Protein 9R09 (pdb70)

Organism: Vaccinia virus (strain Western Reserve) (NCBI:txid10254)

Radius of gyration: 40.04 Å; Cα contacts (8 Å, |Δi|>4): 1322; chains: 3; bounding box: 62×56×136 Å

Sequence (678 aa):
VTLNRIKIAPGIADIRDKYMELGFNYPEYNRAVKFAEESYTYYYETSPGEIKPKFCLIDGMSIDHCSSFIVPEFAKQYVLIHGEPCSSFKFRPGSLIYYQNEVTPEYIKDLKHATDYIASGQRCHFIKKDYLLGDSDSVAKCCSKTNTKHCPKIFNNNYKTEHCDDFMTGFCRNDPGNPNCLEWLRAKRKPAMSTYSDICSKHMDARYCSEFIRIIRPDYFTFGDTALYVFCNDHKGNRNCWCANYPKSNSGDKYLGPRVCWLHECTDESRDRKWLYYNQDVQRTRCKYVVELPKRDPPPGVPTDEMLLNVDKMHDVIAPAKLLEYVHIGPLAKDKEDKVKKRYPEFRLVNTGPGGLSALLRQSYAGTAPNCCRTFQRTHYWKKDGKISDKYEEGAVLESCWPDVHDTGKCDVDLFDWCQGDTFDRNICHQWIGSAFNRADRTVEGQQSLINLYNKMQTLCSKDASVPICESFLHHLRAHNTEDSKEMIDYILRQQSADFKQKYMRCSYPTRDKLEESLKYAEPRECWDPECSNANVNFLLTRNYNNLGLCNIVRGSGLGEVQLQASGGGLVQPGGSLRLSCAASGIVFSNNRMSWYRQAPGKQREVVATITSGGATDYQDSVEGRFTISRDMAKNTVYLQMNSLKPEDTAVYFCNARRDNFATAIYWGQGTQVTVSS

B-factor: mean 61.43, std 19.88, range [26.07, 141.66]

Solvent-accessible surface area: 31343 Å² total; per-residue (Å²): 66,92,5,79,119,36,122,52,21,112,24,171,85,45,149,28,24,39,56,0,57,7,0,10,88,120,103,102,90,40,58,32,1,42,0,0,13,63,1,104,78,6,150,91,64,66,36,135,25,39,0,63,0,47,1,0,10,24,109,87,40,60,27,24,39,0,1,20,5,4,42,81,98,58,2,42,43,6,5,2,48,84,17,97,120,9,7,0,2,93,32,29,30,2,1,14,2,55,97,81,128,70,1,51,93,116,20,11,142,70,14,99,169,56,33,98,39,3,7,40,10,36,40,1,27,0,48,88,83,39,43,29,14,12,55,43,89,22,8,23,82,3,1,6,67,102,71,46,149,71,12,6,122,63,5,42,25,64,8,162,40,46,6,7,3,58,58,0,13,46,55,0,101,131,62,19,41,28,101,36,0,17,56,1,0,89,39,66,47,20,15,0,0,7,0,0,4,54,8,0,13,140,86,0,90,22,213,47,0,28,44,0,8,151,10,0,42,83,57,36,26,5,1,2,12,2,1,3,79,43,4,0,68,99,72,86,76,49,136,66,0,40,9,4,15,25,40,162,38,162,81,2,28,89,17,43,7,5,0,0,6,10,41,98,60,2,13,38,158,79,124,59,44,10,25,5,33,35,12,4,21,30,22,44,90,110,15,97,82,109,113,150,50,32,168,71,123,22,36,112,24,60,55,7,42,1,14,122,17,61,6,46,96,0,42,48,11,0,7,28,5,62,67,164,44,96,16,8,2,0,55,12,54,170,122,56,38,86,74,0,99,128,10,2,80,5,9,130,32,37,86,21,1,14,53,24,0,6,0,1,20,3,82,54,27,52,25,63,37,67,29,4,0,79,37,8,36,68,47,17,0,5,76,69,119,87,152,82,52,87,162,52,107,115,49,3,42,1,16,3,9,96,64,50,18,17,38,16,22,95,1,12,108,24,0,28,91,45,0,62,62,157,71,45,54,79,48,22,0,23,4,5,1,9,10,0,26,41,10,54,34,156,80,117,125,2,100,91,30,23,69,75,4,35,78,81,1,43,86,32,0,16,162,59,0,40,53,66,4,0,50,4,0,1,44,4,2,16,15,85,62,53,137,113,4,42,122,24,1,23,114,0,0,98,100,10,68,77,118,15,52,122,136,70,0,95,0,1,28,9,81,116,121,46,3,59,68,1,3,124,92,29,81,13,5,2,12,74,1,75,54,0,34,118,7,42,16,23,3,0,1,15,39,0,15,72,7,2,25,86,20,92,6,85,183,18,60,26,103,114,156,46,104,1,97,5,57,34,27,32,131,36,125,51,56,25,63,29,118,0,32,0,62,10,55,59,14,87,0,71,54,0,7,3,1,1,1,18,79,35,122,88,111,145,118,28,8,0,0,0,6,6,24,73,28,12,26,8,12,2,60,44,0,22,47,37,4,72,5,44,53,40,90,97,138,28,12,0,31,0,47,0,59,61,2,75,73,114,1,41,2,56,0,21,1,0,0,26,85,36,144,117,88,126,11,56,73,83,15,87,35,19,92,0,41,3,61,137

InterPro domains:
  IPR004251 Pox virus entry-fusion-complex G9/A16 [PF03003] (232-357)

Foldseek 3Di:
DDWDDWDWAADDPDRQKIWIQTHDPPCLLGDTWIKGAQAAADLDAPDVQKRWGRWFQFVPDDPCVLVPRYDVVSCQQKDWDWAAKAKDFPVGHGIGTDDDDSNHPVSLVVVVVPDRTMTMGGTTMIGGGAGDDDDPVVLVCLQLVVDNDRPGCCSHVLLLDCPNLVVLLVVCLVPVPRPSLLSNVLNPDDSSLLSVLVSCLAVVVDPSVLSSCVSPPPVNQVSLLSSLVSNCVVVVVDPLLCQVAPNVDDGSPCCAALSQVVDCVSLPPPRRCSSHRDNSVVSSVVDDDD/DDDDDDDDPDDDDDPLQVFAQVVCPVPPQPDDAPDKAKRHADDPVCPVQVCQQEVQWDWAQDDPNRTITTGGNDAPDDQVRDQQDDPQFKWWADPNDIGSDDDRRTHIGGHDPCCLLALVNLVVLVVCCDDPNNDPVSLLCSLLCLLVRVPPPPRRVVSSVVSLVVLLVVLLAPCPTNSNLSNLVSLVVSPDPVSLVSLQSSLVSYDPVCCVVAVCLVVPDPVLVVVQVVDDQHSLLPPPSNVPHDLSNYRPVSNVSNVVNDADDPGRD/DPFAWAKDFADEDAQFAKTKMKTQTDPDALLFKKKWKWWAAVPGDIDTAKIAHSVGDIDGDPVCPPQKDWGADRVSSMIMIIGGRDDQVVFTWIWMKIAGPPPRVPIDTHDTDTHGYHD

Nearest PDB structures (foldseek):
  8gp6-assembly1_A  TM=9.664E-01  e=7.949E-48  Vaccinia virus WR
  7t8n-assembly1_BBB-2  TM=3.046E-01  e=6.895E+00  Escherichia coli K-12
  8gp6-assembly1_B  TM=9.724E-01  e=7.183E-44  Vaccinia virus WR
  8fni-assembly1_6  TM=2.660E-01  e=8.002E+00  Trypanosoma brucei
  7km5-assembly1_D  TM=9.633E-01  e=1.242E-16  Lama glama

Structure (mmCIF, N/CA/C/O backbone):
data_9R09
#
_entry.id   9R09
#
_cell.length_a   46.558
_cell.length_b   147.066
_cell.length_c   183.138
_cell.angle_alpha   90.000
_cell.angle_beta   90.000
_cell.angle_gamma   90.000
#
_symmetry.space_group_name_H-M   'P 21 21 21'
#
loop_
_entity.id
_entity.type
_entity.pdbx_description
1 polymer 'Virion membrane protein OPG143'
2 polymer 'Entry-fusion complex protein OPG094'
3 polymer 'VHH D07'
4 non-polymer '2-(N-MORPHOLINO)-ETHANESULFONIC ACID'
5 non-polymer GLYCEROL
6 water water
#
loop_
_atom_site.group_PDB
_atom_site.id
_atom_site.type_symbol
_atom_site.label_atom_id
_atom_site.label_alt_id
_atom_site.label_comp_id
_atom_site.label_asym_id
_atom_site.label_entity_id
_atom_site.label_seq_id
_atom_site.pdbx_PDB_ins_code
_atom_site.Cartn_x
_atom_site.Cartn_y
_atom_site.Cartn_z
_atom_site.occupancy
_atom_site.B_iso_or_equiv
_atom_site.auth_seq_id
_atom_site.auth_comp_id
_atom_site.auth_asym_id
_atom_site.auth_atom_id
_atom_site.pdbx_PDB_model_num
ATOM 1 N N . VAL A 1 24 ? -7.50154 36.52963 74.29545 1.000 103.25826 5 VAL A N 1
ATOM 2 C CA . VAL A 1 24 ? -7.31785 35.27462 75.01200 1.000 106.72740 5 VAL A CA 1
ATOM 3 C C . VAL A 1 24 ? -5.86168 35.14666 75.45475 1.000 116.70073 5 VAL A C 1
ATOM 4 O O . VAL A 1 24 ? -4.95741 35.67617 74.80682 1.000 114.27280 5 VAL A O 1
ATOM 8 N N . THR A 1 25 ? -5.63867 34.45463 76.57067 1.000 117.02403 6 THR A N 1
ATOM 9 C CA . THR A 1 25 ? -4.30537 34.26785 77.12656 1.000 114.55348 6 THR A CA 1
ATOM 10 C C . THR A 1 25 ? -4.07966 32.78954 77.40336 1.000 116.15979 6 THR A C 1
ATOM 11 O O . THR A 1 25 ? -4.95443 32.11787 77.95938 1.000 114.91342 6 THR A O 1
ATOM 15 N N . LEU A 1 26 ? -2.91175 32.28838 77.01039 1.000 119.29947 7 LEU A N 1
ATOM 16 C CA . LEU A 1 26 ? -2.54391 30.90682 77.28206 1.000 120.05790 7 LEU A CA 1
ATOM 17 C C . LEU A 1 26 ? -2.11449 30.75275 78.73519 1.000 116.45800 7 LEU A C 1
ATOM 18 O O . LEU A 1 26 ? -1.44106 31.62333 79.29316 1.000 114.24114 7 LEU A O 1
ATOM 23 N N . ASN A 1 27 ? -2.51387 29.63687 79.35012 1.000 114.88639 8 ASN A N 1
ATOM 24 C CA . ASN A 1 27 ? -2.11859 29.31915 80.71417 1.000 119.64482 8 ASN A CA 1
ATOM 25 C C . ASN A 1 27 ? -1.44758 27.96270 80.86631 1.000 121.37663 8 ASN A C 1
ATOM 26 O O . ASN A 1 27 ? -0.79110 27.73516 81.88823 1.000 115.41639 8 ASN A O 1
ATOM 31 N N . ARG A 1 28 ? -1.58637 27.06329 79.89418 1.000 118.68312 9 ARG A N 1
ATOM 32 C CA . ARG A 1 28 ? -0.99741 25.73364 79.97954 1.000 113.30864 9 ARG A CA 1
ATOM 33 C C . ARG A 1 28 ? -0.49240 25.31531 78.60843 1.000 115.08795 9 ARG A C 1
ATOM 34 O O . ARG A 1 28 ? -1.19849 25.47341 77.60903 1.000 96.88311 9 ARG A O 1
ATOM 42 N N . ILE A 1 29 ? 0.72445 24.78129 78.56678 1.000 122.66139 10 ILE A N 1
ATOM 43 C CA . ILE A 1 29 ? 1.32847 24.29076 77.33461 1.000 90.36146 10 ILE A CA 1
ATOM 44 C C . ILE A 1 29 ? 2.08300 23.00623 77.64950 1.000 101.46950 10 ILE A C 1
ATOM 45 O O . ILE A 1 29 ? 2.65449 22.85802 78.73499 1.000 118.08506 10 ILE A O 1
ATOM 50 N N . LYS A 1 30 ? 2.06528 22.06775 76.70553 1.000 96.40928 11 LYS A N 1
ATOM 51 C CA . LYS A 1 30 ? 2.74257 20.79002 76.87843 1.000 95.14031 11 LYS A CA 1
ATOM 52 C C . LYS A 1 30 ? 2.78633 20.07227 75.53812 1.000 94.93736 11 LYS A C 1
ATOM 53 O O . LYS A 1 30 ? 1.85082 20.18055 74.74029 1.000 86.84456 11 LYS A O 1
ATOM 59 N N . ILE A 1 31 ? 3.87470 19.34784 75.29784 1.000 87.66029 12 ILE A N 1
ATOM 60 C CA . ILE A 1 31 ? 4.03429 18.54342 74.09155 1.000 95.38337 12 ILE A CA 1
ATOM 61 C C . ILE A 1 31 ? 3.79750 17.08513 74.45695 1.000 82.08995 12 ILE A C 1
ATOM 62 O O . ILE A 1 31 ? 4.54478 16.50547 75.25406 1.000 77.69169 12 ILE A O 1
ATOM 67 N N . ALA A 1 32 ? 2.74950 16.49156 73.87826 1.000 77.16633 13 ALA A N 1
ATOM 68 C CA . ALA A 1 32 ? 2.42726 15.08920 74.10919 1.000 83.99873 13 ALA A CA 1
ATOM 69 C C . ALA A 1 32 ? 2.91574 14.24848 72.94251 1.000 94.33560 13 ALA A C 1
ATOM 70 O O . ALA A 1 32 ? 2.64178 14.59400 71.78395 1.000 87.09339 13 ALA A O 1
ATOM 72 N N . PRO A 1 33 ? 3.63681 13.15699 73.19512 1.000 90.61944 14 PRO A N 1
ATOM 73 C CA . PRO A 1 33 ? 4.14671 12.33681 72.09079 1.000 86.47303 14 PRO A CA 1
ATOM 74 C C . PRO A 1 33 ? 3.01953 11.72914 71.26871 1.000 91.81651 14 PRO A C 1
ATOM 75 O O . PRO A 1 33 ? 1.87567 11.61215 71.71365 1.000 90.60349 14 PRO A O 1
ATOM 79 N N . GLY A 1 34 ? 3.36280 11.34116 70.04391 1.000 95.49182 15 GLY A N 1
ATOM 80 C CA . GLY A 1 34 ? 2.41318 10.73606 69.13728 1.000 92.81596 15 GLY A CA 1
ATOM 81 C C . GLY A 1 34 ? 2.16959 9.27293 69.45444 1.000 97.20398 15 GLY A C 1
ATOM 82 O O . GLY A 1 34 ? 2.64939 8.72258 70.44677 1.000 95.98318 15 GLY A O 1
ATOM 83 N N . ILE A 1 35 ? 1.40026 8.63305 68.57562 1.000 107.70040 16 ILE A N 1
ATOM 84 C CA . ILE A 1 35 ? 1.04498 7.22820 68.74211 1.000 106.46826 16 ILE A CA 1
ATOM 85 C C . ILE A 1 35 ? 2.12902 6.34913 68.13309 1.000 107.44949 16 ILE A C 1
ATOM 86 O O . ILE A 1 35 ? 2.79592 5.58650 68.84154 1.000 101.04372 16 ILE A O 1
ATOM 91 N N . ALA A 1 36 ? 2.31396 6.44998 66.81698 1.000 98.92799 17 ALA A N 1
ATOM 92 C CA . ALA A 1 36 ? 3.27240 5.62111 66.09763 1.000 106.85290 17 ALA A CA 1
ATOM 93 C C . ALA A 1 36 ? 4.40947 6.44099 65.50244 1.000 100.60271 17 ALA A C 1
ATOM 94 O O . ALA A 1 36 ? 5.57339 6.23861 65.86037 1.000 98.79549 17 ALA A O 1
ATOM 96 N N . ASP A 1 37 ? 4.10164 7.36518 64.59637 1.000 97.44716 18 ASP A N 1
ATOM 97 C CA . ASP A 1 37 ? 5.13636 8.14695 63.93233 1.000 87.52745 18 ASP A CA 1
ATOM 98 C C . ASP A 1 37 ? 5.70524 9.18075 64.89722 1.000 81.50282 18 ASP A C 1
ATOM 99 O O . ASP A 1 37 ? 4.97668 10.05076 65.38666 1.000 73.68166 18 ASP A O 1
ATOM 104 N N . ILE A 1 38 ? 7.01021 9.08001 65.16910 1.000 88.89301 19 ILE A N 1
ATOM 105 C CA . ILE A 1 38 ? 7.67598 10.01653 66.07209 1.000 85.40332 19 ILE A CA 1
ATOM 106 C C . ILE A 1 38 ? 7.52382 11.44855 65.57745 1.000 89.51038 19 ILE A C 1
ATOM 107 O O . ILE A 1 38 ? 7.41777 12.38545 66.38018 1.000 93.83393 19 ILE A O 1
ATOM 112 N N . ARG A 1 39 ? 7.48087 11.64070 64.25656 1.000 81.18711 20 ARG A N 1
ATOM 113 C CA . ARG A 1 39 ? 7.36743 12.98460 63.70066 1.000 79.83711 20 ARG A CA 1
ATOM 114 C C . ARG A 1 39 ? 6.06334 13.65989 64.10474 1.000 73.85898 20 ARG A C 1
ATOM 115 O O . ARG A 1 39 ? 6.00557 14.89191 64.18855 1.000 83.78347 20 ARG A O 1
ATOM 123 N N . ASP A 1 40 ? 5.01308 12.88328 64.35896 1.000 84.14510 21 ASP A N 1
ATOM 124 C CA . ASP A 1 40 ? 3.73493 13.43820 64.78213 1.000 87.28373 21 ASP A CA 1
ATOM 125 C C . ASP A 1 40 ? 3.71036 13.59230 66.29734 1.000 82.35609 21 ASP A C 1
ATOM 126 O O . ASP A 1 40 ? 4.07244 12.66650 67.03033 1.000 86.68535 21 ASP A O 1
ATOM 131 N N . LYS A 1 41 ? 3.28699 14.76714 66.75764 1.000 85.87448 22 LYS A N 1
ATOM 132 C CA . LYS A 1 41 ? 3.14654 15.06048 68.17543 1.000 76.51705 22 LYS A CA 1
ATOM 133 C C . LYS A 1 41 ? 1.88848 15.89290 68.37579 1.000 86.18397 22 LYS A C 1
ATOM 134 O O . LYS A 1 41 ? 1.25601 16.34267 67.41686 1.000 89.31914 22 LYS A O 1
ATOM 140 N N . TYR A 1 42 ? 1.52358 16.09299 69.63872 1.000 93.95124 23 TYR A N 1
ATOM 141 C CA . TYR A 1 42 ? 0.34853 16.86926 70.00503 1.000 83.62155 23 TYR A CA 1
ATOM 142 C C . TYR A 1 42 ? 0.76401 18.07822 70.83019 1.000 89.06821 23 TYR A C 1
ATOM 143 O O . TYR A 1 42 ? 1.69999 18.00448 71.63325 1.000 89.77606 23 TYR A O 1
ATOM 152 N N . MET A 1 43 ? 0.06344 19.18942 70.62251 1.000 84.95274 24 MET A N 1
ATOM 153 C CA . MET A 1 43 ? 0.30846 20.44004 71.33505 1.000 93.07133 24 MET A CA 1
ATOM 154 C C . MET A 1 43 ? -0.87883 20.68504 72.25944 1.000 101.45617 24 MET A C 1
ATOM 155 O O . MET A 1 43 ? -1.93207 21.15918 71.82244 1.000 89.07333 24 MET A O 1
ATOM 160 N N . GLU A 1 44 ? -0.70389 20.35230 73.53565 1.000 101.68661 25 GLU A N 1
ATOM 161 C CA . GLU A 1 44 ? -1.75773 20.51181 74.53108 1.000 92.77687 25 GLU A CA 1
ATOM 162 C C . GLU A 1 44 ? -1.87293 21.98628 74.90068 1.000 93.52613 25 GLU A C 1
ATOM 163 O O . GLU A 1 44 ? -0.99973 22.53569 75.58022 1.000 93.65249 25 GLU A O 1
ATOM 169 N N . LEU A 1 45 ? -2.94742 22.62782 74.45106 1.000 82.03404 26 LEU A N 1
ATOM 170 C CA . LEU A 1 45 ? -3.14887 24.05930 74.62102 1.000 93.80616 26 LEU A CA 1
ATOM 171 C C . LEU A 1 45 ? -4.20358 24.32055 75.68712 1.000 111.40192 26 LEU A C 1
ATOM 172 O O . LEU A 1 45 ? -5.23008 23.63533 75.74083 1.000 108.68777 26 LEU A O 1
ATOM 177 N N . GLY A 1 46 ? -3.94532 25.31808 76.52964 1.000 116.67670 27 GLY A N 1
ATOM 178 C CA . GLY A 1 46 ? -4.87436 25.69213 77.57733 1.000 103.22500 27 GLY A CA 1
ATOM 179 C C . GLY A 1 46 ? -5.09838 27.18771 77.66063 1.000 104.98706 27 GLY A C 1
ATOM 180 O O . GLY A 1 46 ? -4.13934 27.95766 77.75679 1.000 104.40949 27 GLY A O 1
ATOM 181 N N . PHE A 1 47 ? -6.35879 27.61367 77.62774 1.000 112.20282 28 PHE A N 1
ATOM 182 C CA . PHE A 1 47 ? -6.71065 29.02567 77.65156 1.000 122.83186 28 PHE A CA 1
ATOM 183 C C . PHE A 1 47 ? -7.76939 29.27230 78.71905 1.000 122.90564 28 PHE A C 1
ATOM 184 O O . PHE A 1 47 ? -8.36401 28.33978 79.26688 1.000 113.58256 28 PHE A O 1
ATOM 192 N N . ASN A 1 48 ? -7.99596 30.55457 79.01941 1.000 125.35811 29 ASN A N 1
ATOM 193 C CA . ASN A 1 48 ? -9.01346 30.90983 80.00477 1.000 119.53219 29 ASN A CA 1
ATOM 194 C C . ASN A 1 48 ? -10.41281 30.57737 79.49999 1.000 122.19671 29 ASN A C 1
ATOM 195 O O . ASN A 1 48 ? -11.25210 30.08373 80.26273 1.000 123.60954 29 ASN A O 1
ATOM 200 N N . TYR A 1 49 ? -10.68300 30.83734 78.22434 1.000 116.47245 30 TYR A N 1
ATOM 201 C CA . TYR A 1 49 ? -11.92838 30.40374 77.60633 1.000 115.43727 30 TYR A CA 1
ATOM 202 C C . TYR A 1 49 ? -11.78124 28.93048 77.24479 1.000 123.23713 30 TYR A C 1
ATOM 203 O O . TYR A 1 49 ? -11.01746 28.59266 76.33070 1.000 123.32338 30 TYR A O 1
ATOM 212 N N . PRO A 1 50 ? -12.48308 28.02532 77.93501 1.000 127.99307 31 PRO A N 1
ATOM 213 C CA . PRO A 1 50 ? -12.26226 26.58908 77.69412 1.000 124.62002 31 PRO A CA 1
ATOM 214 C C . PRO A 1 50 ? -12.65784 26.13290 76.30114 1.000 125.76410 31 PRO A C 1
ATOM 215 O O . PRO A 1 50 ? -12.24939 25.04016 75.88723 1.000 121.89742 31 PRO A O 1
ATOM 219 N N . GLU A 1 51 ? -13.43495 26.93056 75.56565 1.000 119.57115 32 GLU A N 1
ATOM 220 C CA . GLU A 1 51 ? -13.77572 26.57024 74.19485 1.000 125.24071 32 GLU A CA 1
ATOM 221 C C . GLU A 1 51 ? -12.55477 26.61253 73.28505 1.000 129.92829 32 GLU A C 1
ATOM 222 O O . GLU A 1 51 ? -12.51739 25.91211 72.26656 1.000 124.15316 32 GLU A O 1
ATOM 228 N N . TYR A 1 52 ? -11.55067 27.41811 73.63429 1.000 126.30340 33 TYR A N 1
ATOM 229 C CA . TYR A 1 52 ? -10.32064 27.49409 72.85695 1.000 118.66471 33 TYR A CA 1
ATOM 230 C C . TYR A 1 52 ? -9.31280 26.41763 73.23524 1.000 119.23958 33 TYR A C 1
ATOM 231 O O . TYR A 1 52 ? -8.32369 26.24178 72.51766 1.000 125.83203 33 TYR A O 1
ATOM 240 N N . ASN A 1 53 ? -9.53038 25.70721 74.33888 1.000 123.19159 34 ASN A N 1
ATOM 241 C CA . ASN A 1 53 ? -8.63447 24.62608 74.72691 1.000 119.23539 34 ASN A CA 1
ATOM 242 C C . ASN A 1 53 ? -8.70498 23.49891 73.70381 1.000 113.99270 34 ASN A C 1
ATOM 243 O O . ASN A 1 53 ? -9.79023 23.00165 73.38491 1.000 109.71456 34 ASN A O 1
ATOM 248 N N . ARG A 1 54 ? -7.54631 23.09654 73.18572 1.000 114.18816 35 ARG A N 1
ATOM 249 C CA . ARG A 1 54 ? -7.50395 22.07425 72.14955 1.000 109.94490 35 ARG A CA 1
ATOM 250 C C . ARG A 1 54 ? -6.14952 21.38228 72.18346 1.000 96.39540 35 ARG A C 1
ATOM 251 O O . ARG A 1 54 ? -5.18366 21.89087 72.75848 1.000 94.88601 35 ARG A O 1
ATOM 259 N N . ALA A 1 55 ? -6.09616 20.21023 71.55564 1.000 96.06003 36 ALA A N 1
ATOM 260 C CA . ALA A 1 55 ? -4.87146 19.42561 71.40783 1.000 101.60009 36 ALA A CA 1
ATOM 261 C C . ALA A 1 55 ? -4.59440 19.29811 69.91220 1.000 96.72637 36 ALA A C 1
ATOM 262 O O . ALA A 1 55 ? -5.03923 18.34759 69.26387 1.000 89.64268 36 ALA A O 1
ATOM 264 N N . VAL A 1 56 ? -3.85579 20.26192 69.37052 1.000 97.21160 37 VAL A N 1
ATOM 265 C CA . VAL A 1 56 ? -3.60103 20.32975 67.93505 1.000 92.18669 37 VAL A CA 1
ATOM 266 C C . VAL A 1 56 ? -2.41428 19.43690 67.59643 1.000 78.54759 37 VAL A C 1
ATOM 267 O O . VAL A 1 56 ? -1.31557 19.61682 68.13254 1.000 78.37351 37 VAL A O 1
ATOM 271 N N . LYS A 1 57 ? -2.63190 18.47616 66.70073 1.000 72.10000 38 LYS A N 1
ATOM 272 C CA . LYS A 1 57 ? -1.55850 17.59538 66.26245 1.000 89.33002 38 LYS A CA 1
ATOM 273 C C . LYS A 1 57 ? -0.73150 18.28048 65.18397 1.000 86.93855 38 LYS A C 1
ATOM 274 O O . LYS A 1 57 ? -1.28090 18.88114 64.25534 1.000 73.23135 38 LYS A O 1
ATOM 280 N N . PHE A 1 58 ? 0.58969 18.18467 65.30704 1.000 79.22988 39 PHE A N 1
ATOM 281 C CA . PHE A 1 58 ? 1.51025 18.77117 64.34798 1.000 77.25970 39 PHE A CA 1
ATOM 282 C C . PHE A 1 58 ? 2.59935 17.76553 63.99974 1.000 84.86939 39 PHE A C 1
ATOM 283 O O . PHE A 1 58 ? 2.89283 16.84142 64.76283 1.000 78.70769 39 PHE A O 1
ATOM 291 N N . ALA A 1 59 ? 3.19296 17.95580 62.82492 1.000 81.92558 40 ALA A N 1
ATOM 292 C CA . ALA A 1 59 ? 4.30350 17.14190 62.35849 1.000 67.18377 40 ALA A CA 1
ATOM 293 C C . ALA A 1 59 ? 5.55148 18.00528 62.24718 1.000 62.78607 40 ALA A C 1
ATOM 294 O O . ALA A 1 59 ? 5.47538 19.19674 61.93418 1.000 78.73794 40 ALA A O 1
ATOM 296 N N . GLU A 1 60 ? 6.70451 17.39689 62.51159 1.000 64.97348 41 GLU A N 1
ATOM 297 C CA . GLU A 1 60 ? 7.97126 18.11042 62.47759 1.000 67.86799 41 GLU A CA 1
ATOM 298 C C . GLU A 1 60 ? 9.01388 17.27546 61.75298 1.000 66.15004 41 GLU A C 1
ATOM 299 O O . GLU A 1 60 ? 8.98412 16.04197 61.79424 1.000 82.47872 41 GLU A O 1
ATOM 305 N N . GLU A 1 61 ? 9.93610 17.96829 61.09474 1.000 90.99624 42 GLU A N 1
ATOM 306 C CA . GLU A 1 61 ? 11.04564 17.34868 60.35656 1.000 65.53577 42 GLU A CA 1
ATOM 307 C C . GLU A 1 61 ? 10.42914 16.41129 59.31310 1.000 76.09628 42 GLU A C 1
ATOM 308 O O . GLU A 1 61 ? 9.38419 16.74049 58.73112 1.000 82.69985 42 GLU A O 1
ATOM 314 N N . SER A 1 62 ? 11.03931 15.25425 59.08168 1.000 88.54605 43 SER A N 1
ATOM 315 C CA . SER A 1 62 ? 10.64201 14.23804 58.12035 1.000 86.79537 43 SER A CA 1
ATOM 316 C C . SER A 1 62 ? 11.72114 13.17028 58.16959 1.000 89.20330 43 SER A C 1
ATOM 317 O O . SER A 1 62 ? 11.86538 12.47234 59.17738 1.000 104.04245 43 SER A O 1
ATOM 320 N N . TYR A 1 63 ? 12.50450 13.06427 57.10103 1.000 85.18652 44 TYR A N 1
ATOM 321 C CA . TYR A 1 63 ? 13.72846 12.27702 57.12027 1.000 79.89270 44 TYR A CA 1
ATOM 322 C C . TYR A 1 63 ? 14.78002 13.00492 56.29654 1.000 59.19191 44 TYR A C 1
ATOM 323 O O . TYR A 1 63 ? 14.75403 14.23599 56.19924 1.000 53.72536 44 TYR A O 1
ATOM 332 N N . THR A 1 64 ? 15.70888 12.26213 55.70659 1.000 61.88741 45 THR A N 1
ATOM 333 C CA . THR A 1 64 ? 16.61366 12.79131 54.69074 1.000 66.46299 45 THR A CA 1
ATOM 334 C C . THR A 1 64 ? 16.28292 12.01250 53.42182 1.000 59.61230 45 THR A C 1
ATOM 335 O O . THR A 1 64 ? 16.86563 10.95893 53.15472 1.000 60.62840 45 THR A O 1
ATOM 339 N N . TYR A 1 65 ? 15.33009 12.53444 52.65162 1.000 57.86436 46 TYR A N 1
ATOM 340 C CA . TYR A 1 65 ? 14.75362 11.79408 51.53614 1.000 48.02246 46 TYR A CA 1
ATOM 341 C C . TYR A 1 65 ? 15.77652 11.59208 50.42511 1.000 58.44944 46 TYR A C 1
ATOM 342 O O . TYR A 1 65 ? 16.34954 12.55782 49.91020 1.000 55.44371 46 TYR A O 1
ATOM 351 N N . TYR A 1 66 ? 16.00705 10.33111 50.06541 1.000 51.85638 47 TYR A N 1
ATOM 352 C CA . TYR A 1 66 ? 16.62835 9.95972 48.80095 1.000 49.28917 47 TYR A CA 1
ATOM 353 C C . TYR A 1 66 ? 15.65630 9.12594 47.97363 1.000 54.16810 47 TYR A C 1
ATOM 354 O O . TYR A 1 66 ? 16.05961 8.29420 47.15762 1.000 52.48740 47 TYR A O 1
ATOM 363 N N . TYR A 1 67 ? 14.36411 9.35296 48.19648 1.000 47.85436 48 TYR A N 1
ATOM 364 C CA . TYR A 1 67 ? 13.28885 8.64071 47.52663 1.000 39.76545 48 TYR A CA 1
ATOM 365 C C . TYR A 1 67 ? 12.09728 9.58163 47.44098 1.000 45.71040 48 TYR A C 1
ATOM 366 O O . TYR A 1 67 ? 12.08090 10.65077 48.05623 1.000 41.15834 48 TYR A O 1
ATOM 375 N N . GLU A 1 68 ? 11.08691 9.16773 46.68560 1.000 50.90658 49 GLU A N 1
ATOM 376 C CA . GLU A 1 68 ? 9.90015 9.98191 46.46855 1.000 52.73866 49 GLU A CA 1
ATOM 377 C C . GLU A 1 68 ? 8.76438 9.52642 47.37707 1.000 65.34195 49 GLU A C 1
ATOM 378 O O . GLU A 1 68 ? 8.56860 8.32738 47.59211 1.000 51.02714 49 GLU A O 1
ATOM 384 N N . THR A 1 69 ? 8.02545 10.49641 47.92201 1.000 58.78027 50 THR A N 1
ATOM 385 C CA . THR A 1 69 ? 6.86719 10.18092 48.75131 1.000 51.87392 50 THR A CA 1
ATOM 386 C C . THR A 1 69 ? 5.62587 9.91314 47.91155 1.000 55.14609 50 THR A C 1
ATOM 387 O O . THR A 1 69 ? 4.72858 9.18513 48.34976 1.000 72.24311 50 THR A O 1
ATOM 391 N N . SER A 1 70 ? 5.55902 10.49346 46.72413 1.000 71.68051 51 SER A N 1
ATOM 392 C CA . SER A 1 70 ? 4.52283 10.25964 45.73248 1.000 62.04797 51 SER A CA 1
ATOM 393 C C . SER A 1 70 ? 5.20331 10.03675 44.39508 1.000 52.68122 51 SER A C 1
ATOM 394 O O . SER A 1 70 ? 6.39693 10.32642 44.24414 1.000 64.72239 51 SER A O 1
ATOM 397 N N . PRO A 1 71 ? 4.48735 9.49674 43.39996 1.000 53.64833 52 PRO A N 1
ATOM 398 C CA . PRO A 1 71 ? 5.07415 9.40233 42.05628 1.000 65.29224 52 PRO A CA 1
ATOM 399 C C . PRO A 1 71 ? 5.54989 10.75628 41.54751 1.000 60.08722 52 PRO A C 1
ATOM 400 O O . PRO A 1 71 ? 4.74556 11.66053 41.30128 1.000 52.95664 52 PRO A O 1
ATOM 404 N N . GLY A 1 72 ? 6.86661 10.90835 41.42057 1.000 45.53519 53 GLY A N 1
ATOM 405 C CA . GLY A 1 72 ? 7.45113 12.15287 40.96345 1.000 57.07063 53 GLY A CA 1
ATOM 406 C C . GLY A 1 72 ? 7.32352 13.31701 41.91972 1.000 58.88106 53 GLY A C 1
ATOM 407 O O . GLY A 1 72 ? 7.37944 14.46988 41.48186 1.000 64.10828 53 GLY A O 1
ATOM 408 N N . GLU A 1 73 ? 7.16158 13.05692 43.21823 1.000 67.78310 54 GLU A N 1
ATOM 409 C CA . GLU A 1 73 ? 6.97089 14.12149 44.19402 1.000 56.92540 54 GLU A CA 1
ATOM 410 C C . GLU A 1 73 ? 7.72284 13.81020 45.47915 1.000 60.62281 54 GLU A C 1
ATOM 411 O O . GLU A 1 73 ? 7.90912 12.64765 45.84412 1.000 64.44594 54 GLU A O 1
ATOM 417 N N . ILE A 1 74 ? 8.15314 14.87136 46.16064 1.000 51.36470 55 ILE A N 1
ATOM 418 C CA . ILE A 1 74 ? 8.71191 14.79173 47.50644 1.000 58.60745 55 ILE A CA 1
ATOM 419 C C . ILE A 1 74 ? 8.07439 15.91787 48.30997 1.000 60.36150 55 ILE A C 1
ATOM 420 O O . ILE A 1 74 ? 8.38201 17.09429 48.08426 1.000 62.87295 55 ILE A O 1
ATOM 425 N N . LYS A 1 75 ? 7.18789 15.56785 49.24185 1.000 61.41544 56 LYS A N 1
ATOM 426 C CA . LYS A 1 75 ? 6.50495 16.54442 50.09011 1.000 61.03845 56 LYS A CA 1
ATOM 427 C C . LYS A 1 75 ? 6.90289 16.30796 51.54034 1.000 59.23669 56 LYS A C 1
ATOM 428 O O . LYS A 1 75 ? 6.21902 15.57119 52.26813 1.000 68.83820 56 LYS A O 1
ATOM 434 N N . PRO A 1 76 ? 8.00195 16.90321 52.00224 1.000 71.96230 57 PRO A N 1
ATOM 435 C CA . PRO A 1 76 ? 8.35861 16.78186 53.41953 1.000 67.71969 57 PRO A CA 1
ATOM 436 C C . PRO A 1 76 ? 7.29773 17.41627 54.30574 1.000 72.79965 57 PRO A C 1
ATOM 437 O O . PRO A 1 76 ? 6.57279 18.32462 53.89408 1.000 69.30355 57 PRO A O 1
ATOM 441 N N . LYS A 1 77 ? 7.20685 16.91511 55.53803 1.000 81.07960 58 LYS A N 1
ATOM 442 C CA . LYS A 1 77 ? 6.26227 17.43491 56.52657 1.000 76.74299 58 LYS A CA 1
ATOM 443 C C . LYS A 1 77 ? 6.84593 18.71438 57.11925 1.000 73.99241 58 LYS A C 1
ATOM 444 O O . LYS A 1 77 ? 7.45580 18.72943 58.19168 1.000 79.03596 58 LYS A O 1
ATOM 450 N N . PHE A 1 78 ? 6.64441 19.81389 56.39524 1.000 65.93807 59 PHE A N 1
ATOM 451 C CA . PHE A 1 78 ? 7.23351 21.09470 56.76210 1.000 69.67429 59 PHE A CA 1
ATOM 452 C C . PHE A 1 78 ? 6.40202 22.20132 56.13467 1.000 64.34148 59 PHE A C 1
ATOM 453 O O . PHE A 1 78 ? 6.13289 22.16469 54.93071 1.000 75.85595 59 PHE A O 1
ATOM 461 N N . CYS A 1 79 ? 5.99314 23.17326 56.94550 1.000 70.74920 60 CYS A N 1
ATOM 462 C CA . CYS A 1 79 ? 5.16455 24.28430 56.48196 1.000 73.40338 60 CYS A CA 1
ATOM 463 C C . CYS A 1 79 ? 6.06494 25.50020 56.29313 1.000 73.64532 60 CYS A C 1
ATOM 464 O O . CYS A 1 79 ? 6.48419 26.13456 57.26453 1.000 69.88739 60 CYS A O 1
ATOM 467 N N . LEU A 1 80 ? 6.36458 25.81838 55.03611 1.000 77.75908 61 LEU A N 1
ATOM 468 C CA . LEU A 1 80 ? 7.18668 26.97825 54.69815 1.000 83.43675 61 LEU A CA 1
ATOM 469 C C . LEU A 1 80 ? 6.40129 28.24637 55.00586 1.000 69.25079 61 LEU A C 1
ATOM 470 O O . LEU A 1 80 ? 5.51831 28.64796 54.24632 1.000 79.50071 61 LEU A O 1
ATOM 475 N N . ILE A 1 81 ? 6.72593 28.88281 56.13073 1.000 71.46529 62 ILE A N 1
ATOM 476 C CA . ILE A 1 81 ? 6.03872 30.09857 56.54369 1.000 78.74992 62 ILE A CA 1
ATOM 477 C C . ILE A 1 81 ? 6.45300 31.25265 55.64189 1.000 74.14451 62 ILE A C 1
ATOM 478 O O . ILE A 1 81 ? 7.61692 31.35655 55.23088 1.000 74.05376 62 ILE A O 1
ATOM 483 N N . ASP A 1 82 ? 5.49308 32.11888 55.31617 1.000 73.40795 63 ASP A N 1
ATOM 484 C CA . ASP A 1 82 ? 5.77511 33.29340 54.50027 1.000 63.07490 63 ASP A CA 1
ATOM 485 C C . ASP A 1 82 ? 6.85786 34.14029 55.15560 1.000 73.72080 63 ASP A C 1
ATOM 486 O O . ASP A 1 82 ? 6.70226 34.59055 56.29500 1.000 75.95217 63 ASP A O 1
ATOM 491 N N . GLY A 1 83 ? 7.95833 34.35122 54.43553 1.000 65.18164 64 GLY A N 1
ATOM 492 C CA . GLY A 1 83 ? 9.09399 35.08587 54.93959 1.000 62.95275 64 GLY A CA 1
ATOM 493 C C . GLY A 1 83 ? 10.27564 34.22390 55.33177 1.000 63.49004 64 GLY A C 1
ATOM 494 O O . GLY A 1 83 ? 11.39407 34.74108 55.43880 1.000 61.06211 64 GLY A O 1
ATOM 495 N N . MET A 1 84 ? 10.05877 32.92992 55.54916 1.000 69.51115 65 MET A N 1
ATOM 496 C CA . MET A 1 84 ? 11.15391 32.03720 55.89403 1.000 70.53176 65 MET A CA 1
ATOM 497 C C . MET A 1 84 ? 12.01298 31.75536 54.66772 1.000 73.38033 65 MET A C 1
ATOM 498 O O . MET A 1 84 ? 11.52681 31.72707 53.53309 1.000 57.19126 65 MET A O 1
ATOM 503 N N . SER A 1 85 ? 13.31029 31.56465 54.91099 1.000 74.60221 66 SER A N 1
ATOM 504 C CA . SER A 1 85 ? 14.24630 31.23485 53.84584 1.000 48.25190 66 SER A CA 1
ATOM 505 C C . SER A 1 85 ? 13.76427 30.01623 53.07010 1.000 70.51861 66 SER A C 1
ATOM 506 O O . SER A 1 85 ? 13.14059 29.10509 53.62166 1.000 78.80964 66 SER A O 1
ATOM 509 N N . ILE A 1 86 ? 14.06579 30.00472 51.77290 1.000 75.03258 67 ILE A N 1
ATOM 510 C CA . ILE A 1 86 ? 13.49411 28.99371 50.89203 1.000 63.62979 67 ILE A CA 1
ATOM 511 C C . ILE A 1 86 ? 14.20117 27.65000 51.04162 1.000 62.11071 67 ILE A C 1
ATOM 512 O O . ILE A 1 86 ? 13.57693 26.59637 50.86752 1.000 55.94489 67 ILE A O 1
ATOM 517 N N . ASP A 1 87 ? 15.49452 27.65241 51.36885 1.000 57.46065 68 ASP A N 1
ATOM 518 C CA . ASP A 1 87 ? 16.25098 26.41087 51.46890 1.000 52.74948 68 ASP A CA 1
ATOM 519 C C . ASP A 1 87 ? 15.97162 25.64751 52.75854 1.000 70.01169 68 ASP A C 1
ATOM 520 O O . ASP A 1 87 ? 16.45424 24.51700 52.90421 1.000 55.97876 68 ASP A O 1
ATOM 525 N N . HIS A 1 88 ? 15.20935 26.23193 53.69039 1.000 70.36711 69 HIS A N 1
ATOM 526 C CA . HIS A 1 88 ? 14.75757 25.47106 54.85079 1.000 73.44860 69 HIS A CA 1
ATOM 527 C C . HIS A 1 88 ? 13.85563 24.31859 54.43717 1.000 70.34613 69 HIS A C 1
ATOM 528 O O . HIS A 1 88 ? 13.87985 23.25227 55.06248 1.000 69.41907 69 HIS A O 1
ATOM 535 N N . CYS A 1 89 ? 13.05047 24.51554 53.39362 1.000 63.66280 70 CYS A N 1
ATOM 536 C CA . CYS A 1 89 ? 12.17024 23.44920 52.93456 1.000 59.03035 70 CYS A CA 1
ATOM 537 C C . CYS A 1 89 ? 12.95751 22.27360 52.36341 1.000 67.01238 70 CYS A C 1
ATOM 538 O O . CYS A 1 89 ? 12.52015 21.12137 52.47551 1.000 65.46881 70 CYS A O 1
ATOM 541 N N . SER A 1 90 ? 14.11949 22.53478 51.76961 1.000 60.82239 71 SER A N 1
ATOM 542 C CA . SER A 1 90 ? 14.94957 21.48902 51.18739 1.000 63.24200 71 SER A CA 1
ATOM 543 C C . SER A 1 90 ? 15.96713 20.92154 52.17056 1.000 63.08817 71 SER A C 1
ATOM 544 O O . SER A 1 90 ? 16.88599 20.20975 51.75125 1.000 56.18508 71 SER A O 1
ATOM 547 N N . SER A 1 91 ? 15.82616 21.21631 53.46479 1.000 79.18577 72 SER A N 1
ATOM 548 C CA . SER A 1 91 ? 16.73957 20.66075 54.45717 1.000 70.89867 72 SER A CA 1
ATOM 549 C C . SER A 1 91 ? 16.62298 19.14718 54.56688 1.000 53.72542 72 SER A C 1
ATOM 550 O O . SER A 1 91 ? 17.54547 18.50050 55.07404 1.000 54.89304 72 SER A O 1
ATOM 553 N N . PHE A 1 92 ? 15.52197 18.56802 54.09037 1.000 49.94053 73 PHE A N 1
ATOM 554 C CA . PHE A 1 92 ? 15.19107 17.17165 54.33976 1.000 50.32001 73 PHE A CA 1
ATOM 555 C C . PHE A 1 92 ? 15.35597 16.29938 53.09915 1.000 63.60691 73 PHE A C 1
ATOM 556 O O . PHE A 1 92 ? 14.67096 15.28503 52.95518 1.000 67.44749 73 PHE A O 1
ATOM 564 N N . ILE A 1 93 ? 16.25398 16.67892 52.19358 1.000 61.92063 74 ILE A N 1
ATOM 565 C CA . ILE A 1 93 ? 16.53846 15.89626 50.99780 1.000 45.77219 74 ILE A CA 1
ATOM 566 C C . ILE A 1 93 ? 18.04502 15.72333 50.87842 1.000 46.01299 74 ILE A C 1
ATOM 567 O O . ILE A 1 93 ? 18.80681 16.66844 51.11132 1.000 53.18436 74 ILE A O 1
ATOM 572 N N . VAL A 1 94 ? 18.47202 14.51192 50.53268 1.000 55.89959 75 VAL A N 1
ATOM 573 C CA . VAL A 1 94 ? 19.89338 14.27704 50.25567 1.000 59.66428 75 VAL A CA 1
ATOM 574 C C . VAL A 1 94 ? 20.33222 15.19381 49.12124 1.000 66.42092 75 VAL A C 1
ATOM 575 O O . VAL A 1 94 ? 19.66838 15.23009 48.06707 1.000 56.80597 75 VAL A O 1
ATOM 579 N N . PRO A 1 95 ? 21.41524 15.96203 49.28135 1.000 68.86559 76 PRO A N 1
ATOM 580 C CA . PRO A 1 95 ? 21.79234 16.92396 48.22899 1.000 62.13746 76 PRO A CA 1
ATOM 581 C C . PRO A 1 95 ? 22.02274 16.28783 46.86855 1.000 64.42398 76 PRO A C 1
ATOM 582 O O . PRO A 1 95 ? 21.63094 16.86647 45.84735 1.000 59.95452 76 PRO A O 1
ATOM 586 N N . GLU A 1 96 ? 22.64720 15.10893 46.82333 1.000 61.82027 77 GLU A N 1
ATOM 587 C CA . GLU A 1 96 ? 22.84897 14.43192 45.54606 1.000 62.41019 77 GLU A CA 1
ATOM 588 C C . GLU A 1 96 ? 21.51754 14.05793 44.90601 1.000 63.52620 77 GLU A C 1
ATOM 589 O O . GLU A 1 96 ? 21.37235 14.10478 43.67863 1.000 63.23907 77 GLU A O 1
ATOM 595 N N . PHE A 1 97 ? 20.53051 13.69306 45.72506 1.000 60.66548 78 PHE A N 1
ATOM 596 C CA . PHE A 1 97 ? 19.21729 13.32186 45.21275 1.000 53.17496 78 PHE A CA 1
ATOM 597 C C . PHE A 1 97 ? 18.39339 14.54061 44.81496 1.000 56.40996 78 PHE A C 1
ATOM 598 O O . PHE A 1 97 ? 17.55897 14.45068 43.90732 1.000 51.50588 78 PHE A O 1
ATOM 606 N N . ALA A 1 98 ? 18.61959 15.67992 45.46624 1.000 51.27636 79 ALA A N 1
ATOM 607 C CA . ALA A 1 98 ? 17.83362 16.88547 45.23916 1.000 53.27077 79 ALA A CA 1
ATOM 608 C C . ALA A 1 98 ? 18.23108 17.63824 43.97717 1.000 53.39619 79 ALA A C 1
ATOM 609 O O . ALA A 1 98 ? 17.58733 18.64065 43.65027 1.000 58.69033 79 ALA A O 1
ATOM 611 N N . LYS A 1 99 ? 19.26698 17.19055 43.26487 1.000 44.57549 80 LYS A N 1
ATOM 612 C CA . LYS A 1 99 ? 19.73197 17.93457 42.09930 1.000 54.97011 80 LYS A CA 1
ATOM 613 C C . LYS A 1 99 ? 18.69147 17.96048 40.98757 1.000 46.85724 80 LYS A C 1
ATOM 614 O O . LYS A 1 99 ? 18.66008 18.90807 40.19489 1.000 62.72934 80 LYS A O 1
ATOM 620 N N . GLN A 1 100 ? 17.82948 16.94499 40.91425 1.000 50.58519 81 GLN A N 1
ATOM 621 C CA . GLN A 1 100 ? 16.86266 16.82159 39.83151 1.000 48.74866 81 GLN A CA 1
ATOM 622 C C . GLN A 1 100 ? 15.45150 17.22548 40.24266 1.000 47.79344 81 GLN A C 1
ATOM 623 O O . GLN A 1 100 ? 14.49314 16.88137 39.54423 1.000 55.78389 81 GLN A O 1
ATOM 629 N N . TYR A 1 101 ? 15.29740 17.94417 41.35071 1.000 48.64477 82 TYR A N 1
ATOM 630 C CA . TYR A 1 101 ? 13.98231 18.31252 41.85504 1.000 42.25352 82 TYR A CA 1
ATOM 631 C C . TYR A 1 101 ? 13.85825 19.82546 41.95824 1.000 46.18920 82 TYR A C 1
ATOM 632 O O . TYR A 1 101 ? 14.80348 20.51259 42.35821 1.000 47.81484 82 TYR A O 1
ATOM 641 N N . VAL A 1 102 ? 12.68544 20.33569 41.59063 1.000 47.67287 83 VAL A N 1
ATOM 642 C CA . VAL A 1 102 ? 12.38368 21.75894 41.66446 1.000 52.85037 83 VAL A CA 1
ATOM 643 C C . VAL A 1 102 ? 11.28686 21.97186 42.69906 1.000 62.98194 83 VAL A C 1
ATOM 644 O O . VAL A 1 102 ? 10.38936 21.13840 42.86752 1.000 58.05989 83 VAL A O 1
ATOM 648 N N . LEU A 1 103 ? 11.36885 23.09980 43.40171 1.000 65.34763 84 LEU A N 1
ATOM 649 C CA . LEU A 1 103 ? 10.42820 23.43177 44.46743 1.000 49.86005 84 LEU A CA 1
ATOM 650 C C . LEU A 1 103 ? 9.31573 24.30210 43.89376 1.000 49.48761 84 LEU A C 1
ATOM 651 O O . LEU A 1 103 ? 9.55398 25.45091 43.50883 1.000 53.02537 84 LEU A O 1
ATOM 656 N N . ILE A 1 104 ? 8.10010 23.75871 43.84225 1.000 55.34206 85 ILE A N 1
ATOM 657 C CA . ILE A 1 104 ? 6.95039 24.49668 43.33068 1.000 59.49853 85 ILE A CA 1
ATOM 658 C C . ILE A 1 104 ? 6.11983 25.01400 44.49758 1.000 53.10745 85 ILE A C 1
ATOM 659 O O . ILE A 1 104 ? 6.46617 24.80056 45.66503 1.000 77.57294 85 ILE A O 1
ATOM 664 N N . HIS A 1 105 ? 5.01816 25.69429 44.19038 1.000 59.70898 86 HIS A N 1
ATOM 665 C CA . HIS A 1 105 ? 4.12730 26.18375 45.23227 1.000 63.29669 86 HIS A CA 1
ATOM 666 C C . HIS A 1 105 ? 3.36596 25.02778 45.86647 1.000 67.13048 86 HIS A C 1
ATOM 667 O O . HIS A 1 105 ? 2.99793 24.06099 45.19301 1.000 69.11427 86 HIS A O 1
ATOM 674 N N . GLY A 1 106 ? 3.12649 25.13407 47.17396 1.000 80.96004 87 GLY A N 1
ATOM 675 C CA . GLY A 1 106 ? 2.42311 24.11791 47.92025 1.000 71.47225 87 GLY A CA 1
ATOM 676 C C . GLY A 1 106 ? 1.07793 24.60525 48.43684 1.000 58.60008 87 GLY A C 1
ATOM 677 O O . GLY A 1 106 ? 0.74432 25.78747 48.38468 1.000 70.24238 87 GLY A O 1
ATOM 678 N N . GLU A 1 107 ? 0.29984 23.64934 48.93793 1.000 81.42300 88 GLU A N 1
ATOM 679 C CA . GLU A 1 107 ? -0.98939 23.96389 49.52829 1.000 79.10119 88 GLU A CA 1
ATOM 680 C C . GLU A 1 107 ? -0.79710 24.79386 50.79865 1.000 64.04610 88 GLU A C 1
ATOM 681 O O . GLU A 1 107 ? 0.22346 24.67295 51.48019 1.000 64.24075 88 GLU A O 1
ATOM 687 N N . PRO A 1 108 ? -1.75851 25.65200 51.13535 1.000 62.16717 89 PRO A N 1
ATOM 688 C CA . PRO A 1 108 ? -1.62542 26.45220 52.35932 1.000 70.58935 89 PRO A CA 1
ATOM 689 C C . PRO A 1 108 ? -1.64968 25.57618 53.60288 1.000 70.63715 89 PRO A C 1
ATOM 690 O O . PRO A 1 108 ? -2.35889 24.56900 53.66498 1.000 70.78289 89 PRO A O 1
ATOM 694 N N . CYS A 1 109 ? -0.85415 25.96949 54.59636 1.000 75.49749 90 CYS A N 1
ATOM 695 C CA . CYS A 1 109 ? -0.73821 25.23783 55.84930 1.000 86.60564 90 CYS A CA 1
ATOM 696 C C . CYS A 1 109 ? -0.58937 26.23359 56.99136 1.000 89.31789 90 CYS A C 1
ATOM 697 O O . CYS A 1 109 ? -0.52155 27.44935 56.78205 1.000 77.14858 90 CYS A O 1
ATOM 700 N N . SER A 1 110 ? -0.53667 25.70548 58.21198 1.000 82.28413 91 SER A N 1
ATOM 701 C CA . SER A 1 110 ? -0.36453 26.51111 59.40966 1.000 77.01863 91 SER A CA 1
ATOM 702 C C . SER A 1 110 ? 0.81085 25.97735 60.21597 1.000 71.41221 91 SER A C 1
ATOM 703 O O . SER A 1 110 ? 1.18593 24.80709 60.11102 1.000 82.52315 91 SER A O 1
ATOM 706 N N . SER A 1 111 ? 1.38905 26.85780 61.02813 1.000 74.15173 92 SER A N 1
ATOM 707 C CA . SER A 1 111 ? 2.56552 26.52770 61.81692 1.000 77.98772 92 SER A CA 1
ATOM 708 C C . SER A 1 111 ? 2.53536 27.34984 63.09748 1.000 85.91963 92 SER A C 1
ATOM 709 O O . SER A 1 111 ? 1.68660 28.22593 63.27692 1.000 83.28300 92 SER A O 1
ATOM 712 N N . PHE A 1 112 ? 3.47089 27.05320 63.99556 1.000 70.86976 93 PHE A N 1
ATOM 713 C CA . PHE A 1 112 ? 3.64429 27.83231 65.21384 1.000 85.39776 93 PHE A CA 1
ATOM 714 C C . PHE A 1 112 ? 4.70090 28.90424 64.98270 1.000 84.31301 93 PHE A C 1
ATOM 715 O O . PHE A 1 112 ? 5.76391 28.62177 64.42182 1.000 104.60268 93 PHE A O 1
ATOM 723 N N . LYS A 1 113 ? 4.40554 30.13464 65.41036 1.000 81.45115 94 LYS A N 1
ATOM 724 C CA . LYS A 1 113 ? 5.38244 31.20948 65.26561 1.000 78.71586 94 LYS A CA 1
ATOM 725 C C . LYS A 1 113 ? 6.61542 30.94830 66.12010 1.000 96.47540 94 LYS A C 1
ATOM 726 O O . LYS A 1 113 ? 7.74790 31.16904 65.67443 1.000 97.37648 94 LYS A O 1
ATOM 732 N N . PHE A 1 114 ? 6.41533 30.47406 67.35121 1.000 96.46112 95 PHE A N 1
ATOM 733 C CA . PHE A 1 114 ? 7.53040 30.14151 68.22880 1.000 102.28826 95 PHE A CA 1
ATOM 734 C C . PHE A 1 114 ? 8.22069 28.84395 67.82932 1.000 95.27880 95 PHE A C 1
ATOM 735 O O . PHE A 1 114 ? 9.36294 28.61270 68.24066 1.000 85.32388 95 PHE A O 1
ATOM 743 N N . ARG A 1 115 ? 7.55598 27.99829 67.04426 1.000 86.68279 96 ARG A N 1
ATOM 744 C CA . ARG A 1 115 ? 8.10588 26.72229 66.58909 1.000 90.74714 96 ARG A CA 1
ATOM 745 C C . ARG A 1 115 ? 7.94907 26.64634 65.07604 1.000 92.55948 96 ARG A C 1
ATOM 746 O O . ARG A 1 115 ? 7.08382 25.92820 64.56216 1.000 82.04593 96 ARG A O 1
ATOM 754 N N . PRO A 1 116 ? 8.77053 27.38487 64.33074 1.000 96.93287 97 PRO A N 1
ATOM 755 C CA . PRO A 1 116 ? 8.57046 27.47528 62.88005 1.000 94.69202 97 PRO A CA 1
ATOM 756 C C . PRO A 1 116 ? 8.81689 26.14734 62.18204 1.000 87.73492 97 PRO A C 1
ATOM 757 O O . PRO A 1 116 ? 9.63009 25.32698 62.61514 1.000 105.22339 97 PRO A O 1
ATOM 761 N N . GLY A 1 117 ? 8.09505 25.94625 61.08055 1.000 68.43793 98 GLY A N 1
ATOM 762 C CA . GLY A 1 117 ? 8.22192 24.74856 60.28209 1.000 77.78730 98 GLY A CA 1
ATOM 763 C C . GLY A 1 117 ? 7.27163 23.62787 60.64136 1.000 82.61460 98 GLY A C 1
ATOM 764 O O . GLY A 1 117 ? 7.17591 22.65356 59.88323 1.000 84.83128 98 GLY A O 1
ATOM 765 N N . SER A 1 118 ? 6.57017 23.72868 61.76670 1.000 83.42133 99 SER A N 1
ATOM 766 C CA . SER A 1 118 ? 5.63627 22.68488 62.16338 1.000 73.71289 99 SER A CA 1
ATOM 767 C C . SER A 1 118 ? 4.44032 22.64684 61.21872 1.000 65.61317 99 SER A C 1
ATOM 768 O O . SER A 1 118 ? 3.96622 23.68305 60.74730 1.000 74.21351 99 SER A O 1
ATOM 771 N N . LEU A 1 119 ? 3.95390 21.43978 60.94082 1.000 68.57493 100 LEU A N 1
ATOM 772 C CA . LEU A 1 119 ? 2.83158 21.22725 60.02860 1.000 81.75164 100 LEU A CA 1
ATOM 773 C C . LEU A 1 119 ? 1.58268 20.97548 60.86739 1.000 84.77673 100 LEU A C 1
ATOM 774 O O . LEU A 1 119 ? 1.38082 19.87417 61.38437 1.000 79.67061 100 LEU A O 1
ATOM 779 N N . ILE A 1 120 ? 0.73646 21.99776 60.99047 1.000 81.19761 101 ILE A N 1
ATOM 780 C CA . ILE A 1 120 ? -0.50793 21.85476 61.73675 1.000 83.33035 101 ILE A CA 1
ATOM 781 C C . ILE A 1 120 ? -1.47355 20.97492 60.95435 1.000 87.77326 101 ILE A C 1
ATOM 782 O O . ILE A 1 120 ? -1.75669 21.23051 59.77670 1.000 84.10442 101 ILE A O 1
ATOM 787 N N . TYR A 1 121 ? -1.98416 19.93248 61.60753 1.000 83.83161 102 TYR A N 1
ATOM 788 C CA . TYR A 1 121 ? -2.96108 19.03915 61.00172 1.000 84.06380 102 TYR A CA 1
ATOM 789 C C . TYR A 1 121 ? -4.37405 19.56360 61.22525 1.000 89.56620 102 TYR A C 1
ATOM 790 O O . TYR A 1 121 ? -4.67968 20.14758 62.26971 1.000 97.03224 102 TYR A O 1
ATOM 799 N N . TYR A 1 122 ? -5.23464 19.34785 60.23324 1.000 96.34294 103 TYR A N 1
ATOM 800 C CA . TYR A 1 122 ? -6.63886 19.75331 60.29196 1.000 96.06493 103 TYR A CA 1
ATOM 801 C C . TYR A 1 122 ? -7.44398 18.47537 60.49020 1.000 99.09481 103 TYR A C 1
ATOM 802 O O . TYR A 1 122 ? -7.80559 17.79115 59.52635 1.000 87.18336 103 TYR A O 1
ATOM 811 N N . GLN A 1 123 ? -7.71926 18.15278 61.75382 1.000 103.83793 104 GLN A N 1
ATOM 812 C CA . GLN A 1 123 ? -8.28461 16.87824 62.13825 1.000 109.13442 104 GLN A CA 1
ATOM 813 C C . GLN A 1 123 ? -9.72733 17.08453 62.60759 1.000 119.26390 104 GLN A C 1
ATOM 814 O O . GLN A 1 123 ? -10.41204 18.00726 62.12678 1.000 115.86679 104 GLN A O 1
ATOM 820 N N . ASN A 1 124 ? -10.18316 16.24566 63.53938 1.000 123.65227 105 ASN A N 1
ATOM 821 C CA . ASN A 1 124 ? -11.59032 16.26108 63.92521 1.000 117.89878 105 ASN A CA 1
ATOM 822 C C . ASN A 1 124 ? -11.95583 17.55706 64.64008 1.000 123.34141 105 ASN A C 1
ATOM 823 O O . ASN A 1 124 ? -12.86431 18.28128 64.21252 1.000 118.99554 105 ASN A O 1
ATOM 828 N N . GLU A 1 125 ? -11.24945 17.86975 65.73112 1.000 115.17671 106 GLU A N 1
ATOM 829 C CA . GLU A 1 125 ? -11.50743 19.08191 66.49821 1.000 110.66235 106 GLU A CA 1
ATOM 830 C C . GLU A 1 125 ? -10.80574 20.30156 65.91646 1.000 117.45005 106 GLU A C 1
ATOM 831 O O . GLU A 1 125 ? -11.34075 21.41265 65.99410 1.000 111.74561 106 GLU A O 1
ATOM 837 N N . VAL A 1 126 ? -9.62774 20.12213 65.32219 1.000 120.16631 107 VAL A N 1
ATOM 838 C CA . VAL A 1 126 ? -8.87908 21.23264 64.73640 1.000 111.92082 107 VAL A CA 1
ATOM 839 C C . VAL A 1 126 ? -9.47976 21.50696 63.36039 1.000 105.45173 107 VAL A C 1
ATOM 840 O O . VAL A 1 126 ? -9.15525 20.83264 62.38210 1.000 108.79439 107 VAL A O 1
ATOM 844 N N . THR A 1 127 ? -10.35724 22.50281 63.28176 1.000 106.79015 108 THR A N 1
ATOM 845 C CA . THR A 1 127 ? -11.02284 22.86156 62.03970 1.000 104.52478 108 THR A CA 1
ATOM 846 C C . THR A 1 127 ? -10.25962 23.96763 61.32539 1.000 98.08717 108 THR A C 1
ATOM 847 O O . THR A 1 127 ? -9.43071 24.65579 61.92964 1.000 101.42909 108 THR A O 1
ATOM 851 N N . PRO A 1 128 ? -10.50583 24.15810 60.02509 1.000 106.08972 109 PRO A N 1
ATOM 852 C CA . PRO A 1 128 ? -9.91519 25.32035 59.34169 1.000 103.61772 109 PRO A CA 1
ATOM 853 C C . PRO A 1 128 ? -10.31919 26.64984 59.95205 1.000 99.05738 109 PRO A C 1
ATOM 854 O O . PRO A 1 128 ? -9.55162 27.61692 59.86982 1.000 109.24187 109 PRO A O 1
ATOM 858 N N . GLU A 1 129 ? -11.49981 26.72997 60.56848 1.000 105.02319 110 GLU A N 1
ATOM 859 C CA . GLU A 1 129 ? -11.92496 27.98308 61.18265 1.000 110.76063 110 GLU A CA 1
ATOM 860 C C . GLU A 1 129 ? -11.17613 28.23251 62.48804 1.000 104.81912 110 GLU A C 1
ATOM 861 O O . GLU A 1 129 ? -10.70206 29.34563 62.73843 1.000 103.87542 110 GLU A O 1
ATOM 867 N N . TYR A 1 130 ? -11.05645 27.20139 63.33085 1.000 100.33948 111 TYR A N 1
ATOM 868 C CA . TYR A 1 130 ? -10.35864 27.33582 64.61057 1.000 94.89063 111 TYR A CA 1
ATOM 869 C C . TYR A 1 130 ? -8.97288 27.94083 64.43276 1.000 105.89386 111 TYR A C 1
ATOM 870 O O . TYR A 1 130 ? -8.60339 28.89635 65.12508 1.000 107.15265 111 TYR A O 1
ATOM 879 N N . ILE A 1 131 ? -8.19090 27.39096 63.50108 1.000 110.88324 112 ILE A N 1
ATOM 880 C CA . ILE A 1 131 ? -6.81264 27.83601 63.32240 1.000 107.70123 112 ILE A CA 1
ATOM 881 C C . ILE A 1 131 ? -6.76709 29.28922 62.86702 1.000 106.05887 112 ILE A C 1
ATOM 882 O O . ILE A 1 131 ? -5.77726 29.99387 63.10313 1.000 105.92473 112 ILE A O 1
ATOM 887 N N . LYS A 1 132 ? -7.83682 29.76612 62.22690 1.000 96.57059 113 LYS A N 1
ATOM 888 C CA . LYS A 1 132 ? -7.92494 31.16833 61.83626 1.000 92.29092 113 LYS A CA 1
ATOM 889 C C . LYS A 1 132 ? -8.28297 32.05315 63.02435 1.000 99.99405 113 LYS A C 1
ATOM 890 O O . LYS A 1 132 ? -7.74954 33.16013 63.16308 1.000 96.00901 113 LYS A O 1
ATOM 896 N N . ASP A 1 133 ? -9.18113 31.57575 63.88971 1.000 100.21497 114 ASP A N 1
ATOM 897 C CA . ASP A 1 133 ? -9.56677 32.34301 65.06981 1.000 98.40851 114 ASP A CA 1
ATOM 898 C C . ASP A 1 133 ? -8.38359 32.54914 66.00818 1.000 95.87189 114 ASP A C 1
ATOM 899 O O . ASP A 1 133 ? -8.23921 33.61972 66.61085 1.000 99.58845 114 ASP A O 1
ATOM 904 N N . LEU A 1 134 ? -7.52661 31.53278 66.14644 1.000 88.37873 115 LEU A N 1
ATOM 905 C CA . LEU A 1 134 ? -6.35692 31.65820 67.01184 1.000 91.46713 115 LEU A CA 1
ATOM 906 C C . LEU A 1 134 ? -5.37481 32.68282 66.45998 1.000 102.11735 115 LEU A C 1
ATOM 907 O O . LEU A 1 134 ? -4.78721 33.46146 67.22066 1.000 102.68498 115 LEU A O 1
ATOM 912 N N . LYS A 1 135 ? -5.18651 32.69712 65.13801 1.000 108.42376 116 LYS A N 1
ATOM 913 C CA . LYS A 1 135 ? -4.23164 33.62069 64.53469 1.000 98.75748 116 LYS A CA 1
ATOM 914 C C . LYS A 1 135 ? -4.66646 35.06826 64.72983 1.000 104.93365 116 LYS A C 1
ATOM 915 O O . LYS A 1 135 ? -3.83386 35.94424 64.99283 1.000 103.08547 116 LYS A O 1
ATOM 921 N N . HIS A 1 136 ? -5.96915 35.33893 64.60970 1.000 107.72859 117 HIS A N 1
ATOM 922 C CA . HIS A 1 136 ? -6.48388 36.67304 64.89570 1.000 112.89388 117 HIS A CA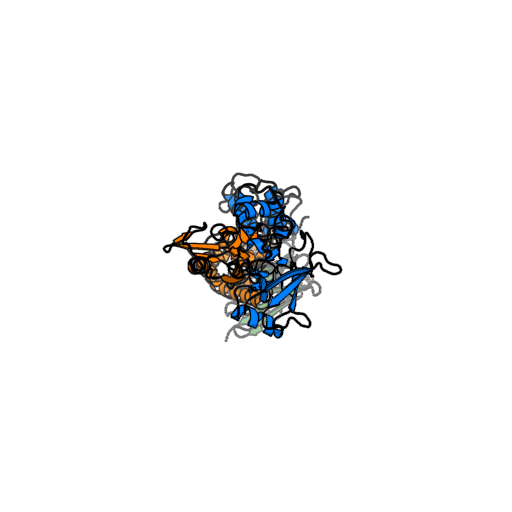 1
ATOM 923 C C . HIS A 1 136 ? -6.45012 36.99049 66.38468 1.000 113.72553 117 HIS A C 1
ATOM 924 O O . HIS A 1 136 ? -6.47248 38.16830 66.75817 1.000 108.91147 117 HIS A O 1
ATOM 931 N N . ALA A 1 137 ? -6.38854 35.96874 67.23866 1.000 104.68153 118 ALA A N 1
ATOM 932 C CA . ALA A 1 137 ? -6.37935 36.19052 68.68403 1.000 96.98477 118 ALA A CA 1
ATOM 933 C C . ALA A 1 137 ? -4.98767 36.57959 69.17653 1.000 111.55358 118 ALA A C 1
ATOM 934 O O . ALA A 1 137 ? -4.75969 37.71843 69.59601 1.000 104.95257 118 ALA A O 1
ATOM 936 N N . THR A 1 138 ? -4.04464 35.64113 69.13206 1.000 113.63230 119 THR A N 1
ATOM 937 C CA . THR A 1 138 ? -2.70535 35.85217 69.66059 1.000 114.58971 119 THR A CA 1
ATOM 938 C C . THR A 1 138 ? -1.67038 35.47977 68.60605 1.000 104.46286 119 THR A C 1
ATOM 939 O O . THR A 1 138 ? -1.97810 34.85287 67.58834 1.000 103.04423 119 THR A O 1
ATOM 943 N N . ASP A 1 139 ? -0.42767 35.87443 68.86918 1.000 95.17753 120 ASP A N 1
ATOM 944 C CA . ASP A 1 139 ? 0.69046 35.67499 67.94740 1.000 97.47486 120 ASP A CA 1
ATOM 945 C C . ASP A 1 139 ? 1.34309 34.30800 68.14074 1.000 101.55086 120 ASP A C 1
ATOM 946 O O . ASP A 1 139 ? 2.55838 34.19044 68.29355 1.000 93.77634 120 ASP A O 1
ATOM 951 N N . TYR A 1 140 ? 0.52703 33.25302 68.13193 1.000 96.44335 121 TYR A N 1
ATOM 952 C CA . TYR A 1 140 ? 1.02481 31.89818 68.32770 1.000 97.21845 121 TYR A CA 1
ATOM 953 C C . TYR A 1 140 ? 1.09824 31.08428 67.04436 1.000 101.02976 121 TYR A C 1
ATOM 954 O O . TYR A 1 140 ? 1.77819 30.05214 67.02547 1.000 99.35191 121 TYR A O 1
ATOM 963 N N . ILE A 1 141 ? 0.42574 31.51233 65.97908 1.000 97.81520 122 ILE A N 1
ATOM 964 C CA . ILE A 1 141 ? 0.29861 30.71276 64.76789 1.000 92.74786 122 ILE A CA 1
ATOM 965 C C . ILE A 1 141 ? 0.62755 31.57221 63.55658 1.000 92.68922 122 ILE A C 1
ATOM 966 O O . ILE A 1 141 ? 0.06148 32.65749 63.38344 1.000 91.75690 122 ILE A O 1
ATOM 971 N N . ALA A 1 142 ? 1.54516 31.08622 62.72795 1.000 94.02116 123 ALA A N 1
ATOM 972 C CA . ALA A 1 142 ? 1.86115 31.67271 61.43603 1.000 98.11422 123 ALA A CA 1
ATOM 973 C C . ALA A 1 142 ? 1.26149 30.82208 60.32274 1.000 83.69579 123 ALA A C 1
ATOM 974 O O . ALA A 1 142 ? 0.83295 29.68586 60.53450 1.000 89.86088 123 ALA A O 1
ATOM 976 N N . SER A 1 143 ? 1.23952 31.38657 59.11989 1.000 76.52078 124 SER A N 1
ATOM 977 C CA . SER A 1 143 ? 0.68633 30.71416 57.95512 1.000 89.00020 124 SER A CA 1
ATOM 978 C C . SER A 1 143 ? 1.72331 30.67411 56.84136 1.000 78.80429 124 SER A C 1
ATOM 979 O O . SER A 1 143 ? 2.60596 31.53238 56.76170 1.000 77.84145 124 SER A O 1
ATOM 982 N N . GLY A 1 144 ? 1.61173 29.65990 55.98490 1.000 82.07492 125 GLY A N 1
ATOM 983 C CA . GLY A 1 144 ? 2.52607 29.49527 54.86954 1.000 72.18022 125 GLY A CA 1
ATOM 984 C C . GLY A 1 144 ? 2.04873 28.48078 53.84813 1.000 64.97005 125 GLY A C 1
ATOM 985 O O . GLY A 1 144 ? 0.84290 28.24383 53.71887 1.000 61.25084 125 GLY A O 1
ATOM 986 N N . GLN A 1 145 ? 2.98197 27.87251 53.11505 1.000 73.23498 126 GLN A N 1
ATOM 987 C CA . GLN A 1 145 ? 2.65243 26.88065 52.10229 1.000 72.85889 126 GLN A CA 1
ATOM 988 C C . GLN A 1 145 ? 3.45189 25.60887 52.34472 1.000 63.61005 126 GLN A C 1
ATOM 989 O O . GLN A 1 145 ? 4.52828 25.63170 52.94481 1.000 66.29077 126 GLN A O 1
ATOM 995 N N . ARG A 1 146 ? 2.91241 24.49784 51.85998 1.000 60.46991 127 ARG A N 1
ATOM 996 C CA . ARG A 1 146 ? 3.49670 23.18822 52.10257 1.000 72.53825 127 ARG A CA 1
ATOM 997 C C . ARG A 1 146 ? 4.70195 22.95885 51.19918 1.000 74.70059 127 ARG A C 1
ATOM 998 O O . ARG A 1 146 ? 4.72454 23.39510 50.04425 1.000 80.85731 127 ARG A O 1
ATOM 1006 N N . CYS A 1 147 ? 5.71564 22.28804 51.74355 1.000 65.42287 128 CYS A N 1
ATOM 1007 C CA . CYS A 1 147 ? 6.82788 21.81483 50.93126 1.000 67.60691 128 CYS A CA 1
ATOM 1008 C C . CYS A 1 147 ? 6.31545 20.92930 49.80246 1.000 76.25221 128 CYS A C 1
ATOM 1009 O O . CYS A 1 147 ? 5.50928 20.02252 50.02885 1.000 77.48512 128 CYS A O 1
ATOM 1012 N N . HIS A 1 148 ? 6.79150 21.18101 48.58450 1.000 49.71860 129 HIS A N 1
ATOM 1013 C CA . HIS A 1 148 ? 6.34161 20.40407 47.43132 1.000 55.76310 129 HIS A CA 1
ATOM 1014 C C . HIS A 1 148 ? 7.43573 20.42194 46.37306 1.000 64.43925 129 HIS A C 1
ATOM 1015 O O . HIS A 1 148 ? 7.65678 21.44942 45.72489 1.000 60.16193 129 HIS A O 1
ATOM 1022 N N . PHE A 1 149 ? 8.11022 19.28855 46.19841 1.000 58.44163 130 PHE A N 1
ATOM 1023 C CA . PHE A 1 149 ? 9.15179 19.12732 45.19471 1.000 46.65318 130 PHE A CA 1
ATOM 1024 C C . PHE A 1 149 ? 8.64697 18.24737 44.05987 1.000 62.84417 130 PHE A C 1
ATOM 1025 O O . PHE A 1 149 ? 7.92216 17.27486 44.29146 1.000 47.71090 130 PHE A O 1
ATOM 1033 N N . ILE A 1 150 ? 9.03642 18.59302 42.83470 1.000 65.12213 131 ILE A N 1
ATOM 1034 C CA . ILE A 1 150 ? 8.62467 17.87830 41.63342 1.000 52.19573 131 ILE A CA 1
ATOM 1035 C C . ILE A 1 150 ? 9.86922 17.36405 40.92549 1.000 51.36279 131 ILE A C 1
ATOM 1036 O O . ILE A 1 150 ? 10.87982 18.06952 40.83667 1.000 55.50984 131 ILE A O 1
ATOM 1041 N N . LYS A 1 151 ? 9.79521 16.13331 40.42649 1.000 59.11818 132 LYS A N 1
ATOM 1042 C CA . LYS A 1 151 ? 10.90907 15.55617 39.68733 1.000 61.43781 132 LYS A CA 1
ATOM 1043 C C . LYS A 1 151 ? 10.98428 16.16222 38.29084 1.000 54.96470 132 LYS A C 1
ATOM 1044 O O . LYS A 1 151 ? 9.98494 16.20620 37.56556 1.000 53.14224 132 LYS A O 1
ATOM 1050 N N . LYS A 1 152 ? 12.17177 16.63862 37.91762 1.000 47.35294 133 LYS A N 1
ATOM 1051 C CA . LYS A 1 1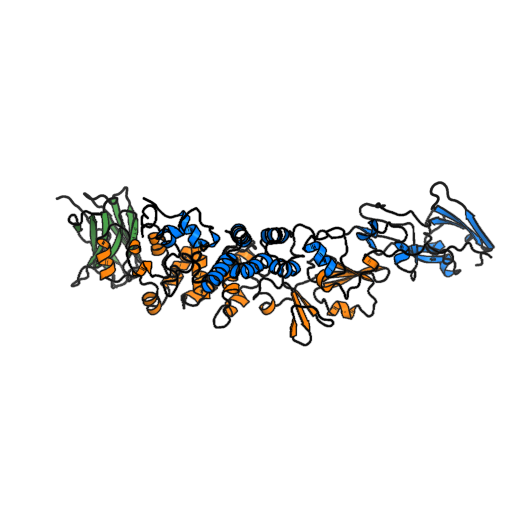52 ? 12.39815 17.13897 36.56773 1.000 52.88395 133 LYS A CA 1
ATOM 1052 C C . LYS A 1 152 ? 13.65716 16.51029 35.98398 1.000 44.24355 133 LYS A C 1
ATOM 1053 O O . LYS A 1 152 ? 13.63316 15.35650 35.54197 1.000 49.41948 133 LYS A O 1
ATOM 1059 N N . ASP A 1 153 ? 14.75852 17.25586 35.98566 1.000 36.87540 134 ASP A N 1
ATOM 1060 C CA . ASP A 1 153 ? 16.03947 16.76126 35.49545 1.000 46.63473 134 ASP A CA 1
ATOM 1061 C C . ASP A 1 153 ? 17.12995 17.66924 36.05158 1.000 44.37344 134 ASP A C 1
ATOM 1062 O O . ASP A 1 153 ? 16.85234 18.62954 36.77490 1.000 41.02803 134 ASP A O 1
ATOM 1067 N N . TYR A 1 154 ? 18.37888 17.35445 35.71491 1.000 46.33271 135 TYR A N 1
ATOM 1068 C CA . TYR A 1 154 ? 19.49561 18.17711 36.15751 1.000 49.03071 135 TYR A CA 1
ATOM 1069 C C . TYR A 1 154 ? 19.39473 19.57589 35.55912 1.000 44.66588 135 TYR A C 1
ATOM 1070 O O . TYR A 1 154 ? 18.94171 19.76312 34.42721 1.000 56.66426 135 TYR A O 1
ATOM 1079 N N . LEU A 1 155 ? 19.81912 20.56663 36.33761 1.000 47.76315 136 LEU A N 1
ATOM 1080 C CA . LEU A 1 155 ? 19.66609 21.97690 35.98628 1.000 54.09833 136 LEU A CA 1
ATOM 1081 C C . LEU A 1 155 ? 21.05297 22.58621 35.80594 1.000 54.62439 136 LEU A C 1
ATOM 1082 O O . LEU A 1 155 ? 21.75045 22.85878 36.78773 1.000 55.76046 136 LEU A O 1
ATOM 1087 N N . LEU A 1 156 ? 21.44885 22.80296 34.55442 1.000 40.87982 137 LEU A N 1
ATOM 1088 C CA . LEU A 1 156 ? 22.73163 23.42456 34.26369 1.000 50.22671 137 LEU A CA 1
ATOM 1089 C C . LEU A 1 156 ? 22.64893 24.93274 34.46498 1.000 44.78320 137 LEU A C 1
ATOM 1090 O O . LEU A 1 156 ? 21.61390 25.55842 34.21774 1.000 40.59496 137 LEU A O 1
ATOM 1095 N N . GLY A 1 157 ? 23.75812 25.51620 34.91448 1.000 45.93263 138 GLY A N 1
ATOM 1096 C CA . GLY A 1 157 ? 23.79392 26.93854 35.19277 1.000 47.28677 138 GLY A CA 1
ATOM 1097 C C . GLY A 1 157 ? 25.00882 27.66187 34.64674 1.000 59.65601 138 GLY A C 1
ATOM 1098 O O . GLY A 1 157 ? 25.06022 28.89473 34.67513 1.000 61.82439 138 GLY A O 1
ATOM 1099 N N . ASP A 1 158 ? 25.99393 26.91740 34.15012 1.000 60.27593 139 ASP A N 1
ATOM 1100 C CA . ASP A 1 158 ? 27.21964 27.49812 33.62434 1.000 60.28184 139 ASP A CA 1
ATOM 1101 C C . ASP A 1 158 ? 27.34874 27.20773 32.13496 1.000 60.39533 139 ASP A C 1
ATOM 1102 O O . ASP A 1 158 ? 26.71264 26.29715 31.59719 1.000 57.19052 139 ASP A O 1
ATOM 1107 N N . SER A 1 159 ? 28.19208 28.00121 31.46947 1.000 48.04683 140 SER A N 1
ATOM 1108 C CA . SER A 1 159 ? 28.60017 27.66003 30.11133 1.000 45.42340 140 SER A CA 1
ATOM 1109 C C . SER A 1 159 ? 29.53553 26.46022 30.10700 1.000 45.90788 140 SER A C 1
ATOM 1110 O O . SER A 1 159 ? 29.56510 25.69884 29.13336 1.000 42.48415 140 SER A O 1
ATOM 1113 N N . ASP A 1 160 ? 30.30444 26.27825 31.18314 1.000 48.61778 141 ASP A N 1
ATOM 1114 C CA . ASP A 1 160 ? 31.20337 25.13432 31.26777 1.000 45.60347 141 ASP A CA 1
ATOM 1115 C C . ASP A 1 160 ? 30.43943 23.84257 31.52513 1.000 52.67900 141 ASP A C 1
ATOM 1116 O O . ASP A 1 160 ? 30.87659 22.77055 31.09220 1.000 50.90265 141 ASP A O 1
ATOM 1121 N N . SER A 1 161 ? 29.30151 23.92158 32.22001 1.000 50.30622 142 SER A N 1
ATOM 1122 C CA . SER A 1 161 ? 28.47053 22.73676 32.40629 1.000 47.08372 142 SER A CA 1
ATOM 1123 C C . SER A 1 161 ? 27.89930 22.25685 31.07879 1.000 48.33952 142 SER A C 1
ATOM 1124 O O . SER A 1 161 ? 27.81756 21.04850 30.82978 1.000 38.54736 142 SER A O 1
ATOM 1127 N N . VAL A 1 162 ? 27.49623 23.19062 30.21402 1.000 50.02199 143 VAL A N 1
ATOM 1128 C CA . VAL A 1 162 ? 27.05857 22.81993 28.87180 1.000 43.37724 143 VAL A CA 1
ATOM 1129 C C . VAL A 1 162 ? 28.20456 22.17499 28.10517 1.000 35.86544 143 VAL A C 1
ATOM 1130 O O . VAL A 1 162 ? 28.01569 21.18058 27.39406 1.000 47.32221 143 VAL A O 1
ATOM 1134 N N . ALA A 1 163 ? 29.41326 22.72294 28.25025 1.000 40.47380 144 ALA A N 1
ATOM 1135 C CA . ALA A 1 163 ? 30.57144 22.18538 27.54374 1.000 45.57253 144 ALA A CA 1
ATOM 1136 C C . ALA A 1 163 ? 30.86678 20.75432 27.97495 1.000 48.30242 144 ALA A C 1
ATOM 1137 O O . ALA A 1 163 ? 31.08734 19.87476 27.13512 1.000 51.32705 144 ALA A O 1
ATOM 1139 N N . LYS A 1 164 ? 30.87259 20.50190 29.28685 1.000 48.04268 145 LYS A N 1
ATOM 1140 C CA . LYS A 1 164 ? 31.19340 19.16621 29.78143 1.000 52.56669 145 LYS A CA 1
ATOM 1141 C C . LYS A 1 164 ? 30.15402 18.14507 29.33706 1.000 50.79577 145 LYS A C 1
ATOM 1142 O O . LYS A 1 164 ? 30.49550 17.00162 29.01364 1.000 46.42519 145 LYS A O 1
ATOM 1148 N N . CYS A 1 165 ? 28.88057 18.53980 29.30666 1.000 49.31135 146 CYS A N 1
ATOM 1149 C CA . CYS A 1 165 ? 27.83132 17.61576 28.88913 1.000 43.51908 146 CYS A CA 1
ATOM 1150 C C . CYS A 1 165 ? 27.89385 17.34538 27.39148 1.000 53.61451 146 CYS A C 1
ATOM 1151 O O . CYS A 1 165 ? 27.80622 16.19138 26.95499 1.000 53.70384 146 CYS A O 1
ATOM 1154 N N . CYS A 1 166 ? 28.05073 18.39865 26.58800 1.000 46.36112 147 CYS A N 1
ATOM 1155 C CA . CYS A 1 166 ? 27.97242 18.24061 25.13970 1.000 52.05092 147 CYS A CA 1
ATOM 1156 C C . CYS A 1 166 ? 29.21038 17.54568 24.58808 1.000 45.05654 147 CYS A C 1
ATOM 1157 O O . CYS A 1 166 ? 29.10240 16.63762 23.75641 1.000 45.94816 147 CYS A O 1
ATOM 1160 N N . SER A 1 167 ? 30.39884 17.95941 25.03388 1.000 42.32676 148 SER A N 1
ATOM 1161 C CA . SER A 1 167 ? 31.61671 17.27465 24.61994 1.000 47.64690 148 SER A CA 1
ATOM 1162 C C . SER A 1 167 ? 31.72122 15.87526 25.20732 1.000 61.35018 148 SER A C 1
ATOM 1163 O O . SER A 1 167 ? 32.57212 15.09835 24.76082 1.000 66.76864 148 SER A O 1
ATOM 1166 N N . LYS A 1 168 ? 30.88124 15.54630 26.19171 1.000 55.77468 149 LYS A N 1
ATOM 1167 C CA . LYS A 1 168 ? 30.85799 14.23191 26.83365 1.000 65.02425 149 LYS A CA 1
ATOM 1168 C C . LYS A 1 168 ? 32.18639 13.90159 27.50884 1.000 57.84156 149 LYS A C 1
ATOM 1169 O O . LYS A 1 168 ? 32.56238 12.73334 27.62675 1.000 68.53432 149 LYS A O 1
ATOM 1175 N N . THR A 1 169 ? 32.90777 14.93026 27.95953 1.000 55.57689 150 THR A N 1
ATOM 1176 C CA . THR A 1 169 ? 34.06084 14.70959 28.82169 1.000 66.94086 150 THR A CA 1
ATOM 1177 C C . THR A 1 169 ? 33.65322 14.47190 30.26847 1.000 66.28675 150 THR A C 1
ATOM 1178 O O . THR A 1 169 ? 34.44342 13.91630 31.03889 1.000 60.33828 150 THR A O 1
ATOM 1182 N N . ASN A 1 170 ? 32.44132 14.87667 30.64712 1.000 56.53787 151 ASN A N 1
ATOM 1183 C CA . ASN A 1 170 ? 31.93584 14.64958 31.99858 1.000 61.66926 151 ASN A CA 1
ATOM 1184 C C . ASN A 1 170 ? 30.41690 14.73608 31.93104 1.000 59.05331 151 ASN A C 1
ATOM 1185 O O . ASN A 1 170 ? 29.86809 15.83211 31.78286 1.000 58.05585 151 ASN A O 1
ATOM 1190 N N . THR A 1 171 ? 29.74702 13.59185 32.04286 1.000 65.40765 152 THR A N 1
ATOM 1191 C CA . THR A 1 171 ? 28.30256 13.48938 31.87447 1.000 56.47105 152 THR A CA 1
ATOM 1192 C C . THR A 1 171 ? 27.62465 13.05331 33.16680 1.000 62.22271 152 THR A C 1
ATOM 1193 O O . THR A 1 171 ? 26.70995 12.22975 33.16195 1.000 79.91452 152 THR A O 1
ATOM 1197 N N . LYS A 1 172 ? 28.06040 13.60526 34.29674 1.000 61.56740 153 LYS A N 1
ATOM 1198 C CA . LYS A 1 172 ? 27.57484 13.11321 35.58162 1.000 77.70107 153 LYS A CA 1
ATOM 1199 C C . LYS A 1 172 ? 26.25879 13.77278 35.98043 1.000 74.12210 153 LYS A C 1
ATOM 1200 O O . LYS A 1 172 ? 25.28956 13.08394 36.31854 1.000 85.24227 153 LYS A O 1
ATOM 1206 N N . HIS A 1 173 ? 26.20056 15.10156 35.94570 1.000 55.28258 154 HIS A N 1
ATOM 1207 C CA . HIS A 1 173 ? 24.97566 15.79882 36.31288 1.000 62.68397 154 HIS A CA 1
ATOM 1208 C C . HIS A 1 173 ? 24.39874 16.51456 35.09965 1.000 65.22005 154 HIS A C 1
ATOM 1209 O O . HIS A 1 173 ? 24.18024 17.73061 35.12965 1.000 50.91678 154 HIS A O 1
ATOM 1216 N N . CYS A 1 174 ? 24.15047 15.76351 34.02828 1.000 51.11342 155 CYS A N 1
ATOM 1217 C CA . CYS A 1 174 ? 23.67778 16.32618 32.77733 1.000 53.26076 155 CYS A CA 1
ATOM 1218 C C . CYS A 1 174 ? 22.23427 15.92963 32.52875 1.000 47.62795 155 CYS A C 1
ATOM 1219 O O . CYS A 1 174 ? 21.90457 14.73822 32.60318 1.000 45.15011 155 CYS A O 1
ATOM 1222 N N . PRO A 1 175 ? 21.35198 16.88199 32.23223 1.000 45.11191 156 PRO A N 1
ATOM 1223 C CA . PRO A 1 175 ? 20.01374 16.51890 31.76144 1.000 49.03385 156 PRO A CA 1
ATOM 1224 C C . PRO A 1 175 ? 20.09912 15.81569 30.41654 1.000 53.08076 156 PRO A C 1
ATOM 1225 O O . PRO A 1 175 ? 21.11229 15.87478 29.71609 1.000 50.06276 156 PRO A O 1
ATOM 1229 N N . LYS A 1 176 ? 19.00958 15.13885 30.05334 1.000 45.32144 157 LYS A N 1
ATOM 1230 C CA . LYS A 1 176 ? 19.04467 14.33321 28.83879 1.000 56.22177 157 LYS A CA 1
ATOM 1231 C C . LYS A 1 176 ? 19.09400 15.19079 27.58071 1.000 52.14143 157 LYS A C 1
ATOM 1232 O O . LYS A 1 176 ? 19.64145 14.75515 26.56225 1.000 51.79346 157 LYS A O 1
ATOM 1238 N N . ILE A 1 177 ? 18.54666 16.40743 27.62642 1.000 43.07431 158 ILE A N 1
ATOM 1239 C CA . ILE A 1 177 ? 18.58299 17.27286 26.45336 1.000 51.10408 158 ILE A CA 1
ATOM 1240 C C . ILE A 1 177 ? 20.00976 17.63140 26.05983 1.000 51.30489 158 ILE A C 1
ATOM 1241 O O . ILE A 1 177 ? 20.26598 17.94744 24.89323 1.000 42.86215 158 ILE A O 1
ATOM 1246 N N . PHE A 1 178 ? 20.95357 17.58300 27.00277 1.000 46.93573 159 PHE A N 1
ATOM 1247 C CA . PHE A 1 178 ? 22.36063 17.83573 26.71551 1.000 42.25737 159 PHE A CA 1
ATOM 1248 C C . PHE A 1 178 ? 23.21049 16.57137 26.80253 1.000 49.63692 159 PHE A C 1
ATOM 1249 O O . PHE A 1 178 ? 24.43268 16.66311 26.95431 1.000 50.67242 159 PHE A O 1
ATOM 1257 N N . ASN A 1 179 ? 22.59208 15.39317 26.70322 1.000 53.90080 160 ASN A N 1
ATOM 1258 C CA . ASN A 1 179 ? 23.32318 14.13547 26.82315 1.000 47.21403 160 ASN A CA 1
ATOM 1259 C C . ASN A 1 179 ? 22.54220 12.98465 26.19273 1.000 47.43947 160 ASN A C 1
ATOM 1260 O O . ASN A 1 179 ? 22.46687 11.88937 26.75835 1.000 62.07343 160 ASN A O 1
ATOM 1265 N N . ASN A 1 180 ? 21.96409 13.21688 25.01470 1.000 45.93526 161 ASN A N 1
ATOM 1266 C CA . ASN A 1 180 ? 21.13769 12.22419 24.33713 1.000 36.83527 161 ASN A CA 1
ATOM 1267 C C . ASN A 1 180 ? 21.77805 11.74221 23.04014 1.000 36.84911 161 ASN A C 1
ATOM 1268 O O . ASN A 1 180 ? 21.07671 11.42192 22.07855 1.000 51.26691 161 ASN A O 1
ATOM 1273 N N . ASN A 1 181 ? 23.10985 11.68641 23.00707 1.000 37.56745 162 ASN A N 1
ATOM 1274 C CA . ASN A 1 181 ? 23.86001 11.30564 21.80924 1.000 47.32159 162 ASN A CA 1
ATOM 1275 C C . ASN A 1 181 ? 23.48956 12.19404 20.62232 1.000 55.21541 162 ASN A C 1
ATOM 1276 O O . ASN A 1 181 ? 23.37106 11.72964 19.48547 1.000 48.65735 162 ASN A O 1
ATOM 1281 N N . TYR A 1 182 ? 23.29447 13.48551 20.89973 1.000 49.67466 163 TYR A N 1
ATOM 1282 C CA . TYR A 1 182 ? 23.02151 14.49834 19.87891 1.000 48.02738 163 TYR A CA 1
ATOM 1283 C C . TYR A 1 182 ? 21.73719 14.20433 19.11018 1.000 45.24051 163 TYR A C 1
ATOM 1284 O O . TYR A 1 182 ? 21.59409 14.59160 17.94871 1.000 44.84958 163 TYR A O 1
ATOM 1293 N N . LYS A 1 183 ? 20.78646 13.52530 19.75735 1.000 53.47038 164 LYS A N 1
ATOM 1294 C CA . LYS A 1 183 ? 19.51162 13.24466 19.10589 1.000 55.13861 164 LYS A CA 1
ATOM 1295 C C . LYS A 1 183 ? 18.65212 14.49952 19.00184 1.000 48.10652 164 LYS A C 1
ATOM 1296 O O . LYS A 1 183 ? 17.86115 14.63169 18.06091 1.000 50.94499 164 LYS A O 1
ATOM 1302 N N . THR A 1 184 ? 18.78889 15.42289 19.95033 1.000 42.73863 165 THR A N 1
ATOM 1303 C CA . THR A 1 184 ? 18.20362 16.74883 19.84678 1.000 38.72438 165 THR A CA 1
ATOM 1304 C C . THR A 1 184 ? 19.28436 17.73817 19.41765 1.000 48.00680 165 THR A C 1
ATOM 1305 O O . THR A 1 184 ? 20.46102 17.39469 19.28799 1.000 46.11107 165 THR A O 1
ATOM 1309 N N . GLU A 1 185 ? 18.87865 18.98913 19.20357 1.000 46.31548 166 GLU A N 1
ATOM 1310 C CA . GLU A 1 185 ? 19.76071 20.01567 18.66506 1.000 58.43704 166 GLU A CA 1
ATOM 1311 C C . GLU A 1 185 ? 20.30405 20.95085 19.73996 1.000 48.55140 166 GLU A C 1
ATOM 1312 O O . GLU A 1 185 ? 20.82439 22.02278 19.41219 1.000 57.77781 166 GLU A O 1
ATOM 1318 N N . HIS A 1 186 ? 20.20862 20.56140 21.01376 1.000 45.71824 167 HIS A N 1
ATOM 1319 C CA . HIS A 1 186 ? 20.61697 21.45381 22.09403 1.000 37.52921 167 HIS A CA 1
ATOM 1320 C C . HIS A 1 186 ? 22.11991 21.70435 22.09787 1.000 45.81922 167 HIS A C 1
ATOM 1321 O O . HIS A 1 186 ? 22.55936 22.80060 22.46331 1.000 43.95849 167 HIS A O 1
ATOM 1328 N N . CYS A 1 187 ? 22.91918 20.71655 21.70259 1.000 49.69900 168 CYS A N 1
ATOM 1329 C CA . CYS A 1 187 ? 24.37058 20.84584 21.71852 1.000 41.52246 168 CYS A CA 1
ATOM 1330 C C . CYS A 1 187 ? 24.94601 21.37747 20.41176 1.000 50.02313 168 CYS A C 1
ATOM 1331 O O . CYS A 1 187 ? 26.16924 21.52195 20.31076 1.000 46.55232 168 CYS A O 1
ATOM 1334 N N . ASP A 1 188 ? 24.10278 21.68349 19.42070 1.000 41.94311 169 ASP A N 1
ATOM 1335 C CA . ASP A 1 188 ? 24.61082 22.03244 18.09591 1.000 39.97572 169 ASP A CA 1
ATOM 1336 C C . ASP A 1 188 ? 25.50952 23.26295 18.13727 1.000 47.51236 169 ASP A C 1
ATOM 1337 O O . ASP A 1 188 ? 26.57521 23.28086 17.51007 1.000 45.45396 169 ASP A O 1
ATOM 1342 N N . ASP A 1 189 ? 25.10325 24.29988 18.87223 1.000 36.21359 170 ASP A N 1
ATOM 1343 C CA . ASP A 1 189 ? 25.87245 25.54000 18.87074 1.000 39.84604 170 ASP A CA 1
ATOM 1344 C C . ASP A 1 189 ? 27.25172 25.34160 19.48907 1.000 50.37014 170 ASP A C 1
ATOM 1345 O O . ASP A 1 189 ? 28.24073 25.90968 19.01105 1.000 49.15885 170 ASP A O 1
ATOM 1350 N N . PHE A 1 190 ? 27.34251 24.53440 20.54805 1.000 45.74603 171 PHE A N 1
ATOM 1351 C CA . PHE A 1 190 ? 28.64462 24.27112 21.15293 1.000 40.08407 171 PHE A CA 1
ATOM 1352 C C . PHE A 1 190 ? 29.50998 23.39441 20.25647 1.000 39.60715 171 PHE A C 1
ATOM 1353 O O . PHE A 1 190 ? 30.72468 23.60379 20.16145 1.000 51.84568 171 PHE A O 1
ATOM 1361 N N . MET A 1 191 ? 28.90893 22.39946 19.60118 1.000 47.18373 172 MET A N 1
ATOM 1362 C CA . MET A 1 191 ? 29.69932 21.41995 18.86445 1.000 52.60563 172 MET A CA 1
ATOM 1363 C C . MET A 1 191 ? 30.29662 21.98311 17.58150 1.000 46.53211 172 MET A C 1
ATOM 1364 O O . MET A 1 191 ? 31.25830 21.40717 17.06461 1.000 43.60291 172 MET A O 1
ATOM 1369 N N . THR A 1 192 ? 29.75830 23.08401 17.05171 1.000 35.85893 173 THR A N 1
ATOM 1370 C CA . THR A 1 192 ? 30.32560 23.65858 15.83360 1.000 46.32463 173 THR A CA 1
ATOM 1371 C C . THR A 1 192 ? 31.74344 24.16038 16.07605 1.000 48.10610 173 THR A C 1
ATOM 1372 O O . THR A 1 192 ? 32.65267 23.89822 15.27816 1.000 44.28968 173 THR A O 1
ATOM 1376 N N . GLY A 1 193 ? 31.95285 24.88180 17.18238 1.000 48.63989 174 GLY A N 1
ATOM 1377 C CA . GLY A 1 193 ? 33.29361 25.32070 17.52648 1.000 39.98380 174 GLY A CA 1
ATOM 1378 C C . GLY A 1 193 ? 34.15171 24.22039 18.10903 1.000 41.55913 174 GLY A C 1
ATOM 1379 O O . GLY A 1 193 ? 35.36348 24.18705 17.87403 1.000 53.89167 174 GLY A O 1
ATOM 1380 N N . PHE A 1 194 ? 33.54267 23.29894 18.85710 1.000 50.57767 175 PHE A N 1
ATOM 1381 C CA . PHE A 1 194 ? 34.30729 22.22850 19.48833 1.000 48.45207 175 PHE A CA 1
ATOM 1382 C C . PHE A 1 194 ? 34.86903 21.26190 18.45221 1.000 47.30233 175 PHE A C 1
ATOM 1383 O O . PHE A 1 194 ? 36.03199 20.85252 18.54211 1.000 53.20777 175 PHE A O 1
ATOM 1391 N N . CYS A 1 195 ? 34.06367 20.89169 17.45714 1.000 41.01875 176 CYS A N 1
ATOM 1392 C CA . CYS A 1 195 ? 34.50819 19.91656 16.46880 1.000 44.08053 176 CYS A CA 1
ATOM 1393 C C . CYS A 1 195 ? 35.42207 20.53155 15.41831 1.000 49.29917 176 CYS A C 1
ATOM 1394 O O . CYS A 1 195 ? 36.24638 19.82220 14.83102 1.000 42.75201 176 CYS A O 1
ATOM 1397 N N . ARG A 1 196 ? 35.29268 21.83469 15.16419 1.000 47.03257 177 ARG A N 1
ATOM 1398 C CA . ARG A 1 196 ? 36.23635 22.50594 14.27779 1.000 49.31933 177 ARG A CA 1
ATOM 1399 C C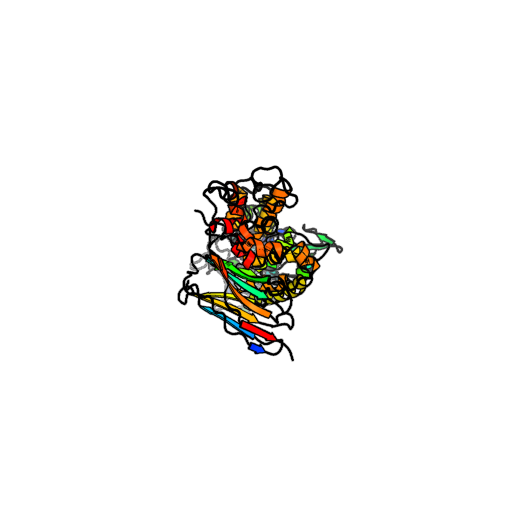 . ARG A 1 196 ? 37.65979 22.40241 14.80817 1.000 50.41755 177 ARG A C 1
ATOM 1400 O O . ARG A 1 196 ? 38.60973 22.29142 14.02493 1.000 55.37350 177 ARG A O 1
ATOM 1408 N N . ASN A 1 197 ? 37.82321 22.41808 16.13278 1.000 55.89724 178 ASN A N 1
ATOM 1409 C CA . ASN A 1 197 ? 39.14787 22.34129 16.73625 1.000 53.90335 178 ASN A CA 1
ATOM 1410 C C . ASN A 1 197 ? 39.67397 20.91127 16.80023 1.000 54.65699 178 ASN A C 1
ATOM 1411 O O . ASN A 1 197 ? 40.89302 20.70574 16.81051 1.000 56.96158 178 ASN A O 1
ATOM 1416 N N . ASP A 1 198 ? 38.78846 19.91750 16.83300 1.000 47.74265 179 ASP A N 1
ATOM 1417 C CA . ASP A 1 198 ? 39.18467 18.51054 16.92128 1.000 44.31421 179 ASP A CA 1
ATOM 1418 C C . ASP A 1 198 ? 38.22004 17.67646 16.09182 1.000 44.94579 179 ASP A C 1
ATOM 1419 O O . ASP A 1 198 ? 37.31264 17.02501 16.62424 1.000 51.46128 179 ASP A O 1
ATOM 1424 N N . PRO A 1 199 ? 38.39336 17.66670 14.76624 1.000 55.03196 180 PRO A N 1
ATOM 1425 C CA . PRO A 1 199 ? 37.42092 16.97538 13.90446 1.000 53.87230 180 PRO A CA 1
ATOM 1426 C C . PRO A 1 199 ? 37.45434 15.46333 14.02979 1.000 54.99414 180 PRO A C 1
ATOM 1427 O O . PRO A 1 199 ? 36.47783 14.80916 13.64375 1.000 48.11902 180 PRO A O 1
ATOM 1431 N N . GLY A 1 200 ? 38.53763 14.88585 14.54084 1.000 50.42290 181 GLY A N 1
ATOM 1432 C CA . GLY A 1 200 ? 38.60804 13.45068 14.70621 1.000 53.32310 181 GLY A CA 1
ATOM 1433 C C . GLY A 1 200 ? 37.99273 12.91571 15.97629 1.000 54.16312 181 GLY A C 1
ATOM 1434 O O . GLY A 1 200 ? 38.05450 11.70755 16.22021 1.000 58.12469 181 GLY A O 1
ATOM 1435 N N . ASN A 1 201 ? 37.40290 13.78208 16.79402 1.000 57.47817 182 ASN A N 1
ATOM 1436 C CA . ASN A 1 201 ? 36.80088 13.34717 18.04566 1.000 47.04703 182 ASN A CA 1
ATOM 1437 C C . ASN A 1 201 ? 35.66744 12.36459 17.76279 1.000 57.84131 182 ASN A C 1
ATOM 1438 O O . ASN A 1 201 ? 34.79799 12.65410 16.92920 1.000 51.00360 182 ASN A O 1
ATOM 1443 N N . PRO A 1 202 ? 35.64339 11.20039 18.41810 1.000 51.41534 183 PRO A N 1
ATOM 1444 C CA . PRO A 1 202 ? 34.57277 10.22781 18.13848 1.000 51.30598 183 PRO A CA 1
ATOM 1445 C C . PRO A 1 202 ? 33.18330 10.75874 18.43633 1.000 36.27628 183 PRO A C 1
ATOM 1446 O O . PRO A 1 202 ? 32.22899 10.40341 17.73297 1.000 50.55209 183 PRO A O 1
ATOM 1450 N N . ASN A 1 203 ? 33.03828 11.59736 19.46392 1.000 45.30473 184 ASN A N 1
ATOM 1451 C CA . ASN A 1 203 ? 31.74260 12.20372 19.74509 1.000 46.94245 184 ASN A CA 1
ATOM 1452 C C . ASN A 1 203 ? 31.36108 13.22076 18.67928 1.000 51.99595 184 ASN A C 1
ATOM 1453 O O . ASN A 1 203 ? 30.17044 13.46721 18.45553 1.000 47.32613 184 ASN A O 1
ATOM 1458 N N . CYS A 1 204 ? 32.35219 13.82042 18.01763 1.000 52.26588 185 CYS A N 1
ATOM 1459 C CA . CYS A 1 204 ? 32.05913 14.74532 16.92964 1.000 46.03798 185 CYS A CA 1
ATOM 1460 C C . CYS A 1 204 ? 31.52361 14.01067 15.70874 1.000 52.22272 185 CYS A C 1
ATOM 1461 O O . CYS A 1 204 ? 30.61168 14.50296 15.03366 1.000 46.48671 185 CYS A O 1
ATOM 1464 N N . LEU A 1 205 ? 32.07638 12.83270 15.40679 1.000 45.81199 186 LEU A N 1
ATOM 1465 C CA . LEU A 1 205 ? 31.53716 12.03610 14.31015 1.000 49.99522 186 LEU A CA 1
ATOM 1466 C C . LEU A 1 205 ? 30.13419 11.53615 14.62441 1.000 58.78675 186 LEU A C 1
ATOM 1467 O O . LEU A 1 205 ? 29.30119 11.42027 13.71756 1.000 51.43500 186 LEU A O 1
ATOM 1472 N N . GLU A 1 206 ? 29.85520 11.23751 15.89582 1.000 41.73457 187 GLU A N 1
ATOM 1473 C CA . GLU A 1 206 ? 28.50026 10.86366 16.28569 1.000 49.42993 187 GLU A CA 1
ATOM 1474 C C . GLU A 1 206 ? 27.54602 12.04021 16.12462 1.000 47.01011 187 GLU A C 1
ATOM 1475 O O . GLU A 1 206 ? 26.41874 11.87449 15.64332 1.000 46.99091 187 GLU A O 1
ATOM 1481 N N . TRP A 1 207 ? 27.98639 13.23680 16.52192 1.000 43.27282 188 TRP A N 1
ATOM 1482 C CA . TRP A 1 207 ? 27.20092 14.44493 16.28951 1.000 41.75171 188 TRP A CA 1
ATOM 1483 C C . TRP A 1 207 ? 26.95138 14.65929 14.80196 1.000 41.44488 188 TRP A C 1
ATOM 1484 O O . TRP A 1 207 ? 25.86180 15.08593 14.40100 1.000 43.61146 188 TRP A O 1
ATOM 1495 N N . LEU A 1 208 ? 27.94648 14.35079 13.96648 1.000 36.50477 189 LEU A N 1
ATOM 1496 C CA . LEU A 1 208 ? 27.78285 14.49613 12.52388 1.000 37.15401 189 LEU A CA 1
ATOM 1497 C C . LEU A 1 208 ? 26.81358 13.46541 11.95947 1.000 45.66722 189 LEU A C 1
ATOM 1498 O O . LEU A 1 208 ? 26.10476 13.75147 10.98678 1.000 45.14632 189 LEU A O 1
ATOM 1503 N N . ARG A 1 209 ? 26.76199 12.26969 12.55339 1.000 41.73689 190 ARG A N 1
ATOM 1504 C CA . ARG A 1 209 ? 25.85066 11.23797 12.07128 1.000 39.35777 190 ARG A CA 1
ATOM 1505 C C . ARG A 1 209 ? 24.38829 11.60053 12.29620 1.000 45.31951 190 ARG A C 1
ATOM 1506 O O . ARG A 1 209 ? 23.51536 11.02644 11.63646 1.000 46.84752 190 ARG A O 1
ATOM 1514 N N . ALA A 1 210 ? 24.09961 12.53730 13.20505 1.000 44.19191 191 ALA A N 1
ATOM 1515 C CA . ALA A 1 210 ? 22.72936 13.00733 13.37448 1.000 35.90693 191 ALA A CA 1
ATOM 1516 C C . ALA A 1 210 ? 22.22866 13.76537 12.15081 1.000 44.91966 191 ALA A C 1
ATOM 1517 O O . ALA A 1 210 ? 21.01336 13.92845 11.99327 1.000 42.51807 191 ALA A O 1
ATOM 1519 N N . LYS A 1 211 ? 23.13941 14.24371 11.29897 1.000 46.07919 192 LYS A N 1
ATOM 1520 C CA . LYS A 1 211 ? 22.80751 14.76084 9.96877 1.000 45.80116 192 LYS A CA 1
ATOM 1521 C C . LYS A 1 211 ? 21.88751 15.98105 10.03387 1.000 40.49243 192 LYS A C 1
ATOM 1522 O O . LYS A 1 211 ? 20.90547 16.08717 9.29696 1.000 53.40621 192 LYS A O 1
ATOM 1528 N N . ARG A 1 212 ? 22.21557 16.91306 10.92061 1.000 46.44373 193 ARG A N 1
ATOM 1529 C CA . ARG A 1 212 ? 21.57350 18.21837 10.93526 1.000 51.74403 193 ARG A CA 1
ATOM 1530 C C . ARG A 1 212 ? 22.47194 19.24513 10.25519 1.000 42.20508 193 ARG A C 1
ATOM 1531 O O . ARG A 1 212 ? 23.68245 19.05087 10.11468 1.000 38.67079 193 ARG A O 1
ATOM 1539 N N . LYS A 1 213 ? 21.85405 20.34577 9.82656 1.000 39.19009 194 LYS A N 1
ATOM 1540 C CA . LYS A 1 213 ? 22.57221 21.34746 9.03938 1.000 38.34236 194 LYS A CA 1
ATOM 1541 C C . LYS A 1 213 ? 23.81467 21.89415 9.73395 1.000 39.41944 194 LYS A C 1
ATOM 1542 O O . LYS A 1 213 ? 24.86834 21.97062 9.07891 1.000 39.89166 194 LYS A O 1
ATOM 1548 N N . PRO A 1 214 ? 23.78372 22.29289 11.01533 1.000 37.33324 195 PRO A N 1
ATOM 1549 C CA . PRO A 1 214 ? 25.01894 22.82560 11.62175 1.000 37.88743 195 PRO A CA 1
ATOM 1550 C C . PRO A 1 214 ? 26.19230 21.86416 11.56156 1.000 42.41865 195 PRO A C 1
ATOM 1551 O O . PRO A 1 214 ? 27.32222 22.29203 11.29741 1.000 45.77148 195 PRO A O 1
ATOM 1555 N N . ALA A 1 215 ? 25.95543 20.57086 11.78943 1.000 41.59814 196 ALA A N 1
ATOM 1556 C CA . ALA A 1 215 ? 27.04794 19.60439 11.75247 1.000 32.79015 196 ALA A CA 1
ATOM 1557 C C . ALA A 1 215 ? 27.56818 19.40621 10.33438 1.000 37.75879 196 ALA A C 1
ATOM 1558 O O . ALA A 1 215 ? 28.78471 19.38074 10.11117 1.000 37.92034 196 ALA A O 1
ATOM 1560 N N . MET A 1 216 ? 26.66325 19.26421 9.36311 1.000 35.94418 197 MET A N 1
ATOM 1561 C CA . MET A 1 216 ? 27.08521 19.03213 7.98567 1.000 42.28207 197 MET A CA 1
ATOM 1562 C C . MET A 1 216 ? 27.77148 20.25674 7.39381 1.000 41.00581 197 MET A C 1
ATOM 1563 O O . MET A 1 216 ? 28.71068 20.11836 6.60188 1.000 42.78326 197 MET A O 1
ATOM 1568 N N . SER A 1 217 ? 27.32636 21.45613 7.77080 1.000 32.81631 198 SER A N 1
ATOM 1569 C CA . SER A 1 217 ? 27.99951 22.67215 7.32927 1.000 39.99362 198 SER A CA 1
ATOM 1570 C C . SER A 1 217 ? 29.37111 22.81246 7.97799 1.000 42.21333 198 SER A C 1
ATOM 1571 O O . SER A 1 217 ? 30.33320 23.23026 7.32274 1.000 39.69090 198 SER A O 1
ATOM 1574 N N . THR A 1 218 ? 29.47843 22.46917 9.26452 1.000 40.89984 199 THR A N 1
ATOM 1575 C CA . THR A 1 218 ? 30.75473 22.58184 9.96462 1.000 33.72358 199 THR A CA 1
ATOM 1576 C C . THR A 1 218 ? 31.81495 21.69742 9.32084 1.000 40.43058 199 THR A C 1
ATOM 1577 O O . THR A 1 218 ? 32.92848 22.15182 9.03424 1.000 50.47083 199 THR A O 1
ATOM 1581 N N . TYR A 1 219 ? 31.48413 20.42723 9.07756 1.000 37.75756 200 TYR A N 1
ATOM 1582 C CA . TYR A 1 219 ? 32.43852 19.52796 8.44041 1.000 41.50149 200 TYR A CA 1
ATOM 1583 C C . TYR A 1 219 ? 32.64117 19.84339 6.96532 1.000 46.15881 200 TYR A C 1
ATOM 1584 O O . TYR A 1 219 ? 33.66238 19.44356 6.39690 1.000 37.19478 200 TYR A O 1
ATOM 1593 N N . SER A 1 220 ? 31.69715 20.54333 6.33174 1.000 39.36799 201 SER A N 1
ATOM 1594 C CA . SER A 1 220 ? 31.93508 21.02321 4.97468 1.000 38.56702 201 SER A CA 1
ATOM 1595 C C . SER A 1 220 ? 33.05470 22.05762 4.95396 1.000 40.72186 201 SER A C 1
ATOM 1596 O O . SER A 1 220 ? 33.91859 22.03208 4.06902 1.000 41.06327 201 SER A O 1
ATOM 1599 N N . ASP A 1 221 ? 33.05941 22.97343 5.92786 1.000 36.55364 202 ASP A N 1
ATOM 1600 C CA . ASP A 1 221 ? 34.16408 23.92079 6.05146 1.000 51.43594 202 ASP A CA 1
ATOM 1601 C C . ASP A 1 221 ? 35.46020 23.21277 6.42331 1.000 40.31170 202 ASP A C 1
ATOM 1602 O O . ASP A 1 221 ? 36.52905 23.54576 5.89890 1.000 38.37962 202 ASP A O 1
ATOM 1607 N N . ILE A 1 222 ? 35.38533 22.23879 7.33208 1.000 38.31424 203 ILE A N 1
ATOM 1608 C CA . ILE A 1 222 ? 36.58332 21.52342 7.76519 1.000 44.50998 203 ILE A CA 1
ATOM 1609 C C . ILE A 1 222 ? 37.21181 20.78162 6.59386 1.000 42.21369 203 ILE A C 1
ATOM 1610 O O . ILE A 1 222 ? 38.40832 20.92209 6.31305 1.000 38.78874 203 ILE A O 1
ATOM 1615 N N . CYS A 1 223 ? 36.40997 19.98475 5.88935 1.000 41.39377 204 CYS A N 1
ATOM 1616 C CA . CYS A 1 223 ? 36.91698 19.13800 4.81963 1.000 37.53393 204 CYS A CA 1
ATOM 1617 C C . CYS A 1 223 ? 37.22859 19.90488 3.54315 1.000 46.51279 204 CYS A C 1
ATOM 1618 O O . CYS A 1 223 ? 37.86290 19.34196 2.64571 1.000 43.16462 204 CYS A O 1
ATOM 1621 N N . SER A 1 224 ? 36.80774 21.16644 3.43305 1.000 35.48559 205 SER A N 1
ATOM 1622 C CA . SER A 1 224 ? 37.30139 21.98827 2.33722 1.000 45.58566 205 SER A CA 1
ATOM 1623 C C . SER A 1 224 ? 38.77373 22.33042 2.52039 1.000 46.33232 205 SER A C 1
ATOM 1624 O O . SER A 1 224 ? 39.42133 22.76689 1.56205 1.000 44.25010 205 SER A O 1
ATOM 1627 N N . LYS A 1 225 ? 39.31029 22.13626 3.72760 1.000 37.00348 206 LYS A N 1
ATOM 1628 C CA . LYS A 1 225 ? 40.72487 22.32567 4.01417 1.000 38.14288 206 LYS A CA 1
ATOM 1629 C C . LYS A 1 225 ? 41.46450 21.03329 4.32151 1.000 44.82589 206 LYS A C 1
ATOM 1630 O O . LYS A 1 225 ? 42.67141 20.95969 4.08157 1.000 47.36232 206 LYS A O 1
ATOM 1636 N N . HIS A 1 226 ? 40.77675 20.01555 4.83756 1.000 42.24217 207 HIS A N 1
ATOM 1637 C CA . HIS A 1 226 ? 41.41217 18.78207 5.28724 1.000 42.91743 207 HIS A CA 1
ATOM 1638 C C . HIS A 1 226 ? 40.74326 17.56034 4.67267 1.000 44.39257 207 HIS A C 1
ATOM 1639 O O . HIS A 1 226 ? 40.56437 16.53409 5.33566 1.000 44.48559 207 HIS A O 1
ATOM 1646 N N . MET A 1 227 ? 40.37440 17.64303 3.38928 1.000 42.90075 208 MET A N 1
ATOM 1647 C CA . MET A 1 227 ? 39.70800 16.51747 2.73465 1.000 33.00837 208 MET A CA 1
ATOM 1648 C C . MET A 1 227 ? 40.57671 15.26390 2.73998 1.000 43.43717 208 MET A C 1
ATOM 1649 O O . MET A 1 227 ? 40.05352 14.14528 2.68309 1.000 40.23536 208 MET A O 1
ATOM 1654 N N . ASP A 1 228 ? 41.89901 15.42642 2.81739 1.000 41.01376 209 ASP A N 1
ATOM 1655 C CA . ASP A 1 228 ? 42.79706 14.27842 2.85910 1.000 44.76540 209 ASP A CA 1
ATOM 1656 C C . ASP A 1 228 ? 42.68928 13.49917 4.16265 1.000 55.45275 209 ASP A C 1
ATOM 1657 O O . ASP A 1 228 ? 43.03183 12.31257 4.18813 1.000 49.11859 209 ASP A O 1
ATOM 1662 N N . ALA A 1 229 ? 42.23274 14.13561 5.23887 1.000 57.54900 210 ALA A N 1
ATOM 1663 C CA . ALA A 1 229 ? 42.17085 13.47672 6.53393 1.000 42.69536 210 ALA A CA 1
ATOM 1664 C C . ALA A 1 229 ? 41.18846 12.30934 6.50282 1.000 51.03113 210 ALA A C 1
ATOM 1665 O O . ALA A 1 229 ? 40.29420 12.22975 5.65641 1.000 64.12272 210 ALA A O 1
ATOM 1667 N N . ARG A 1 230 ? 41.36618 11.39229 7.45477 1.000 53.15150 211 ARG A N 1
ATOM 1668 C CA . ARG A 1 230 ? 40.54263 10.19015 7.48178 1.000 54.23950 211 ARG A CA 1
ATOM 1669 C C . ARG A 1 230 ? 39.12199 10.48819 7.94601 1.000 47.79150 211 ARG A C 1
ATOM 1670 O O . ARG A 1 230 ? 38.18078 9.80587 7.52491 1.000 46.65070 211 ARG A O 1
ATOM 1678 N N . TYR A 1 231 ? 38.94004 11.49950 8.80058 1.000 41.47296 212 TYR A N 1
ATOM 1679 C CA . TYR A 1 231 ? 37.59735 11.82885 9.26625 1.000 40.89773 212 TYR A CA 1
ATOM 1680 C C . TYR A 1 231 ? 36.74433 12.46586 8.17722 1.000 52.06548 212 TYR A C 1
ATOM 1681 O O . TYR A 1 231 ? 35.51582 12.48996 8.30609 1.000 46.40609 212 TYR A O 1
ATOM 1690 N N . CYS A 1 232 ? 37.36036 12.98313 7.11363 1.000 41.55902 213 CYS A N 1
ATOM 1691 C CA . CYS A 1 232 ? 36.58898 13.47628 5.98103 1.000 49.29392 213 CYS A CA 1
ATOM 1692 C C . CYS A 1 232 ? 36.10969 12.35226 5.07474 1.000 43.56076 213 CYS A C 1
ATOM 1693 O O . CYS A 1 232 ? 35.10619 12.52533 4.37392 1.000 43.56983 213 CYS A O 1
ATOM 1696 N N . SER A 1 233 ? 36.79935 11.20887 5.07259 1.000 48.31019 214 SER A N 1
ATOM 1697 C CA . SER A 1 233 ? 36.25246 10.02648 4.41611 1.000 53.86007 214 SER A CA 1
ATOM 1698 C C . SER A 1 233 ? 34.96419 9.58297 5.09442 1.000 48.26854 214 SER A C 1
ATOM 1699 O O . SER A 1 233 ? 34.00552 9.18036 4.42542 1.000 51.18016 214 SER A O 1
ATOM 1702 N N . GLU A 1 234 ? 34.92471 9.65349 6.42702 1.000 45.98309 215 GLU A N 1
ATOM 1703 C CA . GLU A 1 234 ? 33.69679 9.34686 7.15104 1.000 48.75213 215 GLU A CA 1
ATOM 1704 C C . GLU A 1 234 ? 32.62619 10.39395 6.87785 1.000 48.78707 215 GLU A C 1
ATOM 1705 O O . GLU A 1 234 ? 31.44367 10.06094 6.74760 1.000 45.32849 215 GLU A O 1
ATOM 1711 N N . PHE A 1 235 ? 33.02693 11.66338 6.78394 1.000 43.78376 216 PHE A N 1
ATOM 1712 C CA . PHE A 1 235 ? 32.08400 12.73597 6.48333 1.000 41.52951 216 PHE A CA 1
ATOM 1713 C C . PHE A 1 235 ? 31.36340 12.48341 5.16533 1.000 46.72660 216 PHE A C 1
ATOM 1714 O O . PHE A 1 235 ? 30.13860 12.62744 5.07743 1.000 41.58127 216 PHE A O 1
ATOM 1722 N N . ILE A 1 236 ? 32.10919 12.08824 4.13203 1.000 42.23706 217 ILE A N 1
ATOM 1723 C CA . ILE A 1 236 ? 31.50457 11.83411 2.82957 1.000 44.38129 217 ILE A CA 1
ATOM 1724 C C . ILE A 1 236 ? 30.56053 10.63986 2.89944 1.000 41.41367 217 ILE A C 1
ATOM 1725 O O . ILE A 1 236 ? 29.47711 10.65283 2.30175 1.000 49.87150 217 ILE A O 1
ATOM 1730 N N . ARG A 1 237 ? 30.94728 9.59411 3.63589 1.000 44.28561 218 ARG A N 1
ATOM 1731 C CA . ARG A 1 237 ? 30.09803 8.41080 3.73778 1.000 63.79862 218 ARG A CA 1
ATOM 1732 C C . ARG A 1 237 ? 28.80318 8.71971 4.47821 1.000 52.20954 218 ARG A C 1
ATOM 1733 O O . ARG A 1 237 ? 27.74187 8.18965 4.12990 1.000 58.19314 218 ARG A O 1
ATOM 1741 N N . ILE A 1 238 ? 28.87021 9.57492 5.49986 1.000 44.32587 219 ILE A N 1
ATOM 1742 C CA . ILE A 1 238 ? 27.67873 9.90829 6.27530 1.000 37.87675 219 ILE A CA 1
ATOM 1743 C C . ILE A 1 238 ? 26.68980 10.69868 5.42614 1.000 46.24602 219 ILE A C 1
ATOM 1744 O O . ILE A 1 238 ? 25.49906 10.37230 5.36416 1.000 41.49976 219 ILE A O 1
ATOM 1749 N N . ILE A 1 239 ? 27.16758 11.74833 4.75234 1.000 43.15576 220 ILE A N 1
ATOM 1750 C CA . ILE A 1 239 ? 26.26732 12.63736 4.01928 1.000 40.37282 220 ILE A CA 1
ATOM 1751 C C . ILE A 1 239 ? 25.83241 12.08117 2.67433 1.000 39.50412 220 ILE A C 1
ATOM 1752 O O . ILE A 1 239 ? 24.93938 12.65725 2.03995 1.000 41.60511 220 ILE A O 1
ATOM 1757 N N . ARG A 1 240 ? 26.43828 10.99184 2.21108 1.000 42.58565 221 ARG A N 1
ATOM 1758 C CA . ARG A 1 240 ? 25.86110 10.51893 0.95940 1.000 51.97468 221 ARG A CA 1
ATOM 1759 C C . ARG A 1 240 ? 24.83096 9.42775 1.22429 1.000 47.72919 221 ARG A C 1
ATOM 1760 O O . ARG A 1 240 ? 25.03201 8.58505 2.10663 1.000 53.77309 221 ARG A O 1
ATOM 1768 N N . PRO A 1 241 ? 23.72359 9.40915 0.47294 1.000 46.01378 222 PRO A N 1
ATOM 1769 C CA . PRO A 1 241 ? 23.35800 10.32370 -0.61378 1.000 51.11652 222 PRO A CA 1
ATOM 1770 C C . PRO A 1 241 ? 22.36037 11.40240 -0.19884 1.000 48.86126 222 PRO A C 1
ATOM 1771 O O . PRO A 1 241 ? 21.87767 12.15599 -1.04110 1.000 57.64918 222 PRO A O 1
ATOM 1775 N N . ASP A 1 242 ? 22.03734 11.50526 1.09241 1.000 50.87137 223 ASP A N 1
ATOM 1776 C CA . ASP A 1 242 ? 20.93526 12.36666 1.51270 1.000 61.43300 223 ASP A CA 1
ATOM 1777 C C . ASP A 1 242 ? 21.28862 13.84573 1.39055 1.000 59.39771 223 ASP A C 1
ATOM 1778 O O . ASP A 1 242 ? 20.43730 14.65993 1.01607 1.000 56.54280 223 ASP A O 1
ATOM 1783 N N . TYR A 1 243 ? 22.53005 14.21833 1.70499 1.000 49.12522 224 TYR A N 1
ATOM 1784 C CA . TYR A 1 243 ? 22.95081 15.61704 1.68802 1.000 56.70351 224 TYR A CA 1
ATOM 1785 C C . TYR A 1 243 ? 24.32684 15.73303 1.02708 1.000 45.91702 224 TYR A C 1
ATOM 1786 O O . TYR A 1 243 ? 25.28810 16.23609 1.60100 1.000 44.02619 224 TYR A O 1
ATOM 1795 N N . PHE A 1 244 ? 24.42228 15.27099 -0.22145 1.000 43.53565 225 PHE A N 1
ATOM 1796 C CA . PHE A 1 244 ? 25.72225 15.16150 -0.87366 1.000 37.46375 225 PHE A CA 1
ATOM 1797 C C . PHE A 1 244 ? 26.33695 16.51469 -1.21523 1.000 42.50230 225 PHE A C 1
ATOM 1798 O O . PHE A 1 244 ? 27.55677 16.59309 -1.39869 1.000 45.79577 225 PHE A O 1
ATOM 1806 N N . THR A 1 245 ? 25.52991 17.57556 -1.30588 1.000 38.89630 226 THR A N 1
ATOM 1807 C CA . THR A 1 245 ? 26.06091 18.87609 -1.70633 1.000 48.43091 226 THR A CA 1
ATOM 1808 C C . THR A 1 245 ? 27.08757 19.40174 -0.70949 1.000 42.44753 226 THR A C 1
ATOM 1809 O O . THR A 1 245 ? 28.04610 20.07663 -1.10436 1.000 38.75625 226 THR A O 1
ATOM 1813 N N . PHE A 1 246 ? 26.91884 19.09351 0.57883 1.000 36.85146 227 PHE A N 1
ATOM 1814 C CA . PHE A 1 246 ? 27.88320 19.54209 1.57705 1.000 41.51669 227 PHE A CA 1
ATOM 1815 C C . PHE A 1 246 ? 29.26678 18.94916 1.34970 1.000 43.47557 227 PHE A C 1
ATOM 1816 O O . PHE A 1 246 ? 30.25969 19.53191 1.79812 1.000 47.72080 227 PHE A O 1
ATOM 1824 N N . GLY A 1 247 ? 29.35705 17.81369 0.66348 1.000 35.15807 228 GLY A N 1
ATOM 1825 C CA . GLY A 1 247 ? 30.64442 17.24315 0.32511 1.000 45.46054 228 GLY A CA 1
ATOM 1826 C C . GLY A 1 247 ? 31.17483 17.76465 -0.99300 1.000 40.31833 228 GLY A C 1
ATOM 1827 O O . GLY A 1 247 ? 32.38654 17.93224 -1.15839 1.000 40.98336 228 GLY A O 1
ATOM 1828 N N . ASP A 1 248 ? 30.26957 18.02921 -1.93964 1.000 39.69703 229 ASP A N 1
ATOM 1829 C CA . ASP A 1 248 ? 30.68643 18.53324 -3.24475 1.000 39.63241 229 ASP A CA 1
ATOM 1830 C C . ASP A 1 248 ? 31.30103 19.92268 -3.13517 1.000 38.92621 229 ASP A C 1
ATOM 1831 O O . ASP A 1 248 ? 32.31903 20.20706 -3.77658 1.000 44.83886 229 ASP A O 1
ATOM 1836 N N . THR A 1 249 ? 30.69704 20.80334 -2.33285 1.000 39.63760 230 THR A N 1
ATOM 1837 C CA . THR A 1 249 ? 31.25739 22.13969 -2.15818 1.000 45.71085 230 THR A CA 1
ATOM 1838 C C . THR A 1 249 ? 32.62060 22.07740 -1.48235 1.000 40.48206 230 THR A C 1
ATOM 1839 O O . THR A 1 249 ? 33.53298 22.83355 -1.83616 1.000 42.91088 230 THR A O 1
ATOM 1843 N N . ALA A 1 250 ? 32.78176 21.17343 -0.51310 1.000 35.77879 231 ALA A N 1
ATOM 1844 C CA . ALA A 1 250 ? 34.06721 21.04170 0.16418 1.000 41.93620 231 ALA A CA 1
ATOM 1845 C C . ALA A 1 250 ? 35.13668 20.50735 -0.77972 1.000 42.04613 231 ALA A C 1
ATOM 1846 O O . ALA A 1 250 ? 36.28164 20.97301 -0.75387 1.000 41.81416 231 ALA A O 1
ATOM 1848 N N . LEU A 1 251 ? 34.78426 19.53093 -1.62105 1.000 37.86596 232 LEU A N 1
ATOM 1849 C CA . LEU A 1 251 ? 35.74764 19.00557 -2.58255 1.000 46.33286 232 LEU A CA 1
ATOM 1850 C C . LEU A 1 251 ? 36.11205 20.04567 -3.63232 1.000 42.11206 232 LEU A C 1
ATOM 1851 O O . LEU A 1 251 ? 37.25665 20.08058 -4.09861 1.000 46.40078 232 LEU A O 1
ATOM 1856 N N . TYR A 1 252 ? 35.15750 20.89524 -4.01426 1.000 31.91741 233 TYR A N 1
ATOM 1857 C CA . TYR A 1 252 ? 35.44301 21.95234 -4.97824 1.000 40.70488 233 TYR A CA 1
ATOM 1858 C C . TYR A 1 252 ? 36.44748 22.94880 -4.41352 1.000 45.90716 233 TYR A C 1
ATOM 1859 O O . TYR A 1 252 ? 37.42528 23.30815 -5.07963 1.000 38.81222 233 TYR A O 1
ATOM 1868 N N . VAL A 1 253 ? 36.22418 23.40000 -3.17696 1.000 38.42175 234 VAL A N 1
ATOM 1869 C CA . VAL A 1 253 ? 37.13991 24.34843 -2.55193 1.000 37.07128 234 VAL A CA 1
ATOM 1870 C C . VAL A 1 253 ? 38.50456 23.70817 -2.32661 1.000 44.26916 234 VAL A C 1
ATOM 1871 O O . VAL A 1 253 ? 39.54464 24.33280 -2.56566 1.000 45.18064 234 VAL A O 1
ATOM 1875 N N . PHE A 1 254 ? 38.52590 22.45162 -1.87647 1.000 31.51922 235 PHE A N 1
ATOM 1876 C CA . PHE A 1 254 ? 39.79382 21.79861 -1.56479 1.000 37.12314 235 PHE A CA 1
ATOM 1877 C C . PHE A 1 254 ? 40.63945 21.60888 -2.81628 1.000 42.15508 235 PHE A C 1
ATOM 1878 O O . PHE A 1 254 ? 41.84399 21.88363 -2.81101 1.000 42.32562 235 PHE A O 1
ATOM 1886 N N . CYS A 1 255 ? 40.02838 21.12784 -3.89876 1.000 38.82380 236 CYS A N 1
ATOM 1887 C CA . CYS A 1 255 ? 40.77823 20.86386 -5.11831 1.000 45.28044 236 CYS A CA 1
ATOM 1888 C C . CYS A 1 255 ? 41.07687 22.12262 -5.92038 1.000 43.41299 236 CYS A C 1
ATOM 1889 O O . CYS A 1 255 ? 41.87876 22.06010 -6.85792 1.000 52.49474 236 CYS A O 1
ATOM 1892 N N . ASN A 1 256 ? 40.45715 23.25531 -5.58532 1.000 41.50501 237 ASN A N 1
ATOM 1893 C CA . ASN A 1 256 ? 40.90879 24.52292 -6.14694 1.000 43.43947 237 ASN A CA 1
ATOM 1894 C C . ASN A 1 256 ? 42.13490 25.04087 -5.40953 1.000 49.20571 237 ASN A C 1
ATOM 1895 O O . ASN A 1 256 ? 43.07224 25.54574 -6.03643 1.000 49.22593 237 ASN A O 1
ATOM 1900 N N . ASP A 1 257 ? 42.14756 24.91638 -4.08022 1.000 41.62955 238 ASP A N 1
ATOM 1901 C CA . ASP A 1 257 ? 43.29912 25.34948 -3.29652 1.000 49.90985 238 ASP A CA 1
ATOM 1902 C C . ASP A 1 257 ? 44.46918 24.37755 -3.40112 1.000 56.78045 238 ASP A C 1
ATOM 1903 O O . ASP A 1 257 ? 45.60402 24.75473 -3.07783 1.000 64.66757 238 ASP A O 1
ATOM 1908 N N . HIS A 1 258 ? 44.21850 23.13992 -3.83950 1.000 46.80459 239 HIS A N 1
ATOM 1909 C CA . HIS A 1 258 ? 45.25271 22.11504 -3.96570 1.000 53.19729 239 HIS A CA 1
ATOM 1910 C C . HIS A 1 258 ? 45.22077 21.53418 -5.37978 1.000 48.46716 239 HIS A C 1
ATOM 1911 O O . HIS A 1 258 ? 45.11041 20.32351 -5.57347 1.000 56.44552 239 HIS A O 1
ATOM 1918 N N . LYS A 1 259 ? 45.31605 22.42058 -6.37971 1.000 51.82406 240 LYS A N 1
ATOM 1919 C CA . LYS A 1 259 ? 45.17893 22.00172 -7.77179 1.000 43.82071 240 LYS A CA 1
ATOM 1920 C C . LYS A 1 259 ? 46.29739 21.06444 -8.21554 1.000 58.38542 240 LYS A C 1
ATOM 1921 O O . LYS A 1 259 ? 46.11546 20.30561 -9.17313 1.000 63.68692 240 LYS A O 1
ATOM 1927 N N . GLY A 1 260 ? 47.44774 21.08809 -7.54262 1.000 67.00981 241 GLY A N 1
ATOM 1928 C CA . GLY A 1 260 ? 48.52397 20.18549 -7.90947 1.000 63.97106 241 GLY A CA 1
ATOM 1929 C C . GLY A 1 260 ? 48.42660 18.80106 -7.31098 1.000 52.38188 241 GLY A C 1
ATOM 1930 O O . GLY A 1 260 ? 49.11798 17.89139 -7.77988 1.000 56.35492 241 GLY A O 1
ATOM 1931 N N . ASN A 1 261 ? 47.58936 18.62652 -6.28993 1.000 53.45140 242 ASN A N 1
ATOM 1932 C CA . ASN A 1 261 ? 47.46943 17.34656 -5.60570 1.000 46.75499 242 ASN A CA 1
ATOM 1933 C C . ASN A 1 261 ? 46.93889 16.28246 -6.55907 1.000 51.31086 242 ASN A C 1
ATOM 1934 O O . ASN A 1 261 ? 45.91209 16.47726 -7.21488 1.000 43.55264 242 ASN A O 1
ATOM 1939 N N . ARG A 1 262 ? 47.64559 15.14953 -6.62956 1.000 45.80858 243 ARG A N 1
ATOM 1940 C CA . ARG A 1 262 ? 47.26009 14.08760 -7.55449 1.000 46.65434 243 ARG A CA 1
ATOM 1941 C C . ARG A 1 262 ? 45.89082 13.51230 -7.21625 1.000 49.02511 243 ARG A C 1
ATOM 1942 O O . ARG A 1 262 ? 45.18803 13.02037 -8.10704 1.000 49.73873 243 ARG A O 1
ATOM 1950 N N . ASN A 1 263 ? 45.49443 13.56260 -5.94152 1.000 42.72399 244 ASN A N 1
ATOM 1951 C CA . ASN A 1 263 ? 44.16558 13.10434 -5.55162 1.000 48.13435 244 ASN A CA 1
ATOM 1952 C C . ASN A 1 263 ? 43.05737 13.92328 -6.20250 1.000 52.33792 244 ASN A C 1
ATOM 1953 O O . ASN A 1 263 ? 41.91193 13.46361 -6.25663 1.000 53.62403 244 ASN A O 1
ATOM 1958 N N . CYS A 1 264 ? 43.36954 15.12178 -6.69192 1.000 42.68458 245 CYS A N 1
ATOM 1959 C CA . CYS A 1 264 ? 42.39750 16.00415 -7.32208 1.000 45.72576 245 CYS A CA 1
ATOM 1960 C C . CYS A 1 264 ? 42.38266 15.88061 -8.84086 1.000 45.32771 245 CYS A C 1
ATOM 1961 O O . CYS A 1 264 ? 41.79437 16.73304 -9.51488 1.000 48.89091 245 CYS A O 1
ATOM 1964 N N . TRP A 1 265 ? 43.00578 14.83559 -9.39167 1.000 42.83083 246 TRP A N 1
ATOM 1965 C CA . TRP A 1 265 ? 43.16068 14.73769 -10.84066 1.000 50.02984 246 TRP A CA 1
ATOM 1966 C C . TRP A 1 265 ? 41.81269 14.62534 -11.54479 1.000 51.59632 246 TRP A C 1
ATOM 1967 O O . TRP A 1 265 ? 41.59981 15.24098 -12.59645 1.000 37.48366 246 TRP A O 1
ATOM 1978 N N . CYS A 1 266 ? 40.88784 13.85126 -10.97919 1.000 43.79108 247 CYS A N 1
ATOM 1979 C CA . CYS A 1 266 ? 39.59670 13.62334 -11.61637 1.000 40.14871 247 CYS A CA 1
ATOM 1980 C C . CYS A 1 266 ? 38.55072 14.66515 -11.24198 1.000 49.30450 247 CYS A C 1
ATOM 1981 O O . CYS A 1 266 ? 37.62846 14.91453 -12.02954 1.000 48.01203 247 CYS A O 1
ATOM 1984 N N . ALA A 1 267 ? 38.66953 15.28143 -10.06437 1.000 36.82814 248 ALA A N 1
ATOM 1985 C CA . ALA A 1 267 ? 37.69598 16.28617 -9.65259 1.000 41.45071 248 ALA A CA 1
ATOM 1986 C C . ALA A 1 267 ? 37.97724 17.64583 -10.27953 1.000 45.63711 248 ALA A C 1
ATOM 1987 O O . ALA A 1 267 ? 37.04023 18.38809 -10.59274 1.000 48.73703 248 ALA A O 1
ATOM 1989 N N . ASN A 1 268 ? 39.25662 17.98856 -10.47716 1.000 45.57009 249 ASN A N 1
ATOM 1990 C CA . ASN A 1 268 ? 39.65528 19.27526 -11.04746 1.000 41.74744 249 ASN A CA 1
ATOM 1991 C C . ASN A 1 268 ? 40.90119 19.02356 -11.89827 1.000 47.75884 249 ASN A C 1
ATOM 1992 O O . ASN A 1 268 ? 42.03256 19.21676 -11.44519 1.000 48.54245 249 ASN A O 1
ATOM 1997 N N . TYR A 1 269 ? 40.68087 18.58765 -13.13731 1.000 40.75950 250 TYR A N 1
ATOM 1998 C CA . TYR A 1 269 ? 41.75931 18.25216 -14.05580 1.000 44.80847 250 TYR A CA 1
ATOM 1999 C C . TYR A 1 269 ? 42.72991 19.42752 -14.18359 1.000 39.40780 2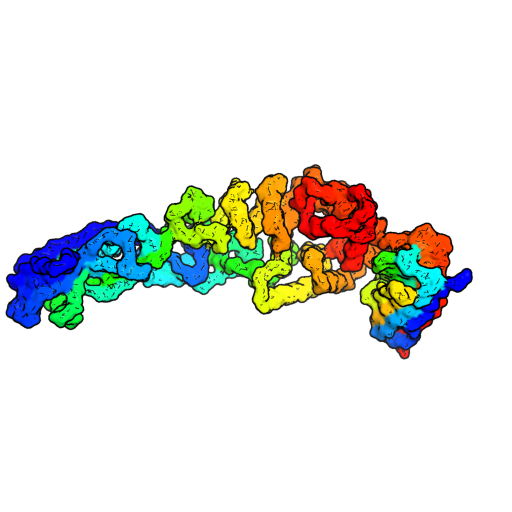50 TYR A C 1
ATOM 2000 O O . TYR A 1 269 ? 42.31049 20.52874 -14.56435 1.000 44.55296 250 TYR A O 1
ATOM 2009 N N . PRO A 1 270 ? 44.01851 19.23790 -13.87928 1.000 45.80097 251 PRO A N 1
ATOM 2010 C CA . PRO A 1 270 ? 44.92037 20.39328 -13.75087 1.000 48.47527 251 PRO A CA 1
ATOM 2011 C C . PRO A 1 270 ? 45.43530 20.94702 -15.06711 1.000 50.23733 251 PRO A C 1
ATOM 2012 O O . PRO A 1 270 ? 45.93899 22.07807 -15.07629 1.000 49.63396 251 PRO A O 1
ATOM 2016 N N . LYS A 1 271 ? 45.33574 20.20465 -16.16870 1.000 48.82627 252 LYS A N 1
ATOM 2017 C CA . LYS A 1 271 ? 45.89221 20.63725 -17.44324 1.000 50.98945 252 LYS A CA 1
ATOM 2018 C C . LYS A 1 271 ? 44.85579 21.27769 -18.35963 1.000 52.65114 252 LYS A C 1
ATOM 2019 O O . LYS A 1 271 ? 45.12258 21.44995 -19.55328 1.000 47.28395 252 LYS A O 1
ATOM 2025 N N . SER A 1 272 ? 43.68569 21.63391 -17.83429 1.000 42.92754 253 SER A N 1
ATOM 2026 C CA . SER A 1 272 ? 42.68692 22.37827 -18.58651 1.000 52.58257 253 SER A CA 1
ATOM 2027 C C . SER A 1 272 ? 42.23159 23.57264 -17.76032 1.000 45.14484 253 SER A C 1
ATOM 2028 O O . SER A 1 272 ? 42.40477 23.61069 -16.53947 1.000 52.65641 253 SER A O 1
ATOM 2031 N N . ASN A 1 273 ? 41.63560 24.55138 -18.44562 1.000 42.91124 254 ASN A N 1
ATOM 2032 C CA . ASN A 1 273 ? 41.25344 25.79356 -17.78049 1.000 40.90597 254 ASN A CA 1
ATOM 2033 C C . ASN A 1 273 ? 40.16439 25.56454 -16.73746 1.000 39.97519 254 ASN A C 1
ATOM 2034 O O . ASN A 1 273 ? 40.22748 26.12320 -15.63635 1.000 43.67138 254 ASN A O 1
ATOM 2039 N N . SER A 1 274 ? 39.15999 24.74889 -17.05874 1.000 37.08542 255 SER A N 1
ATOM 2040 C CA . SER A 1 274 ? 38.03501 24.53737 -16.15598 1.000 47.58920 255 SER A CA 1
ATOM 2041 C C . SER A 1 274 ? 38.18249 23.30630 -15.27256 1.000 48.24825 255 SER A C 1
ATOM 2042 O O . SER A 1 274 ? 37.53746 23.24105 -14.21956 1.000 48.80908 255 SER A O 1
ATOM 2045 N N . GLY A 1 275 ? 39.00107 22.33577 -15.67229 1.000 46.04135 256 GLY A N 1
ATOM 2046 C CA . GLY A 1 275 ? 39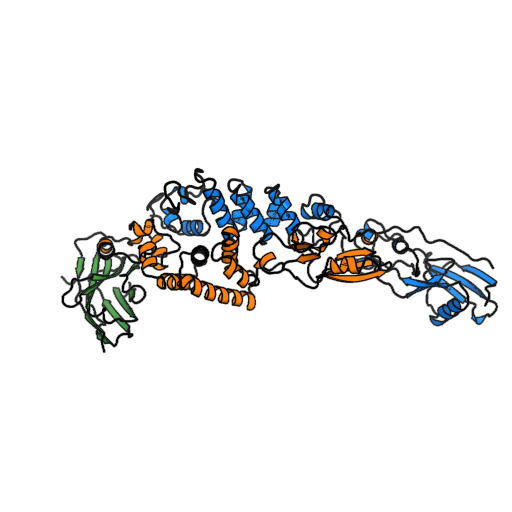.16530 21.12606 -14.89242 1.000 37.13152 256 GLY A CA 1
ATOM 2047 C C . GLY A 1 275 ? 37.99975 20.16580 -14.94300 1.000 37.04941 256 GLY A C 1
ATOM 2048 O O . GLY A 1 275 ? 37.87950 19.31212 -14.06017 1.000 43.10608 256 GLY A O 1
ATOM 2049 N N . ASP A 1 276 ? 37.13748 20.26849 -15.95558 1.000 33.25012 257 ASP A N 1
ATOM 2050 C CA . ASP A 1 276 ? 35.92977 19.45842 -16.04681 1.000 40.92424 257 ASP A CA 1
ATOM 2051 C C . ASP A 1 276 ? 36.08530 18.27404 -16.99456 1.000 43.61684 257 ASP A C 1
ATOM 2052 O O . ASP A 1 276 ? 35.08003 17.74701 -17.48279 1.000 50.89323 257 ASP A O 1
ATOM 2057 N N . LYS A 1 277 ? 37.32142 17.83889 -17.25393 1.000 44.82801 258 LYS A N 1
ATOM 2058 C CA . LYS A 1 277 ? 37.55185 16.83765 -18.29139 1.000 40.28392 258 LYS A CA 1
ATOM 2059 C C . LYS A 1 277 ? 36.82751 15.53085 -17.98854 1.000 47.98646 258 LYS A C 1
ATOM 2060 O O . LYS A 1 277 ? 36.29177 14.88669 -18.89807 1.000 50.35454 258 LYS A O 1
ATOM 2066 N N . TYR A 1 278 ? 36.78564 15.12732 -16.71796 1.000 42.64053 259 TYR A N 1
ATOM 2067 C CA . TYR A 1 278 ? 36.21686 13.83795 -16.34243 1.000 50.98033 259 TYR A CA 1
ATOM 2068 C C . TYR A 1 278 ? 34.96883 13.97451 -15.47707 1.000 43.16174 259 TYR A C 1
ATOM 2069 O O . TYR A 1 278 ? 34.62979 13.04471 -14.73867 1.000 46.59759 259 TYR A O 1
ATOM 2078 N N . LEU A 1 279 ? 34.27241 15.10392 -15.55324 1.000 41.73788 260 LEU A N 1
ATOM 2079 C CA . LEU A 1 279 ? 33.03928 15.24966 -14.79735 1.000 47.74017 260 LEU A CA 1
ATOM 2080 C C . LEU A 1 279 ? 31.89587 14.51082 -15.48809 1.000 51.99857 260 LEU A C 1
ATOM 2081 O O . LEU A 1 279 ? 31.93298 14.23391 -16.69023 1.000 46.20924 260 LEU A O 1
ATOM 2086 N N . GLY A 1 280 ? 30.86963 14.18988 -14.70323 1.000 44.98891 261 GLY A N 1
ATOM 2087 C CA . GLY A 1 280 ? 29.68998 13.53354 -15.21415 1.000 47.18058 261 GLY A CA 1
ATOM 2088 C C . GLY A 1 280 ? 29.97738 12.15549 -15.77480 1.000 48.46056 261 GLY A C 1
ATOM 2089 O O . GLY A 1 280 ? 30.73239 11.36711 -15.19713 1.000 42.53962 261 GLY A O 1
ATOM 2090 N N . PRO A 1 281 ? 29.37139 11.83764 -16.92250 1.000 50.32666 262 PRO A N 1
ATOM 2091 C CA . PRO A 1 281 ? 29.59800 10.51627 -17.52854 1.000 42.70730 262 PRO A CA 1
ATOM 2092 C C . PRO A 1 281 ? 31.02062 10.30651 -18.01323 1.000 57.68343 262 PRO A C 1
ATOM 2093 O O . PRO A 1 281 ? 31.43683 9.15164 -18.17213 1.000 50.73072 262 PRO A O 1
ATOM 2097 N N . ARG A 1 282 ? 31.78142 11.37735 -18.24803 1.000 49.67590 263 ARG A N 1
ATOM 2098 C CA . ARG A 1 282 ? 33.16695 11.27074 -18.70143 1.000 41.00746 263 ARG A CA 1
ATOM 2099 C C . ARG A 1 282 ? 34.10583 10.73459 -17.62755 1.000 46.00058 263 ARG A C 1
ATOM 2100 O O . ARG A 1 282 ? 35.32295 10.71586 -17.85398 1.000 50.65549 263 ARG A O 1
ATOM 2108 N N . VAL A 1 283 ? 33.57549 10.29565 -16.48333 1.000 44.87424 264 VAL A N 1
ATOM 2109 C CA . VAL A 1 283 ? 34.42520 9.82467 -15.39564 1.000 48.51957 264 VAL A CA 1
ATOM 2110 C C . VAL A 1 283 ? 35.11719 8.51487 -15.76376 1.000 52.48323 264 VAL A C 1
ATOM 2111 O O . VAL A 1 283 ? 36.25902 8.27382 -15.34774 1.000 55.24175 264 VAL A O 1
ATOM 2115 N N . CYS A 1 284 ? 34.46307 7.65744 -16.55234 1.000 51.11293 265 CYS A N 1
ATOM 2116 C CA . CYS A 1 284 ? 35.04564 6.37829 -16.94129 1.000 62.53710 265 CYS A CA 1
ATOM 2117 C C . CYS A 1 284 ? 35.98988 6.48133 -18.12928 1.000 58.56698 265 CYS A C 1
ATOM 2118 O O . CYS A 1 284 ? 36.51391 5.45505 -18.57270 1.000 64.58566 265 CYS A O 1
ATOM 2121 N N . TRP A 1 285 ? 36.21789 7.67708 -18.66261 1.000 45.57373 266 TRP A N 1
ATOM 2122 C CA . TRP A 1 285 ? 37.16293 7.79433 -19.76530 1.000 52.12849 266 TRP A CA 1
ATOM 2123 C C . TRP A 1 285 ? 38.60835 7.68881 -19.30424 1.000 56.92096 266 TRP A C 1
ATOM 2124 O O . TRP A 1 285 ? 39.51241 7.69330 -20.14636 1.000 69.98511 266 TRP A O 1
ATOM 2135 N N . LEU A 1 286 ? 38.84324 7.58324 -17.99771 1.000 54.23328 267 LEU A N 1
ATOM 2136 C CA . LEU A 1 286 ? 40.17730 7.41078 -17.44227 1.000 57.26832 267 LEU A CA 1
ATOM 2137 C C . LEU A 1 286 ? 40.11166 6.36495 -16.34057 1.000 63.58279 267 LEU A C 1
ATOM 2138 O O . LEU A 1 286 ? 39.20578 6.39847 -15.50236 1.000 56.19612 267 LEU A O 1
ATOM 2143 N N . HIS A 1 287 ? 41.07097 5.43650 -16.34749 1.000 67.40885 268 HIS A N 1
ATOM 2144 C CA . HIS A 1 287 ? 41.05264 4.34494 -15.37866 1.000 53.19162 268 HIS A CA 1
ATOM 2145 C C . HIS A 1 287 ? 41.30668 4.83614 -13.96079 1.000 62.73928 268 HIS A C 1
ATOM 2146 O O . HIS A 1 287 ? 40.78733 4.25042 -13.00320 1.000 55.91092 268 HIS A O 1
ATOM 2153 N N . GLU A 1 288 ? 42.10073 5.89860 -13.80567 1.000 62.46480 269 GLU A N 1
ATOM 2154 C CA . GLU A 1 288 ? 42.41115 6.40313 -12.47255 1.000 62.57059 269 GLU A CA 1
ATOM 2155 C C . GLU A 1 288 ? 41.16138 6.88805 -11.74899 1.000 66.37127 269 GLU A C 1
ATOM 2156 O O . GLU A 1 288 ? 41.08785 6.81108 -10.51683 1.000 62.79880 269 GLU A O 1
ATOM 2162 N N . CYS A 1 289 ? 40.16872 7.38106 -12.49212 1.000 47.37329 270 CYS A N 1
ATOM 2163 C CA . CYS A 1 289 ? 38.95211 7.88614 -11.86772 1.000 57.61151 270 CYS A CA 1
ATOM 2164 C C . CYS A 1 289 ? 38.01807 6.76433 -11.43038 1.000 59.30917 270 CYS A C 1
ATOM 2165 O O . CYS A 1 289 ? 37.23018 6.95217 -10.49654 1.000 63.83380 270 CYS A O 1
ATOM 2168 N N . THR A 1 290 ? 38.08840 5.60304 -12.07922 1.000 57.13960 271 THR A N 1
ATOM 2169 C CA . THR A 1 290 ? 37.22961 4.47150 -11.75457 1.000 60.63080 271 THR A CA 1
ATOM 2170 C C . THR A 1 290 ? 37.93062 3.40578 -10.92258 1.000 46.18023 271 THR A C 1
ATOM 2171 O O . THR A 1 290 ? 37.30964 2.38829 -10.60047 1.000 62.64222 271 THR A O 1
ATOM 2175 N N . ASP A 1 291 ? 39.19977 3.61221 -10.57353 1.000 61.45754 272 ASP A N 1
ATOM 2176 C CA . ASP A 1 291 ? 39.94861 2.64382 -9.77972 1.000 60.22197 272 ASP A CA 1
ATOM 2177 C C . ASP A 1 291 ? 39.22684 2.35788 -8.46763 1.000 71.00259 272 ASP A C 1
ATOM 2178 O O . ASP A 1 291 ? 38.96286 3.27178 -7.68046 1.000 73.09332 272 ASP A O 1
ATOM 2183 N N . GLU A 1 292 ? 38.91080 1.08108 -8.23411 1.000 76.74662 273 GLU A N 1
ATOM 2184 C CA . GLU A 1 292 ? 38.12202 0.70433 -7.06599 1.000 77.63371 273 GLU A CA 1
ATOM 2185 C C . GLU A 1 292 ? 38.87092 0.89954 -5.75502 1.000 74.39920 273 GLU A C 1
ATOM 2186 O O . GLU A 1 292 ? 38.23609 0.92320 -4.69531 1.000 76.05603 273 GLU A O 1
ATOM 2192 N N . SER A 1 293 ? 40.19401 1.03651 -5.79404 1.000 68.18594 274 SER A N 1
ATOM 2193 C CA . SER A 1 293 ? 40.96395 1.22096 -4.57094 1.000 74.78444 274 SER A CA 1
ATOM 2194 C C . SER A 1 293 ? 41.02602 2.67402 -4.11727 1.000 68.22409 274 SER A C 1
ATOM 2195 O O . SER A 1 293 ? 41.59347 2.94680 -3.05411 1.000 65.69314 274 SER A O 1
ATOM 2198 N N . ARG A 1 294 ? 40.46413 3.60568 -4.88359 1.000 70.90811 275 ARG A N 1
ATOM 2199 C CA . ARG A 1 294 ? 40.49468 5.01668 -4.52652 1.000 68.38567 275 ARG A CA 1
ATOM 2200 C C . ARG A 1 294 ? 39.31987 5.36848 -3.62591 1.000 59.77289 275 ARG A C 1
ATOM 2201 O O . ARG A 1 294 ? 38.20296 4.87979 -3.81835 1.000 60.54135 275 ARG A O 1
ATOM 2209 N N . ASP A 1 295 ? 39.58401 6.22016 -2.63864 1.000 55.40071 276 ASP A N 1
ATOM 2210 C CA . ASP A 1 295 ? 38.51712 6.75167 -1.80420 1.000 53.15308 276 ASP A CA 1
ATOM 2211 C C . ASP A 1 295 ? 37.56833 7.57846 -2.66092 1.000 51.87628 276 ASP A C 1
ATOM 2212 O O . ASP A 1 295 ? 38.00154 8.40211 -3.47117 1.000 53.98841 276 ASP A O 1
ATOM 2217 N N . ARG A 1 296 ? 36.26852 7.35503 -2.48651 1.000 50.31454 277 ARG A N 1
ATOM 2218 C CA . ARG A 1 296 ? 35.28509 8.03854 -3.31451 1.000 48.62617 277 ARG A CA 1
ATOM 2219 C C . ARG A 1 296 ? 35.08012 9.49561 -2.92530 1.000 54.89824 277 ARG A C 1
ATOM 2220 O O . ARG A 1 296 ? 34.32539 10.19700 -3.60736 1.000 49.73204 277 ARG A O 1
ATOM 2228 N N . LYS A 1 297 ? 35.73238 9.96895 -1.86027 1.000 43.86095 278 LYS A N 1
ATOM 2229 C CA . LYS A 1 297 ? 35.67557 11.38618 -1.52667 1.000 45.04887 278 LYS A CA 1
ATOM 2230 C C . LYS A 1 297 ? 36.38026 12.24876 -2.56512 1.000 48.08445 278 LYS A C 1
ATOM 2231 O O . LYS A 1 297 ? 36.16012 13.46421 -2.59499 1.000 46.15266 278 LYS A O 1
ATOM 2237 N N . TRP A 1 298 ? 37.21689 11.65177 -3.41257 1.000 44.43599 279 TRP A N 1
ATOM 2238 C CA . TRP A 1 298 ? 37.94458 12.38146 -4.44190 1.000 45.80597 279 TRP A CA 1
ATOM 2239 C C . TRP A 1 298 ? 37.15200 12.53637 -5.73171 1.000 46.60515 279 TRP A C 1
ATOM 2240 O O . TRP A 1 298 ? 37.64680 13.15787 -6.67708 1.000 56.34749 279 TRP A O 1
ATOM 2251 N N . LEU A 1 299 ? 35.94731 11.98391 -5.79617 1.000 44.34736 280 LEU A N 1
ATOM 2252 C CA . LEU A 1 299 ? 35.01417 12.24501 -6.87828 1.000 47.53746 280 LEU A CA 1
ATOM 2253 C C . LEU A 1 299 ? 33.81673 13.00263 -6.32371 1.000 51.64001 280 LEU A C 1
ATOM 2254 O O . LEU A 1 299 ? 33.50737 12.91406 -5.13255 1.000 40.73731 280 LEU A O 1
ATOM 2259 N N . TYR A 1 300 ? 33.15236 13.76220 -7.18941 1.000 40.84165 281 TYR A N 1
ATOM 2260 C CA . TYR A 1 300 ? 31.89621 14.37412 -6.79258 1.000 45.07750 281 TYR A CA 1
ATOM 2261 C C . TYR A 1 300 ? 30.82003 13.29745 -6.66096 1.000 40.10777 281 TYR A C 1
ATOM 2262 O O . TYR A 1 300 ? 30.99829 12.15152 -7.08129 1.000 47.46688 281 TYR A O 1
ATOM 2271 N N . TYR A 1 301 ? 29.69157 13.66908 -6.05291 1.000 41.84184 282 TYR A N 1
ATOM 2272 C CA . TYR A 1 301 ? 28.64344 12.68593 -5.79295 1.000 44.64936 282 TYR A CA 1
ATOM 2273 C C . TYR A 1 301 ? 28.10838 12.09189 -7.09015 1.000 54.86280 282 TYR A C 1
ATOM 2274 O O . TYR A 1 301 ? 28.16842 10.87601 -7.30400 1.000 45.61646 282 TYR A O 1
ATOM 2283 N N . ASN A 1 302 ? 27.56745 12.94004 -7.96760 1.000 43.61912 283 ASN A N 1
ATOM 2284 C CA . ASN A 1 302 ? 26.99640 12.43950 -9.21245 1.000 45.86541 283 ASN A CA 1
ATOM 2285 C C . ASN A 1 302 ? 28.07132 11.87609 -10.13138 1.000 49.16704 283 ASN A C 1
ATOM 2286 O O . ASN A 1 302 ? 27.80650 10.93615 -10.88881 1.000 49.69449 283 ASN A O 1
ATOM 2291 N N . GLN A 1 303 ? 29.28206 12.43542 -10.07856 1.000 50.34392 284 GLN A N 1
ATOM 2292 C CA . GLN A 1 303 ? 30.40721 11.84848 -10.79809 1.000 45.77167 284 GLN A CA 1
ATOM 2293 C C . GLN A 1 303 ? 30.66175 10.42011 -10.33408 1.000 46.99495 284 GLN A C 1
ATOM 2294 O O . GLN A 1 303 ? 30.93497 9.52976 -11.14809 1.000 52.56876 284 GLN A O 1
ATOM 2300 N N . ASP A 1 304 ? 30.56526 10.18385 -9.02450 1.000 44.91762 285 ASP A N 1
ATOM 2301 C CA . ASP A 1 304 ? 30.72156 8.83830 -8.48654 1.000 38.70572 285 ASP A CA 1
ATOM 2302 C C . ASP A 1 304 ? 29.55346 7.94072 -8.87478 1.000 57.11385 285 ASP A C 1
ATOM 2303 O O . ASP A 1 304 ? 29.73977 6.73431 -9.07186 1.000 48.99838 285 ASP A O 1
ATOM 2308 N N . VAL A 1 305 ? 28.34953 8.50657 -8.99082 1.000 45.65334 286 VAL A N 1
ATOM 2309 C CA . VAL A 1 305 ? 27.19484 7.72050 -9.41397 1.000 46.41695 286 VAL A CA 1
ATOM 2310 C C . VAL A 1 305 ? 27.36623 7.25191 -10.85312 1.000 50.38738 286 VAL A C 1
ATOM 2311 O O . VAL A 1 305 ? 27.08008 6.09414 -11.18157 1.000 56.87072 286 VAL A O 1
ATOM 2315 N N . GLN A 1 306 ? 27.83957 8.13809 -11.73360 1.000 50.80629 287 GLN A N 1
ATOM 2316 C CA . GLN A 1 306 ? 28.04891 7.75266 -13.12486 1.000 54.74102 287 GLN A CA 1
ATOM 2317 C C . GLN A 1 306 ? 29.13483 6.69359 -13.25577 1.000 52.76032 287 GLN A C 1
ATOM 2318 O O . GLN A 1 306 ? 29.12008 5.91034 -14.21174 1.000 50.81885 287 GLN A O 1
ATOM 2324 N N . ARG A 1 307 ? 30.07573 6.65200 -12.30849 1.000 49.63025 288 ARG A N 1
ATOM 2325 C CA . ARG A 1 307 ? 31.11662 5.62958 -12.33682 1.000 52.04827 288 ARG A CA 1
ATOM 2326 C C . ARG A 1 307 ? 30.51934 4.22936 -12.24492 1.000 62.55843 288 ARG A C 1
ATOM 2327 O O . ARG A 1 307 ? 30.99693 3.29693 -12.90127 1.000 62.11176 288 ARG A O 1
ATOM 2335 N N . THR A 1 308 ? 29.46860 4.06127 -11.44027 1.000 54.38969 289 THR A N 1
ATOM 2336 C CA . THR A 1 308 ? 28.83526 2.75590 -11.30481 1.000 57.04804 289 THR A CA 1
ATOM 2337 C C . THR A 1 308 ? 27.96250 2.39289 -12.49916 1.000 52.95487 289 THR A C 1
ATOM 2338 O O . THR A 1 308 ? 27.44121 1.27554 -12.54122 1.000 67.16307 289 THR A O 1
ATOM 2342 N N . ARG A 1 309 ? 27.78969 3.29720 -13.46246 1.000 59.75511 290 ARG A N 1
ATOM 2343 C CA . ARG A 1 309 ? 26.97919 3.05055 -14.65015 1.000 42.91971 290 ARG A CA 1
ATOM 2344 C C . ARG A 1 309 ? 27.82778 3.08088 -15.91824 1.000 65.55408 290 ARG A C 1
ATOM 2345 O O . ARG A 1 309 ? 27.35691 3.47815 -16.98434 1.000 76.31121 290 ARG A O 1
ATOM 2353 N N . CYS A 1 310 ? 29.08608 2.67415 -15.81498 1.000 54.57382 291 CYS A N 1
ATOM 2354 C CA . CYS A 1 310 ? 29.99941 2.67646 -16.95118 1.000 65.27602 291 CYS A CA 1
ATOM 2355 C C . CYS A 1 310 ? 29.98785 1.30506 -17.61296 1.000 77.61183 291 CYS A C 1
ATOM 2356 O O . CYS A 1 310 ? 30.01189 0.27725 -16.93266 1.000 76.09330 291 CYS A O 1
ATOM 2359 N N . LYS A 1 311 ? 29.94537 1.28864 -18.94118 1.000 69.97211 292 LYS A N 1
ATOM 2360 C CA . LYS A 1 311 ? 29.72396 0.05692 -19.69317 1.000 86.16897 292 LYS A CA 1
ATOM 2361 C C . LYS A 1 311 ? 31.05991 -0.43694 -20.24217 1.000 90.98125 292 LYS A C 1
ATOM 2362 O O . LYS A 1 311 ? 31.59950 0.13816 -21.19055 1.000 95.08979 292 LYS A O 1
ATOM 2368 N N . TYR A 1 312 ? 31.58158 -1.50889 -19.65019 1.000 88.86978 293 TYR A N 1
ATOM 2369 C CA . TYR A 1 312 ? 32.87766 -2.05437 -20.02491 1.000 85.91090 293 TYR A CA 1
ATOM 2370 C C . TYR A 1 312 ? 32.72554 -3.16857 -21.05520 1.000 93.06079 293 TYR A C 1
ATOM 2371 O O . TYR A 1 312 ? 31.69508 -3.84280 -21.12658 1.000 94.01966 293 TYR A O 1
ATOM 2380 N N . VAL A 1 313 ? 33.76626 -3.34802 -21.86247 1.000 91.59814 294 VAL A N 1
ATOM 2381 C CA . VAL A 1 313 ? 33.77452 -4.37730 -22.89157 1.000 85.72574 294 VAL A CA 1
ATOM 2382 C C . VAL A 1 313 ? 35.01083 -5.24863 -22.72551 1.000 87.93339 294 VAL A C 1
ATOM 2383 O O . VAL A 1 313 ? 35.85533 -4.97555 -21.87228 1.000 100.57519 294 VAL A O 1
ATOM 2387 N N . VAL B 2 24 ? 3.28885 32.92780 80.28251 1.000 92.21651 7 VAL B N 1
ATOM 2388 C CA . VAL B 2 24 ? 3.40349 31.47442 80.27237 1.000 109.77025 7 VAL B CA 1
ATOM 2389 C C . VAL B 2 24 ? 4.44522 31.03834 79.24662 1.000 112.24062 7 VAL B C 1
ATOM 2390 O O . VAL B 2 24 ? 4.46787 31.53600 78.12043 1.000 119.27515 7 VAL B O 1
ATOM 2394 N N . GLU B 2 25 ? 5.30803 30.10883 79.65193 1.000 112.28004 8 GLU B N 1
ATOM 2395 C CA . GLU B 2 25 ? 6.40754 29.66291 78.81111 1.000 106.81930 8 GLU B CA 1
ATOM 2396 C C . GLU B 2 25 ? 5.88700 28.95998 77.55929 1.000 114.26253 8 GLU B C 1
ATOM 2397 O O . GLU B 2 25 ? 4.74813 28.48819 77.50273 1.000 116.19662 8 GLU B O 1
ATOM 2403 N N . LEU B 2 26 ? 6.74746 28.89553 76.54336 1.000 113.19189 9 LEU B N 1
ATOM 2404 C CA . LEU B 2 26 ? 6.42442 28.26308 75.27492 1.000 102.76474 9 LEU B CA 1
ATOM 2405 C C . LEU B 2 26 ? 7.54506 27.32056 74.85865 1.000 91.23545 9 LEU B C 1
ATOM 2406 O O . LEU B 2 26 ? 8.72473 27.60730 75.10113 1.000 78.90211 9 LEU B O 1
ATOM 2411 N N . PRO B 2 27 ? 7.21100 26.18873 74.23328 1.000 87.30022 10 PRO B N 1
ATOM 2412 C CA . PRO B 2 27 ? 8.25511 25.28006 73.74551 1.000 92.35587 10 PRO B CA 1
ATOM 2413 C C . PRO B 2 27 ? 8.76074 25.69046 72.37198 1.000 100.39500 10 PRO B C 1
ATOM 2414 O O . PRO B 2 27 ? 8.20713 25.27591 71.34880 1.000 91.13549 10 PRO B O 1
ATOM 2418 N N . LYS B 2 28 ? 9.80655 26.50914 72.33891 1.000 105.24056 11 LYS B N 1
ATOM 2419 C CA . LYS B 2 28 ? 10.36004 27.00363 71.08901 1.000 93.63700 11 LYS B CA 1
ATOM 2420 C C . LYS B 2 28 ? 11.36050 26.00896 70.51420 1.000 101.30808 11 LYS B C 1
ATOM 2421 O O . LYS B 2 28 ? 11.96228 25.21019 71.23779 1.000 105.93734 11 LYS B O 1
ATOM 2427 N N . ARG B 2 29 ? 11.53149 26.06780 69.19474 1.000 90.79363 12 ARG B N 1
ATOM 2428 C CA . ARG B 2 29 ? 12.46740 25.19269 68.49990 1.000 101.31031 12 ARG B CA 1
ATOM 2429 C C . ARG B 2 29 ? 12.74378 25.77365 67.12200 1.000 98.00162 12 ARG B C 1
ATOM 2430 O O . ARG B 2 29 ? 11.80566 26.06664 66.37491 1.000 90.83787 12 ARG B O 1
ATOM 2438 N N . ASP B 2 30 ? 14.02464 25.94875 66.79634 1.000 93.31136 13 ASP B N 1
ATOM 2439 C CA . ASP B 2 30 ? 14.37751 26.46861 65.48126 1.000 89.21451 13 ASP B CA 1
ATOM 2440 C C . ASP B 2 30 ? 14.42685 25.33625 64.45885 1.000 90.56468 13 ASP B C 1
ATOM 2441 O O . ASP B 2 30 ? 14.88299 24.23139 64.77681 1.000 82.57183 13 ASP B O 1
ATOM 2446 N N . PRO B 2 31 ? 13.96932 25.59981 63.23756 1.000 83.03414 14 PRO B N 1
ATOM 2447 C CA . PRO B 2 31 ? 14.04487 24.59208 62.17583 1.000 75.90405 14 PRO B CA 1
ATOM 2448 C C . PRO B 2 31 ? 15.48632 24.23207 61.87566 1.000 67.18150 14 PRO B C 1
ATOM 2449 O O . PRO B 2 31 ? 16.40691 25.00010 62.19372 1.000 67.49441 14 PRO B O 1
ATOM 2453 N N . PRO B 2 32 ? 15.72803 23.06671 61.27224 1.000 67.71061 15 PRO B N 1
ATOM 2454 C CA . PRO B 2 32 ? 17.09889 22.70317 60.92978 1.000 61.64832 15 PRO B CA 1
ATOM 2455 C C . PRO B 2 32 ? 17.66699 23.66678 59.92148 1.000 79.61932 15 PRO B C 1
ATOM 2456 O O . PRO B 2 32 ? 16.92131 24.31770 59.15943 1.000 63.73292 15 PRO B O 1
ATOM 2460 N N . PRO B 2 33 ? 18.99207 23.82013 59.87762 1.000 79.34562 16 PRO B N 1
ATOM 2461 C CA . PRO B 2 33 ? 19.59873 24.75602 58.92549 1.000 60.71171 16 PRO B CA 1
ATOM 2462 C C . PRO B 2 33 ? 19.25948 24.38730 57.48955 1.000 78.66843 16 PRO B C 1
ATOM 2463 O O . PRO B 2 33 ? 19.14800 23.21102 57.13898 1.000 68.21852 16 PRO B O 1
ATOM 2467 N N . GLY B 2 34 ? 19.08891 25.41213 56.65986 1.000 68.43245 17 GLY B N 1
ATOM 2468 C CA . GLY B 2 34 ? 18.71506 25.17910 55.27795 1.000 60.69148 17 GLY B CA 1
ATOM 2469 C C . GLY B 2 34 ? 19.87433 24.62561 54.46687 1.000 62.26945 17 GLY B C 1
ATOM 2470 O O . GLY B 2 34 ? 21.03482 24.98533 54.67154 1.000 65.11462 17 GLY B O 1
ATOM 2471 N N . VAL B 2 35 ? 19.54920 23.73518 53.54046 1.000 52.11751 18 VAL B N 1
ATOM 2472 C CA . VAL B 2 35 ? 20.50848 23.15881 52.60878 1.000 65.61542 18 VAL B CA 1
ATOM 2473 C C . VAL B 2 35 ? 20.00379 23.41910 51.19230 1.000 69.54485 18 VAL B C 1
ATOM 2474 O O . VAL B 2 35 ? 19.11967 22.71543 50.70152 1.000 55.48292 18 VAL B O 1
ATOM 2478 N N . PRO B 2 36 ? 20.54514 24.42040 50.50677 1.000 66.28957 19 PRO B N 1
ATOM 2479 C CA . PRO B 2 36 ? 20.01298 24.77825 49.18749 1.000 70.17237 19 PRO B CA 1
ATOM 2480 C C . PRO B 2 36 ? 20.32145 23.72164 48.13990 1.000 57.17841 19 PRO B C 1
ATOM 2481 O O . PRO B 2 36 ? 21.37541 23.08075 48.15375 1.000 59.56339 19 PRO B O 1
ATOM 2485 N N . THR B 2 37 ? 19.37347 23.54563 47.22269 1.000 56.59055 20 THR B N 1
ATOM 2486 C CA . THR B 2 37 ? 19.53715 22.63862 46.10022 1.000 62.96182 20 THR B CA 1
ATOM 2487 C C . THR B 2 37 ? 20.21767 23.36348 44.94105 1.000 56.21666 20 THR B C 1
ATOM 2488 O O . THR B 2 37 ? 20.54441 24.55020 45.02025 1.000 58.92901 20 THR B O 1
ATOM 2492 N N . ASP B 2 38 ? 20.43003 22.63841 43.84012 1.000 68.43625 21 ASP B N 1
ATOM 2493 C CA . ASP B 2 38 ? 21.01795 23.25741 42.65731 1.000 43.81818 21 ASP B CA 1
ATOM 2494 C C . ASP B 2 38 ? 20.11533 24.34235 42.08523 1.000 56.09820 21 ASP B C 1
ATOM 2495 O O . ASP B 2 38 ? 20.61054 25.34809 41.56389 1.000 62.41427 21 ASP B O 1
ATOM 2500 N N . GLU B 2 39 ? 18.79477 24.16234 42.17616 1.000 45.74211 22 GLU B N 1
ATOM 2501 C CA . GLU B 2 39 ? 17.87600 25.15973 41.63615 1.000 50.41703 22 GLU B CA 1
ATOM 2502 C C . GLU B 2 39 ? 18.00733 26.48681 42.36934 1.000 55.25106 22 GLU B C 1
ATOM 2503 O O . GLU B 2 39 ? 17.99464 27.55454 41.74646 1.000 64.02988 22 GLU B O 1
ATOM 2509 N N . MET B 2 40 ? 18.13575 26.43937 43.69513 1.000 59.51863 23 MET B N 1
ATOM 2510 C CA . MET B 2 40 ? 18.21190 27.66044 44.48555 1.000 62.10398 23 MET B CA 1
ATOM 2511 C C . MET B 2 40 ? 19.51449 28.41811 44.26343 1.000 49.19666 23 MET B C 1
ATOM 2512 O O . MET B 2 40 ? 19.57234 29.61992 44.54475 1.000 62.66763 23 MET B O 1
ATOM 2517 N N . LEU B 2 41 ? 20.55106 27.75285 43.75732 1.000 48.46553 24 LEU B N 1
ATOM 2518 C CA . LEU B 2 41 ? 21.83684 28.38400 43.49721 1.000 49.79102 24 LEU B CA 1
ATOM 2519 C C . LEU B 2 41 ? 22.00325 28.80723 42.04190 1.000 57.49275 24 LEU B C 1
ATOM 2520 O O . LEU B 2 41 ? 23.11234 29.16797 41.63547 1.000 57.12473 24 LEU B O 1
ATOM 2525 N N . LEU B 2 42 ? 20.93349 28.77313 41.25209 1.000 50.96792 25 LEU B N 1
ATOM 2526 C CA . LEU B 2 42 ? 21.01107 29.16714 39.85344 1.000 49.63001 25 LEU B CA 1
ATOM 2527 C C . LEU B 2 42 ? 21.00060 30.68468 39.72067 1.000 51.79364 25 LEU B C 1
ATOM 2528 O O . LEU B 2 42 ? 20.25642 31.38124 40.41645 1.000 51.14702 25 LEU B O 1
ATOM 2533 N N . ASN B 2 43 ? 21.83237 31.19249 38.81479 1.000 55.94125 26 ASN B N 1
ATOM 2534 C CA . ASN B 2 43 ? 21.94131 32.62030 38.53993 1.000 51.62968 26 ASN B CA 1
ATOM 2535 C C . ASN B 2 43 ? 21.69919 32.84409 37.05411 1.000 47.08866 26 ASN B C 1
ATOM 2536 O O . ASN B 2 43 ? 22.46970 32.36015 36.21818 1.000 53.19136 26 ASN B O 1
ATOM 2541 N N . VAL B 2 44 ? 20.63361 33.58258 36.73015 1.000 45.74857 27 VAL B N 1
ATOM 2542 C CA . VAL B 2 44 ? 20.22939 33.74513 35.33562 1.000 51.22410 27 VAL B CA 1
ATOM 2543 C C . VAL B 2 44 ? 21.29465 34.48307 34.53262 1.000 52.14611 27 VAL B C 1
ATOM 2544 O O . VAL B 2 44 ? 21.43205 34.26301 33.32334 1.000 44.53241 27 VAL B O 1
ATOM 2548 N N . ASP B 2 45 ? 22.07830 35.34721 35.18192 1.000 45.73574 28 ASP B N 1
ATOM 2549 C CA . ASP B 2 45 ? 23.11281 36.10927 34.48775 1.000 44.95946 28 ASP B CA 1
ATOM 2550 C C . ASP B 2 45 ? 24.27909 35.24960 34.01763 1.000 44.44138 28 ASP B C 1
ATOM 2551 O O . ASP B 2 45 ? 25.23919 35.79759 33.46419 1.000 44.53774 28 ASP B O 1
ATOM 2556 N N . LYS B 2 46 ? 24.22627 33.93313 34.22065 1.000 44.37132 29 LYS B N 1
ATOM 2557 C CA . LYS B 2 46 ? 25.29419 33.03112 33.80928 1.000 42.30824 29 LYS B CA 1
ATOM 2558 C C . LYS B 2 46 ? 24.82000 31.97426 32.82134 1.000 43.14181 29 LYS B C 1
ATOM 2559 O O . LYS B 2 46 ? 25.59890 31.08279 32.46578 1.000 38.43682 29 LYS B O 1
ATOM 2565 N N . MET B 2 47 ? 23.56884 32.04677 32.36420 1.000 39.83198 30 MET B N 1
ATOM 2566 C CA . MET B 2 47 ? 22.92645 30.92857 31.67954 1.000 46.44951 30 MET B CA 1
ATOM 2567 C C . MET B 2 47 ? 22.57895 31.23757 30.22705 1.000 46.47826 30 MET B C 1
ATOM 2568 O O . MET B 2 47 ? 21.65623 30.63112 29.67706 1.000 46.25544 30 MET B O 1
ATOM 2573 N N . HIS B 2 48 ? 23.30114 32.15573 29.58410 1.000 37.43589 31 HIS B N 1
ATOM 2574 C CA . HIS B 2 48 ? 22.98024 32.48826 28.19968 1.000 46.98983 31 HIS B CA 1
ATOM 2575 C C . HIS B 2 48 ? 23.17141 31.28977 27.27931 1.000 36.64322 31 HIS B C 1
ATOM 2576 O O . HIS B 2 48 ? 22.41408 31.11287 26.31904 1.000 44.24268 31 HIS B O 1
ATOM 2583 N N . ASP B 2 49 ? 24.16043 30.44184 27.56617 1.000 35.27976 32 ASP B N 1
ATOM 2584 C CA . ASP B 2 49 ? 24.36988 29.23118 26.78080 1.000 44.77535 32 ASP B CA 1
ATOM 2585 C C . ASP B 2 49 ? 23.44659 28.08898 27.18812 1.000 46.51784 32 ASP B C 1
ATOM 2586 O O . ASP B 2 49 ? 23.39282 27.07641 26.48231 1.000 43.53701 32 ASP B O 1
ATOM 2591 N N . VAL B 2 50 ? 22.72916 28.21966 28.30011 1.000 45.18513 33 VAL B N 1
ATOM 2592 C CA . VAL B 2 50 ? 21.72709 27.22721 28.67565 1.000 44.69381 33 VAL B CA 1
ATOM 2593 C C . VAL B 2 50 ? 20.36048 27.58969 28.11099 1.000 47.57905 33 VAL B C 1
ATOM 2594 O O . VAL B 2 50 ? 19.61767 26.71642 27.65727 1.000 40.05611 33 VAL B O 1
ATOM 2598 N N . ILE B 2 51 ? 20.02797 28.88095 28.11683 1.000 41.79863 34 ILE B N 1
ATOM 2599 C CA . ILE B 2 51 ? 18.70197 29.33164 27.70883 1.000 43.83091 34 ILE B CA 1
ATOM 2600 C C . ILE B 2 51 ? 18.56950 29.35564 26.19028 1.000 46.88726 34 ILE B C 1
ATOM 2601 O O . ILE B 2 51 ? 17.52112 28.99379 25.64465 1.000 44.68098 34 ILE B O 1
ATOM 2606 N N . ALA B 2 52 ? 19.62077 29.77947 25.48656 1.000 39.93843 35 ALA B N 1
ATOM 2607 C CA . ALA B 2 52 ? 19.52541 29.95613 24.03720 1.000 40.56858 35 ALA B CA 1
ATOM 2608 C C . ALA B 2 52 ? 19.14088 28.68226 23.29119 1.000 35.04053 35 ALA B C 1
ATOM 2609 O O . ALA B 2 52 ? 18.27549 28.75833 22.40131 1.000 39.20047 35 ALA B O 1
ATOM 2611 N N . PRO B 2 53 ? 19.71360 27.50719 23.57103 1.000 38.49470 36 PRO B N 1
ATOM 2612 C CA . PRO B 2 53 ? 19.29747 26.30310 22.83965 1.000 43.98219 36 PRO B CA 1
ATOM 2613 C C . PRO B 2 53 ? 17.95431 25.73113 23.26662 1.000 41.17420 36 PRO B C 1
ATOM 2614 O O . PRO B 2 53 ? 17.55795 24.68844 22.73444 1.000 47.99375 36 PRO B O 1
ATOM 2618 N N . ALA B 2 54 ? 17.24308 26.36699 24.19627 1.000 40.30097 37 ALA B N 1
ATOM 2619 C CA . ALA B 2 54 ? 15.96639 25.82997 24.64959 1.000 45.37835 37 ALA B CA 1
ATOM 2620 C C . ALA B 2 54 ? 14.94915 25.82191 23.51430 1.000 44.04187 37 ALA B C 1
ATOM 2621 O O . ALA B 2 54 ? 14.94919 26.69303 22.64210 1.000 45.26979 37 ALA B O 1
ATOM 2623 N N . LYS B 2 55 ? 14.07404 24.82365 23.53151 1.000 43.06433 38 LYS B N 1
ATOM 2624 C CA . LYS B 2 55 ? 13.06424 24.64581 22.49956 1.000 51.51429 38 LYS B CA 1
ATOM 2625 C C . LYS B 2 55 ? 11.68603 24.99610 23.04950 1.000 49.48682 38 LYS B C 1
ATOM 2626 O O . LYS B 2 55 ? 11.51957 25.31559 24.23061 1.000 58.43018 38 LYS B O 1
ATOM 2632 N N . LEU B 2 56 ? 10.68967 24.93187 22.16908 1.000 47.50006 39 LEU B N 1
ATOM 2633 C CA . LEU B 2 56 ? 9.31178 25.14684 22.58348 1.000 46.32698 39 LEU B CA 1
ATOM 2634 C C . LEU B 2 56 ? 8.88822 24.07637 23.58335 1.000 55.74336 39 LEU B C 1
ATOM 2635 O O . LEU B 2 56 ? 9.37577 22.94223 23.55760 1.000 50.29018 39 LEU B O 1
ATOM 2640 N N . LEU B 2 57 ? 7.97829 24.45634 24.48119 1.000 49.46976 40 LEU B N 1
ATOM 2641 C CA . LEU B 2 57 ? 7.38144 23.59113 25.49678 1.000 44.46046 40 LEU B CA 1
ATOM 2642 C C . LEU B 2 57 ? 8.37755 23.12944 26.55288 1.000 50.12199 40 LEU B C 1
ATOM 2643 O O . LEU B 2 57 ? 8.06629 22.21311 27.32454 1.000 58.30022 40 LEU B O 1
ATOM 2648 N N . GLU B 2 58 ? 9.56073 23.73270 26.62073 1.000 43.40089 41 GLU B N 1
ATOM 2649 C CA . GLU B 2 58 ? 10.58793 23.33817 27.57545 1.000 39.76174 41 GLU B CA 1
ATOM 2650 C C . GLU B 2 58 ? 10.77716 24.43288 28.61516 1.000 46.04476 41 GLU B C 1
ATOM 2651 O O . GLU B 2 58 ? 10.97062 25.60183 28.26504 1.000 50.94409 41 GLU B O 1
ATOM 2657 N N . TYR B 2 59 ? 10.71951 24.04986 29.88829 1.000 53.30148 42 TYR B N 1
ATOM 2658 C CA . TYR B 2 59 ? 10.96345 24.97012 30.98994 1.000 48.90704 42 TYR B CA 1
ATOM 2659 C C . TYR B 2 59 ? 12.44441 24.96304 31.34120 1.000 44.15259 42 TYR B C 1
ATOM 2660 O O . TYR B 2 59 ? 13.02476 23.90189 31.59032 1.000 50.55542 42 TYR B O 1
ATOM 2669 N N . VAL B 2 60 ? 13.04962 26.14409 31.35519 1.000 48.63610 43 VAL B N 1
ATOM 2670 C CA . VAL B 2 60 ? 14.44162 26.32000 31.74871 1.000 44.49930 43 VAL B CA 1
ATOM 2671 C C . VAL B 2 60 ? 14.43059 27.04433 33.08753 1.000 50.31344 43 VAL B C 1
ATOM 2672 O O . VAL B 2 60 ? 14.24380 28.26481 33.14607 1.000 48.63068 43 VAL B O 1
ATOM 2676 N N . HIS B 2 61 ? 14.63145 26.29634 34.16793 1.000 45.37518 44 HIS B N 1
ATOM 2677 C CA . HIS B 2 61 ? 14.65664 26.89539 35.49414 1.000 46.34269 44 HIS B CA 1
ATOM 2678 C C . HIS B 2 61 ? 15.91214 27.74214 35.66347 1.000 42.05935 44 HIS B C 1
ATOM 2679 O O . HIS B 2 61 ? 17.01891 27.30937 35.32747 1.000 48.78199 44 HIS B O 1
ATOM 2686 N N . ILE B 2 62 ? 15.73566 28.95680 36.18055 1.000 44.00724 45 ILE B N 1
ATOM 2687 C CA . ILE B 2 62 ? 16.82480 29.90985 36.34308 1.000 55.03108 45 ILE B CA 1
ATOM 2688 C C . ILE B 2 62 ? 17.07786 30.26851 37.79709 1.000 54.19905 45 ILE B C 1
ATOM 2689 O O . ILE B 2 62 ? 17.93645 31.11230 38.07250 1.000 62.37315 45 ILE B O 1
ATOM 2694 N N . GLY B 2 63 ? 16.35776 29.66105 38.73592 1.000 60.39307 46 GLY B N 1
ATOM 2695 C CA . GLY B 2 63 ? 16.57299 29.91218 40.14052 1.000 52.87171 46 GLY B CA 1
ATOM 2696 C C . GLY B 2 63 ? 15.77302 31.09084 40.65432 1.000 54.10602 46 GLY B C 1
ATOM 2697 O O . GLY B 2 63 ? 14.88290 31.61288 39.97370 1.000 57.02276 46 GLY B O 1
ATOM 2698 N N . PRO B 2 64 ? 16.07437 31.53079 41.87696 1.000 56.13485 47 PRO B N 1
ATOM 2699 C CA . PRO B 2 64 ? 15.33945 32.66404 42.45128 1.000 54.65161 47 PRO B CA 1
ATOM 2700 C C . PRO B 2 64 ? 15.70530 33.96482 41.75349 1.000 55.85460 47 PRO B C 1
ATOM 2701 O O . PRO B 2 64 ? 16.87932 34.25127 41.50711 1.000 60.42893 47 PRO B O 1
ATOM 2705 N N . LEU B 2 65 ? 14.68090 34.75523 41.43788 1.000 45.70849 48 LEU B N 1
ATOM 2706 C CA . LEU B 2 65 ? 14.84137 36.00360 40.70323 1.000 49.97723 48 LEU B CA 1
ATOM 2707 C C . LEU B 2 65 ? 14.12229 37.10985 41.45707 1.000 49.81586 48 LEU B C 1
ATOM 2708 O O . LEU B 2 65 ? 12.90787 37.02906 41.67098 1.000 45.47276 48 LEU B O 1
ATOM 2713 N N . ALA B 2 66 ? 14.86868 38.13907 41.85128 1.000 48.59380 49 ALA B N 1
ATOM 2714 C CA . ALA B 2 66 ? 14.28028 39.26725 42.55515 1.000 54.18297 49 ALA B CA 1
ATOM 2715 C C . ALA B 2 66 ? 13.27171 39.98850 41.66384 1.000 57.83939 49 ALA B C 1
ATOM 2716 O O . ALA B 2 66 ? 13.30094 39.88763 40.43462 1.000 65.44896 49 ALA B O 1
ATOM 2718 N N . LYS B 2 67 ? 12.36284 40.72564 42.30827 1.000 64.82381 50 LYS B N 1
ATOM 2719 C CA . LYS B 2 67 ? 11.29502 41.39602 41.57316 1.000 70.97672 50 LYS B CA 1
ATOM 2720 C C . LYS B 2 67 ? 11.83921 42.48015 40.65358 1.000 67.48201 50 LYS B C 1
ATOM 2721 O O . LYS B 2 67 ? 11.29340 42.70336 39.56677 1.000 70.13413 50 LYS B O 1
ATOM 2727 N N . ASP B 2 68 ? 12.91236 43.15711 41.06604 1.000 60.03959 51 ASP B N 1
ATOM 2728 C CA . ASP B 2 68 ? 13.46581 44.25546 40.28508 1.000 77.49615 51 ASP B CA 1
ATOM 2729 C C . ASP B 2 68 ? 14.24222 43.78651 39.05994 1.000 74.32705 51 ASP B C 1
ATOM 2730 O O . ASP B 2 68 ? 14.45254 44.58368 38.13892 1.000 77.30873 51 ASP B O 1
ATOM 2735 N N . LYS B 2 69 ? 14.66898 42.52577 39.02101 1.000 64.71166 52 LYS B N 1
ATOM 2736 C CA . LYS B 2 69 ? 15.40384 41.99335 37.88167 1.000 64.98228 52 LYS B CA 1
ATOM 2737 C C . LYS B 2 69 ? 14.50263 41.29403 36.86898 1.000 68.04672 52 LYS B C 1
ATOM 2738 O O . LYS B 2 69 ? 15.01145 40.62849 35.96160 1.000 69.38013 52 LYS B O 1
ATOM 2744 N N . GLU B 2 70 ? 13.18186 41.43980 36.99162 1.000 63.15238 53 GLU B N 1
ATOM 2745 C CA . GLU B 2 70 ? 12.27318 40.75326 36.07817 1.000 57.90104 53 GLU B CA 1
ATOM 2746 C C . GLU B 2 70 ? 12.23090 41.41824 34.70770 1.000 60.30283 53 GLU B C 1
ATOM 2747 O O . GLU B 2 70 ? 12.21909 40.72635 33.68356 1.000 58.84492 53 GLU B O 1
ATOM 2753 N N . ASP B 2 71 ? 12.19063 42.75210 34.66329 1.000 61.98247 54 ASP B N 1
ATOM 2754 C CA . ASP B 2 71 ? 12.23234 43.43752 33.37485 1.000 71.81940 54 ASP B CA 1
ATOM 2755 C C . ASP B 2 71 ? 13.57306 43.22674 32.68358 1.000 50.95908 54 ASP B C 1
ATOM 2756 O O . ASP B 2 71 ? 13.63456 43.11890 31.45352 1.000 61.33754 54 ASP B O 1
ATOM 2761 N N . LYS B 2 72 ? 14.65659 43.16925 33.45995 1.000 55.19789 55 LYS B N 1
ATOM 2762 C CA . LYS B 2 72 ? 15.97337 42.91218 32.88720 1.000 41.07565 55 LYS B CA 1
ATOM 2763 C C . LYS B 2 72 ? 16.02053 41.55321 32.19663 1.000 59.06387 55 LYS B C 1
ATOM 2764 O O . LYS B 2 72 ? 16.60831 41.41634 31.11696 1.000 51.31522 55 LYS B O 1
ATOM 2770 N N . VAL B 2 73 ? 15.39382 40.53955 32.79717 1.000 56.16480 56 VAL B N 1
ATOM 2771 C CA . VAL B 2 73 ? 15.37746 39.20974 32.19484 1.000 43.40429 56 VAL B CA 1
ATOM 2772 C C . VAL B 2 73 ? 14.41395 39.16415 31.01476 1.000 36.53940 56 VAL B C 1
ATOM 2773 O O . VAL B 2 73 ? 14.71482 38.56857 29.97360 1.000 50.80577 56 VAL B O 1
ATOM 2777 N N . LYS B 2 74 ? 13.24674 39.80006 31.15085 1.000 42.48598 57 LYS B N 1
ATOM 2778 C CA . LYS B 2 74 ? 12.22701 39.71319 30.11134 1.000 50.42996 57 LYS B CA 1
ATOM 2779 C C . LYS B 2 74 ? 12.64086 40.45399 28.84606 1.000 49.75502 57 LYS B C 1
ATOM 2780 O O . LYS B 2 74 ? 12.24820 40.05611 27.74444 1.000 56.46679 57 LYS B O 1
ATOM 2786 N N . LYS B 2 75 ? 13.43002 41.52269 28.97611 1.000 55.05116 58 LYS B N 1
ATOM 2787 C CA . LYS B 2 75 ? 13.92566 42.22031 27.79535 1.000 52.86730 58 LYS B CA 1
ATOM 2788 C C . LYS B 2 75 ? 15.10553 41.49510 27.16304 1.000 50.72548 58 LYS B C 1
ATOM 2789 O O . LYS B 2 75 ? 15.32543 41.61549 25.95237 1.000 46.15625 58 LYS B O 1
ATOM 2795 N N . ARG B 2 76 ? 15.86901 40.74374 27.96004 1.000 45.93380 59 ARG B N 1
ATOM 2796 C CA . ARG B 2 76 ? 16.96836 39.95804 27.41175 1.000 42.54890 59 ARG B CA 1
ATOM 2797 C C . ARG B 2 76 ? 16.45901 38.77527 26.59790 1.000 51.76331 59 ARG B C 1
ATOM 2798 O O . ARG B 2 76 ? 17.10139 38.37320 25.62104 1.000 44.44421 59 ARG B O 1
ATOM 2806 N N . TYR B 2 77 ? 15.30756 38.21949 26.96950 1.000 47.86281 60 TYR B N 1
ATOM 2807 C CA . TYR B 2 77 ? 14.74895 37.03120 26.32525 1.000 40.92967 60 TYR B CA 1
ATOM 2808 C C . TYR B 2 77 ? 13.30057 37.29066 25.92938 1.000 43.15901 60 TYR B C 1
ATOM 2809 O O . TYR B 2 77 ? 12.37131 36.72916 26.52169 1.000 50.40561 60 TYR B O 1
ATOM 2818 N N . PRO B 2 78 ? 13.07175 38.13081 24.91539 1.000 41.11023 61 PRO B N 1
ATOM 2819 C CA . PRO B 2 78 ? 11.68407 38.42286 24.51599 1.000 43.50342 61 PRO B CA 1
ATOM 2820 C C . PRO B 2 78 ? 10.94628 37.21104 23.98414 1.000 40.85116 61 PRO B C 1
ATOM 2821 O O . PRO B 2 78 ? 9.71423 37.15332 24.08055 1.000 56.04458 61 PRO B O 1
ATOM 2825 N N . GLU B 2 79 ? 11.66385 36.24018 23.41812 1.000 33.91084 62 GLU B N 1
ATOM 2826 C CA . GLU B 2 79 ? 11.03143 35.03893 22.89179 1.000 38.06111 62 GLU B CA 1
ATOM 2827 C C . GLU B 2 79 ? 10.51728 34.11560 23.98560 1.000 47.08926 62 GLU B C 1
ATOM 2828 O O . GLU B 2 79 ? 9.78809 33.17013 23.67480 1.000 49.08613 62 GLU B O 1
ATOM 2834 N N . PHE B 2 80 ? 10.86975 34.36503 25.24300 1.000 47.33771 63 PHE B N 1
ATOM 2835 C CA . PHE B 2 80 ? 10.51128 33.50275 26.35738 1.000 42.48775 63 PHE B CA 1
ATOM 2836 C C . PHE B 2 80 ? 9.48452 34.18409 27.25249 1.000 53.81768 63 PHE B C 1
ATOM 2837 O O . PHE B 2 80 ? 9.40423 35.41441 27.31284 1.000 54.22340 63 PHE B O 1
ATOM 2845 N N . ARG B 2 81 ? 8.69866 33.36862 27.94916 1.000 53.43475 64 ARG B N 1
ATOM 2846 C CA . ARG B 2 81 ? 7.82960 33.84131 29.01822 1.000 56.45369 64 ARG B CA 1
ATOM 2847 C C . ARG B 2 81 ? 8.48617 33.54285 30.35920 1.000 46.64729 64 ARG B C 1
ATOM 2848 O O . ARG B 2 81 ? 8.94370 32.42023 30.59357 1.000 47.11925 64 ARG B O 1
ATOM 2856 N N . LEU B 2 82 ? 8.53860 34.54675 31.23003 1.000 45.06546 65 LEU B N 1
ATOM 2857 C CA . LEU B 2 82 ? 9.05696 34.36088 32.57893 1.000 48.90277 65 LEU B CA 1
ATOM 2858 C C . LEU B 2 82 ? 7.93661 33.83445 33.46885 1.000 49.83617 65 LEU B C 1
ATOM 2859 O O . LEU B 2 82 ? 6.93199 34.52183 33.68492 1.000 51.16593 65 LEU B O 1
ATOM 2864 N N . VAL B 2 83 ? 8.10209 32.61597 33.97646 1.000 48.33844 66 VAL B N 1
ATOM 2865 C CA . VAL B 2 83 ? 7.09426 31.94866 34.79298 1.000 55.47455 66 VAL B CA 1
ATOM 2866 C C . VAL B 2 83 ? 7.60720 31.85632 36.22215 1.000 55.55238 66 VAL B C 1
ATOM 2867 O O . VAL B 2 83 ? 8.74175 31.42307 36.45399 1.000 57.33752 66 VAL B O 1
ATOM 2871 N N . ASN B 2 84 ? 6.77424 32.26218 37.17741 1.000 53.97736 67 ASN B N 1
ATOM 2872 C CA . ASN B 2 84 ? 7.06862 32.06271 38.59479 1.000 59.14536 67 ASN B CA 1
ATOM 2873 C C . ASN B 2 84 ? 6.65499 30.64105 38.95400 1.000 57.94746 67 ASN B C 1
ATOM 2874 O O . ASN B 2 84 ? 5.46715 30.34031 39.09039 1.000 66.75301 67 ASN B O 1
ATOM 2879 N N . THR B 2 85 ? 7.64079 29.75649 39.09741 1.000 48.25235 68 THR B N 1
ATOM 2880 C CA . THR B 2 85 ? 7.37704 28.33355 39.26640 1.000 59.66014 68 THR B CA 1
ATOM 2881 C C . THR B 2 85 ? 7.26082 27.91456 40.72256 1.000 58.38788 68 THR B C 1
ATOM 2882 O O . THR B 2 85 ? 6.57414 26.93034 41.02118 1.000 60.20520 68 THR B O 1
ATOM 2886 N N . GLY B 2 86 ? 7.91121 28.62302 41.63551 1.000 54.46370 69 GLY B N 1
ATOM 2887 C CA . GLY B 2 86 ? 7.87538 28.23105 43.01987 1.000 61.32442 69 GLY B CA 1
ATOM 2888 C C . GLY B 2 86 ? 8.04889 29.39655 43.96756 1.000 64.93418 69 GLY B C 1
ATOM 2889 O O . GLY B 2 86 ? 8.10976 30.56125 43.55795 1.000 61.47401 69 GLY B O 1
ATOM 2890 N N . PRO B 2 87 ? 8.13356 29.09921 45.26323 1.000 62.17101 70 PRO B N 1
ATOM 2891 C CA . PRO B 2 87 ? 8.29537 30.16332 46.25806 1.000 55.88806 70 PRO B CA 1
ATOM 2892 C C . PRO B 2 87 ? 9.67629 30.79291 46.17009 1.000 55.87791 70 PRO B C 1
ATOM 2893 O O . PRO B 2 87 ? 10.55032 30.37127 45.40445 1.000 60.53579 70 PRO B O 1
ATOM 2897 N N . GLY B 2 88 ? 9.85934 31.83132 46.98775 1.000 57.85150 71 GLY B N 1
ATOM 2898 C CA . GLY B 2 88 ? 11.12181 32.55124 47.05461 1.000 45.10003 71 GLY B CA 1
ATOM 2899 C C . GLY B 2 88 ? 11.58270 33.14085 45.74657 1.000 64.94140 71 GLY B C 1
ATOM 2900 O O . GLY B 2 88 ? 12.77568 33.39997 45.58408 1.000 50.91855 71 GLY B O 1
ATOM 2901 N N . GLY B 2 89 ? 10.67171 33.34649 44.79772 1.000 50.71189 72 GLY B N 1
ATOM 2902 C CA . GLY B 2 89 ? 11.04729 33.90482 43.51822 1.000 64.09978 72 GLY B CA 1
ATOM 2903 C C . GLY B 2 89 ? 11.59546 32.92013 42.51108 1.000 67.35338 72 GLY B C 1
ATOM 2904 O O . GLY B 2 89 ? 12.15541 33.35263 41.49704 1.000 58.66308 72 GLY B O 1
ATOM 2905 N N . LEU B 2 90 ? 11.45911 31.61590 42.75327 1.000 53.54496 73 LEU B N 1
ATOM 2906 C CA . LEU B 2 90 ? 11.91866 30.62289 41.78995 1.000 53.27939 73 LEU B CA 1
ATOM 2907 C C . LEU B 2 90 ? 11.20068 30.80862 40.46033 1.000 57.31899 73 LEU B C 1
ATOM 2908 O O . LEU B 2 90 ? 9.96802 30.85288 40.40580 1.000 49.40597 73 LEU B O 1
ATOM 2913 N N . SER B 2 91 ? 11.97701 30.91948 39.38556 1.000 55.03154 74 SER B N 1
ATOM 2914 C CA . SER B 2 91 ? 11.43825 31.26093 38.08014 1.000 54.39921 74 SER B CA 1
ATOM 2915 C C . SER B 2 91 ? 12.01606 30.34577 37.00996 1.000 48.81858 74 SER B C 1
ATOM 2916 O O . SER B 2 91 ? 13.04373 29.69108 37.20303 1.000 46.38696 74 SER B O 1
ATOM 2919 N N . ALA B 2 92 ? 11.32996 30.31319 35.86981 1.000 52.96180 75 ALA B N 1
ATOM 2920 C CA . ALA B 2 92 ? 11.77163 29.54978 34.71399 1.000 52.50307 75 ALA B CA 1
ATOM 2921 C C . ALA B 2 92 ? 11.37554 30.30197 33.45304 1.000 54.34892 75 ALA B C 1
ATOM 2922 O O . ALA B 2 92 ? 10.48238 31.15227 33.46895 1.000 44.96443 75 ALA B O 1
ATOM 2924 N N . LEU B 2 93 ? 12.05379 29.97877 32.35641 1.000 55.70690 76 LEU B N 1
ATOM 2925 C CA . LEU B 2 93 ? 11.80143 30.59063 31.05927 1.000 41.65037 76 LEU B CA 1
ATOM 2926 C C . LEU B 2 93 ? 11.25391 29.54091 30.10275 1.000 51.22020 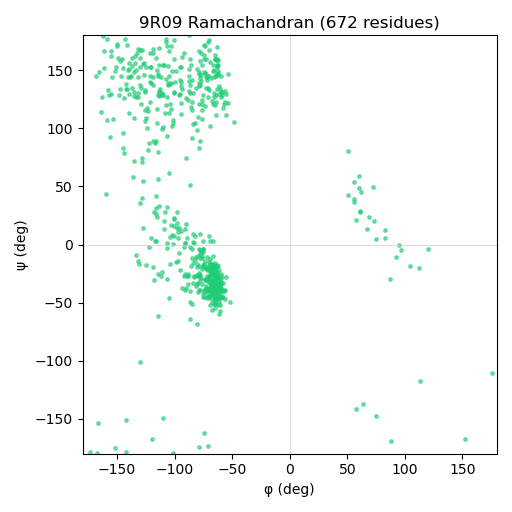76 LEU B C 1
ATOM 2927 O O . LEU B 2 93 ? 11.80308 28.43863 30.00274 1.000 46.47064 76 LEU B O 1
ATOM 2932 N N . LEU B 2 94 ? 10.17561 29.88757 29.40316 1.000 47.42200 77 LEU B N 1
ATOM 2933 C CA . LEU B 2 94 ? 9.49153 28.98258 28.48460 1.000 44.45112 77 LEU B CA 1
ATOM 2934 C C . LEU B 2 94 ? 9.44950 29.63852 27.11079 1.000 57.86916 77 LEU B C 1
ATOM 2935 O O . LEU B 2 94 ? 8.79404 30.67091 26.93403 1.000 52.81847 77 LEU B O 1
ATOM 2940 N N . ARG B 2 95 ? 10.14008 29.04208 26.13966 1.000 48.05623 78 ARG B N 1
ATOM 2941 C CA . ARG B 2 95 ? 10.20599 29.63670 24.81074 1.000 40.07519 78 ARG B CA 1
ATOM 2942 C C . ARG B 2 95 ? 8.83208 29.64038 24.15451 1.000 51.94934 78 ARG B C 1
ATOM 2943 O O . ARG B 2 95 ? 8.14527 28.61606 24.11221 1.000 52.94476 78 ARG B O 1
ATOM 2951 N N . GLN B 2 96 ? 8.43930 30.80436 23.63943 1.000 54.05117 79 GLN B N 1
ATOM 2952 C CA . GLN B 2 96 ? 7.15252 30.99850 22.98950 1.000 49.31755 79 GLN B CA 1
ATOM 2953 C C . GLN B 2 96 ? 7.24567 31.11668 21.47758 1.000 54.97933 79 GLN B C 1
ATOM 2954 O O . GLN B 2 96 ? 6.30043 30.73123 20.78586 1.000 46.17168 79 GLN B O 1
ATOM 2960 N N . SER B 2 97 ? 8.35229 31.63349 20.94670 1.000 54.13417 80 SER B N 1
ATOM 2961 C CA . SER B 2 97 ? 8.45431 31.89480 19.51699 1.000 55.63862 80 SER B CA 1
ATOM 2962 C C . SER B 2 97 ? 9.92259 31.96727 19.11441 1.000 45.84411 80 SER B C 1
ATOM 2963 O O . SER B 2 97 ? 10.82832 31.87789 19.94796 1.000 45.98092 80 SER B O 1
ATOM 2966 N N . TYR B 2 98 ? 10.14223 32.13529 17.81105 1.000 51.45600 81 TYR B N 1
ATOM 2967 C CA . TYR B 2 98 ? 11.45557 32.39591 17.23355 1.000 45.12426 81 TYR B CA 1
ATOM 2968 C C . TYR B 2 98 ? 11.34920 33.65715 16.39048 1.000 44.60812 81 TYR B C 1
ATOM 2969 O O . TYR B 2 98 ? 10.62107 33.67575 15.39254 1.000 43.82751 81 TYR B O 1
ATOM 2978 N N . ALA B 2 99 ? 12.07177 34.70363 16.78645 1.000 45.08378 82 ALA B N 1
ATOM 2979 C CA . ALA B 2 99 ? 11.98944 36.00717 16.14010 1.000 47.21697 82 ALA B CA 1
ATOM 2980 C C . ALA B 2 99 ? 13.08890 36.23607 15.10884 1.000 40.50316 82 ALA B C 1
ATOM 2981 O O . ALA B 2 99 ? 13.19258 37.34107 14.56633 1.000 43.43411 82 ALA B O 1
ATOM 2983 N N . GLY B 2 100 ? 13.90835 35.22601 14.82807 1.000 41.43808 83 GLY B N 1
ATOM 2984 C CA . GLY B 2 100 ? 15.01105 35.37499 13.89721 1.000 45.66105 83 GLY B CA 1
ATOM 2985 C C . GLY B 2 100 ? 14.58217 35.77112 12.49984 1.000 48.72119 83 GLY B C 1
ATOM 2986 O O . GLY B 2 100 ? 13.67518 35.16233 11.92511 1.000 43.53669 83 GLY B O 1
ATOM 2987 N N . THR B 2 101 ? 15.22637 36.79036 11.94264 1.000 41.89486 84 THR B N 1
ATOM 2988 C CA . THR B 2 101 ? 14.87237 37.28792 10.62315 1.000 29.08640 84 THR B CA 1
ATOM 2989 C C . THR B 2 101 ? 15.60119 36.50481 9.53619 1.000 45.98485 84 THR B C 1
ATOM 2990 O O . THR B 2 101 ? 16.62780 35.86531 9.77583 1.000 42.99926 84 THR B O 1
ATOM 2994 N N . ALA B 2 102 ? 15.04883 36.56847 8.32401 1.000 45.57688 85 ALA B N 1
ATOM 2995 C CA . ALA B 2 102 ? 15.62212 35.82460 7.20376 1.000 42.41182 85 ALA B CA 1
ATOM 2996 C C . ALA B 2 102 ? 17.06293 36.21708 6.89482 1.000 42.37446 85 ALA B C 1
ATOM 2997 O O . ALA B 2 102 ? 17.89203 35.31150 6.70126 1.000 45.26863 85 ALA B O 1
ATOM 2999 N N . PRO B 2 103 ? 17.43777 37.50097 6.82430 1.000 42.79096 86 PRO B N 1
ATOM 3000 C CA . PRO B 2 103 ? 18.84223 37.82157 6.51437 1.000 48.40103 86 PRO B CA 1
ATOM 3001 C C . PRO B 2 103 ? 19.82359 37.36717 7.57957 1.000 43.33300 86 PRO B C 1
ATOM 3002 O O . PRO B 2 103 ? 21.01714 37.23279 7.28243 1.000 49.04342 86 PRO B O 1
ATOM 3006 N N . ASN B 2 104 ? 19.36535 37.12120 8.80615 1.000 43.46118 87 ASN B N 1
ATOM 3007 C CA . ASN B 2 104 ? 20.24853 36.71319 9.88967 1.000 46.40247 87 ASN B CA 1
ATOM 3008 C C . ASN B 2 104 ? 20.25649 35.21079 10.13361 1.000 44.40277 87 ASN B C 1
ATOM 3009 O O . ASN B 2 104 ? 21.16300 34.71621 10.81031 1.000 43.73864 87 ASN B O 1
ATOM 3014 N N . CYS B 2 105 ? 19.28375 34.47705 9.59809 1.000 37.29850 88 CYS B N 1
ATOM 3015 C CA . CYS B 2 105 ? 19.18021 33.04186 9.81822 1.000 43.66016 88 CYS B CA 1
ATOM 3016 C C . CYS B 2 105 ? 19.38681 32.20816 8.56541 1.000 42.74480 88 CYS B C 1
ATOM 3017 O O . CYS B 2 105 ? 19.78607 31.04806 8.67452 1.000 42.22556 88 CYS B O 1
ATOM 3020 N N . CYS B 2 106 ? 19.13115 32.76485 7.38392 1.000 39.69006 89 CYS B N 1
ATOM 3021 C CA . CYS B 2 106 ? 19.09603 31.96999 6.16368 1.000 35.21791 89 CYS B CA 1
ATOM 3022 C C . CYS B 2 106 ? 20.43800 31.88241 5.45679 1.000 39.88602 89 CYS B C 1
ATOM 3023 O O . CYS B 2 106 ? 20.67676 30.91537 4.72421 1.000 42.58279 89 CYS B O 1
ATOM 3026 N N . ARG B 2 107 ? 21.31422 32.86548 5.64944 1.000 37.52383 90 ARG B N 1
ATOM 3027 C CA . ARG B 2 107 ? 22.58349 32.92451 4.94216 1.000 42.34236 90 ARG B CA 1
ATOM 3028 C C . ARG B 2 107 ? 23.70123 32.21140 5.69119 1.000 40.26063 90 ARG B C 1
ATOM 3029 O O . ARG B 2 107 ? 24.88180 32.43393 5.39586 1.000 42.55845 90 ARG B O 1
ATOM 3037 N N . THR B 2 108 ? 23.34797 31.35781 6.64849 1.000 38.49198 91 THR B N 1
ATOM 3038 C CA . THR B 2 108 ? 24.30210 30.53965 7.37881 1.000 38.23527 91 THR B CA 1
ATOM 3039 C C . THR B 2 108 ? 23.59037 29.27549 7.83520 1.000 38.84437 91 THR B C 1
ATOM 3040 O O . THR B 2 108 ? 22.38231 29.28552 8.08356 1.000 38.98619 91 THR B O 1
ATOM 3044 N N . PHE B 2 109 ? 24.34528 28.18344 7.93253 1.000 40.20878 92 PHE B N 1
ATOM 3045 C CA . PHE B 2 109 ? 23.81448 26.91675 8.41471 1.000 40.98732 92 PHE B CA 1
ATOM 3046 C C . PHE B 2 109 ? 24.28796 26.57128 9.81895 1.000 43.67559 92 PHE B C 1
ATOM 3047 O O . PHE B 2 109 ? 23.85762 25.55198 10.36833 1.000 49.06009 92 PHE B O 1
ATOM 3055 N N . GLN B 2 110 ? 25.15587 27.39023 10.41708 1.000 37.73446 93 GLN B N 1
ATOM 3056 C CA . GLN B 2 110 ? 25.74723 27.07639 11.70987 1.000 56.45894 93 GLN B CA 1
ATOM 3057 C C . GLN B 2 110 ? 25.27858 27.97552 12.84350 1.000 43.66224 93 GLN B C 1
ATOM 3058 O O . GLN B 2 110 ? 25.35361 27.56147 14.00356 1.000 43.39693 93 GLN B O 1
ATOM 3064 N N . ARG B 2 111 ? 24.80966 29.18400 12.54881 1.000 53.62119 94 ARG B N 1
ATOM 3065 C CA . ARG B 2 111 ? 24.33264 30.09752 13.57875 1.000 32.12623 94 ARG B CA 1
ATOM 3066 C C . ARG B 2 111 ? 22.86771 29.80375 13.87796 1.000 44.31123 94 ARG B C 1
ATOM 3067 O O . ARG B 2 111 ? 22.01221 29.92251 12.99426 1.000 53.90453 94 ARG B O 1
ATOM 3075 N N . THR B 2 112 ? 22.58141 29.42392 15.12190 1.000 43.39253 95 THR B N 1
ATOM 3076 C CA . THR B 2 112 ? 21.21598 29.18320 15.56557 1.000 41.56625 95 THR B CA 1
ATOM 3077 C C . THR B 2 112 ? 20.60932 30.37439 16.29458 1.000 41.00251 95 THR B C 1
ATOM 3078 O O . THR B 2 112 ? 19.39010 30.40478 16.48781 1.000 47.87000 95 THR B O 1
ATOM 3082 N N . HIS B 2 113 ? 21.42049 31.34943 16.69619 1.000 42.28082 96 HIS B N 1
ATOM 3083 C CA . HIS B 2 113 ? 20.93628 32.49411 17.45513 1.000 44.02087 96 HIS B CA 1
ATOM 3084 C C . HIS B 2 113 ? 21.96024 33.61484 17.34929 1.000 40.64466 96 HIS B C 1
ATOM 3085 O O . HIS B 2 113 ? 23.10195 33.40428 16.93425 1.000 40.23441 96 HIS B O 1
ATOM 3092 N N . TYR B 2 114 ? 21.53879 34.81208 17.74549 1.000 36.11432 97 TYR B N 1
ATOM 3093 C CA . TYR B 2 114 ? 22.42512 35.96753 17.76254 1.000 49.68108 97 TYR B CA 1
ATOM 3094 C C . TYR B 2 114 ? 21.90345 36.95999 18.79070 1.000 46.88519 97 TYR B C 1
ATOM 3095 O O . TYR B 2 114 ? 20.77559 36.84817 19.27714 1.000 41.96144 97 TYR B O 1
ATOM 3104 N N . TRP B 2 115 ? 22.74710 37.93475 19.11801 1.000 42.46351 98 TRP B N 1
ATOM 3105 C CA . TRP B 2 115 ? 22.45059 38.93107 20.13579 1.000 40.32091 98 TRP B CA 1
ATOM 3106 C C . TRP B 2 115 ? 22.44792 40.32012 19.51397 1.000 40.57382 98 TRP B C 1
ATOM 3107 O O . TRP B 2 115 ? 23.31554 40.64893 18.69953 1.000 45.95892 98 TRP B O 1
ATOM 3118 N N . LYS B 2 116 ? 21.46674 41.12949 19.89996 1.000 38.55890 99 LYS B N 1
ATOM 3119 C CA . LYS B 2 116 ? 21.29449 42.47622 19.37439 1.000 39.96006 99 LYS B CA 1
ATOM 3120 C C . LYS B 2 116 ? 21.54942 43.48627 20.48321 1.000 43.71574 99 LYS B C 1
ATOM 3121 O O . LYS B 2 116 ? 20.95761 43.38950 21.56349 1.000 41.09846 99 LYS B O 1
ATOM 3127 N N . LYS B 2 117 ? 22.42599 44.45216 20.21392 1.000 42.57576 100 LYS B N 1
ATOM 3128 C CA . LYS B 2 117 ? 22.73987 45.48744 21.19089 1.000 41.37311 100 LYS B CA 1
ATOM 3129 C C . LYS B 2 117 ? 23.24193 46.72375 20.46146 1.000 42.64166 100 LYS B C 1
ATOM 3130 O O . LYS B 2 117 ? 24.14447 46.62595 19.62469 1.000 45.58281 100 LYS B O 1
ATOM 3136 N N . ASP B 2 118 ? 22.65351 47.87701 20.78428 1.000 45.49671 101 ASP B N 1
ATOM 3137 C CA . ASP B 2 118 ? 23.06491 49.16984 20.23135 1.000 47.11006 101 ASP B CA 1
ATOM 3138 C C . ASP B 2 118 ? 23.02619 49.16055 18.70595 1.000 44.61164 101 ASP B C 1
ATOM 3139 O O . ASP B 2 118 ? 23.86831 49.76449 18.03708 1.000 53.97693 101 ASP B O 1
ATOM 3144 N N . GLY B 2 119 ? 22.03598 48.46252 18.15138 1.000 41.71770 102 GLY B N 1
ATOM 3145 C CA . GLY B 2 119 ? 21.88475 48.35604 16.71717 1.000 37.13889 102 GLY B CA 1
ATOM 3146 C C . GLY B 2 119 ? 22.86717 47.44001 16.02506 1.000 50.16274 102 GLY B C 1
ATOM 3147 O O . GLY B 2 119 ? 22.86134 47.37707 14.79052 1.000 42.08033 102 GLY B O 1
ATOM 3148 N N . LYS B 2 120 ? 23.71015 46.73299 16.76766 1.000 52.76253 103 LYS B N 1
ATOM 3149 C CA . LYS B 2 120 ? 24.67814 45.81326 16.19246 1.000 50.68934 103 LYS B CA 1
ATOM 3150 C C . LYS B 2 120 ? 24.28543 44.37361 16.49942 1.000 45.41761 103 LYS B C 1
ATOM 3151 O O . LYS B 2 120 ? 23.59471 44.09182 17.48305 1.000 46.93162 103 LYS B O 1
ATOM 3157 N N . ILE B 2 121 ? 24.72983 43.46474 15.63710 1.000 57.35304 104 ILE B N 1
ATOM 3158 C CA . ILE B 2 121 ? 24.43762 42.04100 15.74876 1.000 43.35983 104 ILE B CA 1
ATOM 3159 C C . ILE B 2 121 ? 25.73939 41.30915 16.03796 1.000 50.22088 104 ILE B C 1
ATOM 3160 O O . ILE B 2 121 ? 26.74592 41.52374 15.35197 1.000 52.88513 104 ILE B O 1
ATOM 3165 N N . SER B 2 122 ? 25.72141 40.45451 17.05712 1.000 44.13068 105 SER B N 1
ATOM 3166 C CA . SER B 2 122 ? 26.90688 39.73898 17.49890 1.000 54.21024 105 SER B CA 1
ATOM 3167 C C . SER B 2 122 ? 26.57970 38.26814 17.70888 1.000 54.02587 105 SER B C 1
ATOM 3168 O O . SER B 2 122 ? 25.45016 37.90715 18.05044 1.000 47.01861 105 SER B O 1
ATOM 3171 N N . ASP B 2 123 ? 27.58618 37.41854 17.49576 1.000 39.38511 106 ASP B N 1
ATOM 3172 C CA . ASP B 2 123 ? 27.42670 35.99559 17.76924 1.000 53.70247 106 ASP B CA 1
ATOM 3173 C C . ASP B 2 123 ? 27.56418 35.68189 19.25266 1.000 50.88287 106 ASP B C 1
ATOM 3174 O O . ASP B 2 123 ? 26.99128 34.69611 19.72846 1.000 58.85151 106 ASP B O 1
ATOM 3179 N N . LYS B 2 124 ? 28.30901 36.49665 19.99192 1.000 54.20884 107 LYS B N 1
ATOM 3180 C CA . LYS B 2 124 ? 28.59440 36.24160 21.39495 1.000 56.66979 107 LYS B CA 1
ATOM 3181 C C . LYS B 2 124 ? 27.72797 37.12200 22.28688 1.000 50.14620 107 LYS B C 1
ATOM 3182 O O . LYS B 2 124 ? 27.35884 38.24056 21.92057 1.000 57.87297 107 LYS B O 1
ATOM 3188 N N . TYR B 2 125 ? 27.40717 36.59993 23.46706 1.000 60.10348 108 TYR B N 1
ATOM 3189 C CA . TYR B 2 125 ? 26.56010 37.31946 24.40525 1.000 38.31862 108 TYR B CA 1
ATOM 3190 C C . TYR B 2 125 ? 27.32591 38.45762 25.07031 1.000 43.07063 108 TYR B C 1
ATOM 3191 O O . TYR B 2 125 ? 28.53690 38.38166 25.29196 1.000 48.66310 108 TYR B O 1
ATOM 3200 N N . GLU B 2 126 ? 26.59622 39.52443 25.38626 1.000 45.10035 109 GLU B N 1
ATOM 3201 C CA . GLU B 2 126 ? 27.11566 40.63826 26.16458 1.000 44.45087 109 GLU B CA 1
ATOM 3202 C C . GLU B 2 126 ? 25.97955 41.18905 27.01287 1.000 53.53924 109 GLU B C 1
ATOM 3203 O O . GLU B 2 126 ? 24.82406 41.19360 26.58077 1.000 52.63347 109 GLU B O 1
ATOM 3209 N N . GLU B 2 127 ? 26.30926 41.63765 28.22184 1.000 45.78948 110 GLU B N 1
ATOM 3210 C CA . GLU B 2 127 ? 25.29286 42.18840 29.10868 1.000 58.35051 110 GLU B CA 1
ATOM 3211 C C . GLU B 2 127 ? 24.60035 43.37597 28.45282 1.000 49.77240 110 GLU B C 1
ATOM 3212 O O . GLU B 2 127 ? 25.25412 44.27756 27.91996 1.000 48.56347 110 GLU B O 1
ATOM 3218 N N . GLY B 2 128 ? 23.26897 43.36928 28.49119 1.000 42.00797 111 GLY B N 1
ATOM 3219 C CA . GLY B 2 128 ? 22.47230 44.38707 27.84098 1.000 32.81888 111 GLY B CA 1
ATOM 3220 C C . GLY B 2 128 ? 21.99250 44.03209 26.45139 1.000 52.30352 111 GLY B C 1
ATOM 3221 O O . GLY B 2 128 ? 21.30003 44.84699 25.82967 1.000 46.16793 111 GLY B O 1
ATOM 3222 N N . ALA B 2 129 ? 22.33049 42.84954 25.94647 1.000 47.13744 112 ALA B N 1
ATOM 3223 C CA . ALA B 2 129 ? 21.91442 42.44009 24.61537 1.000 47.47562 112 ALA B CA 1
ATOM 3224 C C . ALA B 2 129 ? 20.59334 41.68010 24.66745 1.000 43.55739 112 ALA B C 1
ATOM 3225 O O . ALA B 2 129 ? 20.14525 41.22420 25.72222 1.000 50.09976 112 ALA B O 1
ATOM 3227 N N . VAL B 2 130 ? 19.97584 41.54404 23.49858 1.000 44.80771 113 VAL B N 1
ATOM 3228 C CA . VAL B 2 130 ? 18.67969 40.89673 23.34569 1.000 41.02352 113 VAL B CA 1
ATOM 3229 C C . VAL B 2 130 ? 18.87056 39.63451 22.51766 1.000 42.74790 113 VAL B C 1
ATOM 3230 O O . VAL B 2 130 ? 19.47304 39.67900 21.43826 1.000 45.40031 113 VAL B O 1
ATOM 3234 N N . LEU B 2 131 ? 18.36191 38.51240 23.02078 1.000 39.05704 114 LEU B N 1
ATOM 3235 C CA . LEU B 2 131 ? 18.47894 37.24521 22.31372 1.000 41.94766 114 LEU B CA 1
ATOM 3236 C C . LEU B 2 131 ? 17.46740 37.16577 21.17916 1.000 46.44889 114 LEU B C 1
ATOM 3237 O O . LEU B 2 131 ? 16.30412 37.54938 21.33312 1.000 42.35563 114 LEU B O 1
ATOM 3242 N N . GLU B 2 132 ? 17.92174 36.66345 20.03418 1.000 39.26420 115 GLU B N 1
ATOM 3243 C CA . GLU B 2 132 ? 17.05015 36.37564 18.90447 1.000 43.79790 115 GLU B CA 1
ATOM 3244 C C . GLU B 2 132 ? 17.49558 35.05630 18.29476 1.000 42.60607 115 GLU B C 1
ATOM 3245 O O . GLU B 2 132 ? 18.68388 34.86953 18.01940 1.000 41.75509 115 GLU B O 1
ATOM 3251 N N . SER B 2 133 ? 16.54782 34.14627 18.09087 1.000 36.29721 116 SER B N 1
ATOM 3252 C CA . SER B 2 133 ? 16.84870 32.76517 17.74990 1.000 33.85811 116 SER B CA 1
ATOM 3253 C C . SER B 2 133 ? 16.20755 32.38646 16.42295 1.000 44.22001 116 SER B C 1
ATOM 3254 O O . SER B 2 133 ? 15.17406 32.93748 16.03267 1.000 45.76899 116 SER B O 1
ATOM 3257 N N . CYS B 2 134 ? 16.82973 31.42878 15.74127 1.000 39.16864 117 CYS B N 1
ATOM 3258 C CA . CYS B 2 134 ? 16.35667 30.92583 14.46162 1.000 45.39898 117 CYS B CA 1
ATOM 3259 C C . CYS B 2 134 ? 15.57673 29.63196 14.65538 1.000 43.20846 117 CYS B C 1
ATOM 3260 O O . CYS B 2 134 ? 15.84695 28.85460 15.57446 1.000 42.65560 117 CYS B O 1
ATOM 3263 N N . TRP B 2 135 ? 14.60411 29.40946 13.77715 1.000 48.94782 118 TRP B N 1
ATOM 3264 C CA . TRP B 2 135 ? 13.86046 28.15991 13.80516 1.000 49.13436 118 TRP B CA 1
ATOM 3265 C C . TRP B 2 135 ? 14.80842 26.98885 13.56089 1.000 46.42062 118 TRP B C 1
ATOM 3266 O O . TRP B 2 135 ? 15.67744 27.06668 12.68345 1.000 41.71778 118 TRP B O 1
ATOM 3277 N N . PRO B 2 136 ? 14.68330 25.89945 14.32217 1.000 50.69278 119 PRO B N 1
ATOM 3278 C CA . PRO B 2 136 ? 15.52833 24.72446 14.05418 1.000 52.41253 119 PRO B CA 1
ATOM 3279 C C . PRO B 2 136 ? 15.32098 24.13571 12.66996 1.000 46.50718 119 PRO B C 1
ATOM 3280 O O . PRO B 2 136 ? 16.25868 23.55819 12.10545 1.000 57.41260 119 PRO B O 1
ATOM 3284 N N . ASP B 2 137 ? 14.12219 24.26716 12.10072 1.000 49.83602 120 ASP B N 1
ATOM 3285 C CA . ASP B 2 137 ? 13.81656 23.73699 10.77853 1.000 59.78718 120 ASP B CA 1
ATOM 3286 C C . ASP B 2 137 ? 13.85448 24.81026 9.69590 1.000 58.27050 120 ASP B C 1
ATOM 3287 O O . ASP B 2 137 ? 13.22767 24.64194 8.64325 1.000 52.91726 120 ASP B O 1
ATOM 3292 N N . VAL B 2 138 ? 14.57965 25.90729 9.93265 1.000 53.50562 121 VAL B N 1
ATOM 3293 C CA . VAL B 2 138 ? 14.55316 27.03377 9.00336 1.000 46.88090 121 VAL B CA 1
ATOM 3294 C C . VAL B 2 138 ? 15.10797 26.63111 7.64306 1.000 51.74000 121 VAL B C 1
ATOM 3295 O O . VAL B 2 138 ? 14.71180 27.18807 6.61154 1.000 43.57235 121 VAL B O 1
ATOM 3299 N N . HIS B 2 139 ? 16.00785 25.64970 7.60987 1.000 58.43588 122 HIS B N 1
ATOM 3300 C CA . HIS B 2 139 ? 16.55969 25.13901 6.36511 1.000 49.87759 122 HIS B CA 1
ATOM 3301 C C . HIS B 2 139 ? 16.02227 23.76386 5.99965 1.000 54.89860 122 HIS B C 1
ATOM 3302 O O . HIS B 2 139 ? 16.43492 23.20292 4.97938 1.000 60.39104 122 HIS B O 1
ATOM 3309 N N . ASP B 2 140 ? 15.12345 23.20199 6.80484 1.000 54.09166 123 ASP B N 1
ATOM 3310 C CA . ASP B 2 140 ? 14.41700 21.98416 6.43931 1.000 46.73715 123 ASP B CA 1
ATOM 3311 C C . ASP B 2 140 ? 13.05211 22.26575 5.83042 1.000 54.04019 123 ASP B C 1
ATOM 3312 O O . ASP B 2 140 ? 12.39816 21.33310 5.35440 1.000 72.16312 123 ASP B O 1
ATOM 3317 N N . THR B 2 141 ? 12.61296 23.51866 5.84037 1.000 46.01953 124 THR B N 1
ATOM 3318 C CA . THR B 2 141 ? 11.36830 23.95368 5.22580 1.000 46.89047 124 THR B CA 1
ATOM 3319 C C . THR B 2 141 ? 11.68914 24.99187 4.15245 1.000 58.07448 124 THR B C 1
ATOM 3320 O O . THR B 2 141 ? 12.84491 25.17270 3.75968 1.000 55.58607 124 THR B O 1
ATOM 3324 N N . GLY B 2 142 ? 10.65438 25.68395 3.68539 1.000 51.77041 125 GLY B N 1
ATOM 3325 C CA . GLY B 2 142 ? 10.83785 26.71569 2.68542 1.000 49.03585 125 GLY B CA 1
ATOM 3326 C C . GLY B 2 142 ? 10.89591 28.11106 3.27152 1.000 45.39108 125 GLY B C 1
ATOM 3327 O O . GLY B 2 142 ? 10.71904 29.09715 2.55150 1.000 46.86030 125 GLY B O 1
ATOM 3328 N N . LYS B 2 143 ? 11.15280 28.21060 4.57803 1.000 42.97941 126 LYS B N 1
ATOM 3329 C CA . LYS B 2 143 ? 11.17069 29.50687 5.24649 1.000 48.61151 126 LYS B CA 1
ATOM 3330 C C . LYS B 2 143 ? 12.31706 30.40221 4.79169 1.000 50.77390 126 LYS B C 1
ATOM 3331 O O . LYS B 2 143 ? 12.33028 31.58649 5.14701 1.000 51.37881 126 LYS B O 1
ATOM 3337 N N . CYS B 2 144 ? 13.27092 29.87799 4.02291 1.000 44.49146 127 CYS B N 1
ATOM 3338 C CA . CYS B 2 144 ? 14.39750 30.66463 3.54326 1.000 43.94234 127 CYS B CA 1
ATOM 3339 C C . CYS B 2 144 ? 14.43454 30.80214 2.02910 1.000 50.41190 127 CYS B C 1
ATOM 3340 O O . CYS B 2 144 ? 15.37276 31.41210 1.50086 1.000 48.43016 127 CYS B O 1
ATOM 3343 N N . ASP B 2 145 ? 13.43803 30.26895 1.31867 1.000 50.85857 128 ASP B N 1
ATOM 3344 C CA . ASP B 2 145 ? 13.49294 30.24634 -0.13919 1.000 45.41227 128 ASP B CA 1
ATOM 3345 C C . ASP B 2 145 ? 13.38347 31.64564 -0.73187 1.000 42.91059 128 ASP B C 1
ATOM 3346 O O . ASP B 2 145 ? 14.05076 31.95452 -1.72465 1.000 49.93408 128 ASP B O 1
ATOM 3351 N N . VAL B 2 146 ? 12.55087 32.50484 -0.14257 1.000 49.17306 129 VAL B N 1
ATOM 3352 C CA . VAL B 2 146 ? 12.35640 33.84386 -0.69332 1.000 46.73109 129 VAL B CA 1
ATOM 3353 C C . VAL B 2 146 ? 13.61515 34.68523 -0.51346 1.000 48.65746 129 VAL B C 1
ATOM 3354 O O . VAL B 2 146 ? 14.07125 35.35681 -1.44667 1.000 48.88959 129 VAL B O 1
ATOM 3358 N N . ASP B 2 147 ? 14.19802 34.65821 0.68709 1.000 48.41120 130 ASP B N 1
ATOM 3359 C CA . ASP B 2 147 ? 15.38956 35.46021 0.94719 1.000 42.35181 130 ASP B CA 1
ATOM 3360 C C . ASP B 2 147 ? 16.57390 34.98460 0.11452 1.000 43.29322 130 ASP B C 1
ATOM 3361 O O . ASP B 2 147 ? 17.31226 35.80210 -0.44811 1.000 43.82973 130 ASP B O 1
ATOM 3366 N N . LEU B 2 148 ? 16.77095 33.66814 0.02083 1.000 45.95001 131 LEU B N 1
ATOM 3367 C CA . LEU B 2 148 ? 17.92267 33.13624 -0.69509 1.000 36.56307 131 LEU B CA 1
ATOM 3368 C C . LEU B 2 148 ? 17.73676 33.14299 -2.20608 1.000 42.55422 131 LEU B C 1
ATOM 3369 O O . LEU B 2 148 ? 18.72990 33.06007 -2.93565 1.000 40.61927 131 LEU B O 1
ATOM 3374 N N . PHE B 2 149 ? 16.49883 33.24155 -2.69516 1.000 44.00584 132 PHE B N 1
ATOM 3375 C CA . PHE B 2 149 ? 16.29611 33.37074 -4.13422 1.000 41.30862 132 PHE B CA 1
ATOM 3376 C C . PHE B 2 149 ? 16.88324 34.67707 -4.65124 1.000 38.95410 132 PHE B C 1
ATOM 3377 O O . PHE B 2 149 ? 17.42540 34.72618 -5.76077 1.000 41.35979 132 PHE B O 1
ATOM 3385 N N . ASP B 2 150 ? 16.78889 35.74553 -3.85975 1.000 45.04831 133 ASP B N 1
ATOM 3386 C CA . ASP B 2 150 ? 17.34646 37.03470 -4.24964 1.000 50.53604 133 ASP B CA 1
ATOM 3387 C C . ASP B 2 150 ? 18.81339 37.17105 -3.86185 1.000 41.82226 133 ASP B C 1
ATOM 3388 O O . ASP B 2 150 ? 19.60906 37.71592 -4.63460 1.000 51.38152 133 ASP B O 1
ATOM 3393 N N . TRP B 2 151 ? 19.18771 36.68104 -2.67777 1.000 35.73980 134 TRP B N 1
ATOM 3394 C CA . TRP B 2 151 ? 20.56409 36.82498 -2.21621 1.000 30.34346 134 TRP B CA 1
ATOM 3395 C C . TRP B 2 151 ? 21.53537 36.02462 -3.07452 1.000 46.66239 134 TRP B C 1
ATOM 3396 O O . TRP B 2 151 ? 22.68409 36.44174 -3.25918 1.000 39.02994 134 TRP B O 1
ATOM 3407 N N . CYS B 2 152 ? 21.09936 34.88703 -3.61125 1.000 37.91173 135 CYS B N 1
ATOM 3408 C CA . CYS B 2 152 ? 21.96125 34.04880 -4.43371 1.000 34.93375 135 CYS B CA 1
ATOM 3409 C C . CYS B 2 152 ? 22.01788 34.49870 -5.88870 1.000 43.84030 135 CYS B C 1
ATOM 3410 O O . CYS B 2 152 ? 22.57661 33.77948 -6.72323 1.000 40.39370 135 CYS B O 1
ATOM 3413 N N . GLN B 2 153 ? 21.45871 35.65947 -6.20991 1.000 42.10841 136 GLN B N 1
ATOM 3414 C CA . GLN B 2 153 ? 21.62366 36.27416 -7.51751 1.000 46.89514 136 GLN B CA 1
ATOM 3415 C C . GLN B 2 153 ? 22.59736 37.43978 -7.41077 1.000 47.96819 136 GLN B C 1
ATOM 3416 O O . GLN B 2 153 ? 22.64381 38.13974 -6.39570 1.000 44.79231 136 GLN B O 1
ATOM 3422 N N . GLY B 2 154 ? 23.38802 37.63223 -8.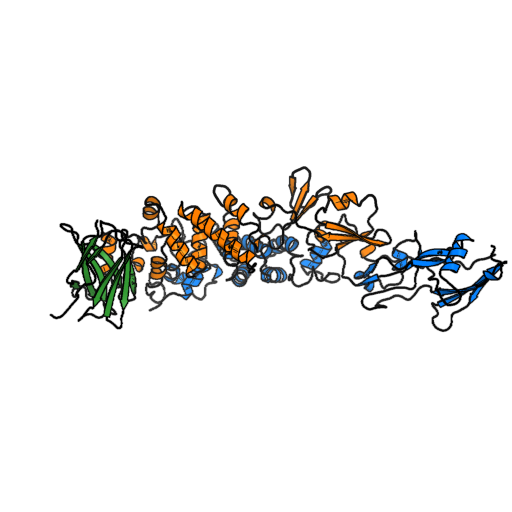46518 1.000 44.49555 137 GLY B N 1
ATOM 3423 C CA . GLY B 2 154 ? 24.25496 38.79210 -8.52064 1.000 47.30574 137 GLY B CA 1
ATOM 3424 C C . GLY B 2 154 ? 25.46747 38.68258 -7.61253 1.000 64.14088 137 GLY B C 1
ATOM 3425 O O . GLY B 2 154 ? 25.99806 37.60029 -7.35454 1.000 52.06114 137 GLY B O 1
ATOM 3426 N N . ASP B 2 155 ? 25.89701 39.84029 -7.10478 1.000 46.97737 138 ASP B N 1
ATOM 3427 C CA . ASP B 2 155 ? 27.17354 39.94025 -6.40607 1.000 43.70794 138 ASP B CA 1
ATOM 3428 C C . ASP B 2 155 ? 27.15524 39.27654 -5.03520 1.000 42.21346 138 ASP B C 1
ATOM 3429 O O . ASP B 2 155 ? 28.22204 38.93713 -4.51266 1.000 48.05835 138 ASP B O 1
ATOM 3434 N N . THR B 2 156 ? 25.98195 39.09049 -4.43858 1.000 39.43167 139 THR B N 1
ATOM 3435 C CA . THR B 2 156 ? 25.87593 38.47096 -3.12373 1.000 47.23923 139 THR B CA 1
ATOM 3436 C C . THR B 2 156 ? 25.91701 36.94623 -3.17446 1.000 53.64188 139 THR B C 1
ATOM 3437 O O . THR B 2 156 ? 25.70102 36.30395 -2.14232 1.000 51.61466 139 THR B O 1
ATOM 3441 N N . PHE B 2 157 ? 26.19557 36.36095 -4.33613 1.000 45.35539 140 PHE B N 1
ATOM 3442 C CA . PHE B 2 157 ? 26.22403 34.90996 -4.46780 1.000 43.00025 140 PHE B CA 1
ATOM 3443 C C . PHE B 2 157 ? 27.34667 34.31906 -3.62469 1.000 33.91143 140 PHE B C 1
ATOM 3444 O O . PHE B 2 157 ? 28.52250 34.64142 -3.82232 1.000 49.62712 140 PHE B O 1
ATOM 3452 N N . ASP B 2 158 ? 26.97509 33.46079 -2.67739 1.000 44.20279 141 ASP B N 1
ATOM 3453 C CA . ASP B 2 158 ? 27.91267 32.68948 -1.86705 1.000 37.50941 141 ASP B CA 1
ATOM 3454 C C . ASP B 2 158 ? 27.82424 31.24356 -2.33803 1.000 35.55503 141 ASP B C 1
ATOM 3455 O O . ASP B 2 158 ? 26.79139 30.59216 -2.15476 1.000 41.03968 141 ASP B O 1
ATOM 3460 N N . ARG B 2 159 ? 28.90816 30.74082 -2.93334 1.000 38.05728 142 ARG B N 1
ATOM 3461 C CA . ARG B 2 159 ? 28.85586 29.43559 -3.58910 1.000 32.64297 142 ARG B CA 1
ATOM 3462 C C . ARG B 2 159 ? 28.51168 28.32422 -2.60328 1.000 39.33347 142 ARG B C 1
ATOM 3463 O O . ARG B 2 159 ? 27.65977 27.47496 -2.88705 1.000 40.78150 142 ARG B O 1
ATOM 3471 N N . ASN B 2 160 ? 29.16180 28.31445 -1.43689 1.000 36.44591 143 ASN B N 1
ATOM 3472 C CA . ASN B 2 160 ? 28.89069 27.28097 -0.44064 1.000 41.63923 143 ASN B CA 1
ATOM 3473 C C . ASN B 2 160 ? 27.43642 27.32190 0.01365 1.000 42.28865 143 ASN B C 1
ATOM 3474 O O . ASN B 2 160 ? 26.70989 26.32789 -0.08995 1.000 41.84713 143 ASN B O 1
ATOM 3479 N N . ILE B 2 161 ? 26.99538 28.47466 0.52162 1.000 39.24587 144 ILE B N 1
ATOM 3480 C CA . ILE B 2 161 ? 25.65508 28.58199 1.09374 1.000 35.71909 144 ILE B CA 1
ATOM 3481 C C . ILE B 2 161 ? 24.58919 28.31426 0.03788 1.000 47.41311 144 ILE B C 1
ATOM 3482 O O . ILE B 2 161 ? 23.61169 27.60004 0.29107 1.000 42.45882 144 ILE B O 1
ATOM 3487 N N . CYS B 2 162 ? 24.76096 28.87347 -1.16258 1.000 37.01014 145 CYS B N 1
ATOM 3488 C CA . CYS B 2 162 ? 23.70411 28.79779 -2.16769 1.000 33.84196 145 CYS B CA 1
ATOM 3489 C C . CYS B 2 162 ? 23.60817 27.40628 -2.77955 1.000 37.65825 145 CYS B C 1
ATOM 3490 O O . CYS B 2 162 ? 22.50369 26.91917 -3.04686 1.000 39.69388 145 CYS B O 1
ATOM 3493 N N . HIS B 2 163 ? 24.74807 26.75341 -3.01939 1.000 35.56342 146 HIS B N 1
ATOM 3494 C CA . HIS B 2 163 ? 24.70865 25.37402 -3.49427 1.000 41.84733 146 HIS B CA 1
ATOM 3495 C C . HIS B 2 163 ? 24.08107 24.45704 -2.45427 1.000 47.08224 146 HIS B C 1
ATOM 3496 O O . HIS B 2 163 ? 23.26436 23.59213 -2.79001 1.000 44.90029 146 HIS B O 1
ATOM 3503 N N . GLN B 2 164 ? 24.45279 24.62933 -1.18388 1.000 36.58997 147 GLN B N 1
ATOM 3504 C CA . GLN B 2 164 ? 23.87074 23.80737 -0.13032 1.000 45.02137 147 GLN B CA 1
ATOM 3505 C C . GLN B 2 164 ? 22.38240 24.08419 0.03664 1.000 44.21373 147 GLN B C 1
ATOM 3506 O O . GLN B 2 164 ? 21.61805 23.17282 0.36838 1.000 39.80576 147 GLN B O 1
ATOM 3512 N N . TRP B 2 165 ? 21.95193 25.32603 -0.19461 1.000 39.46612 148 TRP B N 1
ATOM 3513 C CA . TRP B 2 165 ? 20.52798 25.64051 -0.14369 1.000 33.08693 148 TRP B CA 1
ATOM 3514 C C . TRP B 2 165 ? 19.76628 24.91351 -1.24395 1.000 46.73016 148 TRP B C 1
ATOM 3515 O O . TRP B 2 165 ? 18.76735 24.23561 -0.97908 1.000 39.29706 148 TRP B O 1
ATOM 3526 N N . ILE B 2 166 ? 20.23204 25.03779 -2.48834 1.000 37.01555 149 ILE B N 1
ATOM 3527 C CA . ILE B 2 166 ? 19.55547 24.39152 -3.60924 1.000 42.98549 149 ILE B CA 1
ATOM 3528 C C . ILE B 2 166 ? 19.60709 22.87502 -3.46717 1.000 38.53456 149 ILE B C 1
ATOM 3529 O O . ILE B 2 166 ? 18.61236 22.18113 -3.71110 1.000 41.26047 149 ILE B O 1
ATOM 3534 N N . GLY B 2 167 ? 20.75761 22.33827 -3.05423 1.000 43.20857 150 GLY B N 1
ATOM 3535 C CA . GLY B 2 167 ? 20.87843 20.89678 -2.90242 1.000 43.84015 150 GLY B CA 1
ATOM 3536 C C . GLY B 2 167 ? 19.97753 20.33831 -1.81766 1.000 46.09713 150 GLY B C 1
ATOM 3537 O O . GLY B 2 167 ? 19.36584 19.28076 -1.99067 1.000 53.32073 150 GLY B O 1
ATOM 3538 N N . SER B 2 168 ? 19.87907 21.04299 -0.68590 1.000 46.98471 151 SER B N 1
ATOM 3539 C CA . SER B 2 168 ? 19.02722 20.59302 0.40987 1.000 38.08662 151 SER B CA 1
ATOM 3540 C C . SER B 2 168 ? 17.54509 20.66110 0.06394 1.000 48.26397 151 SER B C 1
ATOM 3541 O O . SER B 2 168 ? 16.74949 19.92522 0.65690 1.000 40.22300 151 SER B O 1
ATOM 3544 N N . ALA B 2 169 ? 17.15375 21.53244 -0.86891 1.000 40.39263 152 ALA B N 1
ATOM 3545 C CA . ALA B 2 169 ? 15.74982 21.60946 -1.26052 1.000 52.08813 152 ALA B CA 1
ATOM 3546 C C . ALA B 2 169 ? 15.28395 20.32715 -1.93625 1.000 44.67380 152 ALA B C 1
ATOM 3547 O O . ALA B 2 169 ? 14.11387 19.95591 -1.81518 1.000 46.65903 152 ALA B O 1
ATOM 3549 N N . PHE B 2 170 ? 16.17838 19.63046 -2.63600 1.000 45.88859 153 PHE B N 1
ATOM 3550 C CA . PHE B 2 170 ? 15.78465 18.38899 -3.29580 1.000 59.05533 153 PHE B CA 1
ATOM 3551 C C . PHE B 2 170 ? 15.49429 17.28814 -2.28301 1.000 64.99241 153 PHE B C 1
ATOM 3552 O O . PHE B 2 170 ? 14.57096 16.48892 -2.47636 1.000 76.84469 153 PHE B O 1
ATOM 3560 N N . ASN B 2 171 ? 16.27006 17.22503 -1.20136 1.000 62.21728 154 ASN B N 1
ATOM 3561 C CA . ASN B 2 171 ? 15.96965 16.30464 -0.11228 1.000 65.85701 154 ASN B CA 1
ATOM 3562 C C . ASN B 2 171 ? 15.39740 17.08283 1.06356 1.000 60.33936 154 ASN B C 1
ATOM 3563 O O . ASN B 2 171 ? 15.98314 17.09887 2.15082 1.000 58.09560 154 ASN B O 1
ATOM 3568 N N . ARG B 2 172 ? 14.26004 17.73940 0.85068 1.000 69.24850 155 ARG B N 1
ATOM 3569 C CA . ARG B 2 172 ? 13.67801 18.58670 1.88248 1.000 79.22924 155 ARG B CA 1
ATOM 3570 C C . ARG B 2 172 ? 13.00935 17.71817 2.94119 1.000 85.99859 155 ARG B C 1
ATOM 3571 O O . ARG B 2 172 ? 12.09901 16.94178 2.63414 1.000 77.05167 155 ARG B O 1
ATOM 3579 N N . ALA B 2 173 ? 13.46957 17.84299 4.18920 1.000 70.15830 156 ALA B N 1
ATOM 3580 C CA . ALA B 2 173 ? 12.98270 16.96476 5.24786 1.000 78.88887 156 ALA B CA 1
ATOM 3581 C C . ALA B 2 173 ? 11.51172 17.20865 5.55315 1.000 75.74649 156 ALA B C 1
ATOM 3582 O O . ALA B 2 173 ? 10.83007 16.31346 6.06750 1.000 71.69018 156 ALA B O 1
ATOM 3584 N N . ASP B 2 174 ? 11.00577 18.40254 5.24937 1.000 72.27717 157 ASP B N 1
ATOM 3585 C CA . ASP B 2 174 ? 9.59738 18.72487 5.46553 1.000 80.14943 157 ASP B CA 1
ATOM 3586 C C . ASP B 2 174 ? 8.79607 18.09137 4.33739 1.000 86.54537 157 ASP B C 1
ATOM 3587 O O . ASP B 2 174 ? 8.55447 18.70181 3.29503 1.000 79.12345 157 ASP B O 1
ATOM 3592 N N . ARG B 2 175 ? 8.38509 16.84308 4.54757 1.000 91.39607 158 ARG B N 1
ATOM 3593 C CA . ARG B 2 175 ? 7.65035 16.08819 3.54477 1.000 73.23603 158 ARG B CA 1
ATOM 3594 C C . ARG B 2 175 ? 6.14499 16.28820 3.64255 1.000 70.91869 158 ARG B C 1
ATOM 3595 O O . ARG B 2 175 ? 5.39784 15.62381 2.91748 1.000 69.59050 158 ARG B O 1
ATOM 3603 N N . THR B 2 176 ? 5.68377 17.17845 4.51922 1.000 60.74021 159 THR B N 1
ATOM 3604 C CA . THR B 2 176 ? 4.26595 17.49277 4.57624 1.000 79.08255 159 THR B CA 1
ATOM 3605 C C . THR B 2 176 ? 3.81956 18.11895 3.25544 1.000 78.45827 159 THR B C 1
ATOM 3606 O O . THR B 2 176 ? 4.62918 18.47065 2.39597 1.000 68.04687 159 THR B O 1
ATOM 3610 N N . VAL B 2 177 ? 2.50167 18.25925 3.09806 1.000 61.27061 160 VAL B N 1
ATOM 3611 C CA . VAL B 2 177 ? 1.97259 18.86445 1.88286 1.000 64.41464 160 VAL B CA 1
ATOM 3612 C C . VAL B 2 177 ? 2.39954 20.31708 1.74937 1.000 70.76745 160 VAL B C 1
ATOM 3613 O O . VAL B 2 177 ? 2.34802 20.87693 0.65013 1.000 73.51792 160 VAL B O 1
ATOM 3617 N N . GLU B 2 178 ? 2.82659 20.94762 2.84254 1.000 70.00234 161 GLU B N 1
ATOM 3618 C CA . GLU B 2 178 ? 3.26907 22.33468 2.77584 1.000 59.91081 161 GLU B CA 1
ATOM 3619 C C . GLU B 2 178 ? 4.74325 22.44200 2.40364 1.000 62.62805 161 GLU B C 1
ATOM 3620 O O . GLU B 2 178 ? 5.10448 23.21675 1.51363 1.000 60.49004 161 GLU B O 1
ATOM 3626 N N . GLY B 2 179 ? 5.60780 21.68908 3.08623 1.000 67.30384 162 GLY B N 1
ATOM 3627 C CA . GLY B 2 179 ? 6.99982 21.63004 2.67521 1.000 64.46292 162 GLY B CA 1
ATOM 3628 C C . GLY B 2 179 ? 7.16809 21.09048 1.26867 1.000 64.06059 162 GLY B C 1
ATOM 3629 O O . GLY B 2 179 ? 8.09306 21.48256 0.55142 1.000 74.86825 162 GLY B O 1
ATOM 3630 N N . GLN B 2 180 ? 6.27720 20.19035 0.84970 1.000 67.87364 163 GLN B N 1
ATOM 3631 C CA . GLN B 2 180 ? 6.33122 19.68618 -0.51860 1.000 60.94550 163 GLN B CA 1
ATOM 3632 C C . GLN B 2 180 ? 5.85950 20.74028 -1.51520 1.000 68.50307 163 GLN B C 1
ATOM 3633 O O . GLN B 2 180 ? 6.41382 20.85510 -2.61618 1.000 49.82920 163 GLN B O 1
ATOM 3639 N N . GLN B 2 181 ? 4.83660 21.51998 -1.15043 1.000 50.06111 164 GLN B N 1
ATOM 3640 C CA . GLN B 2 181 ? 4.32962 22.53311 -2.07179 1.000 48.03273 164 GLN B CA 1
ATOM 3641 C C . GLN B 2 181 ? 5.29949 23.70096 -2.20138 1.000 57.65100 164 GLN B C 1
ATOM 3642 O O . GLN B 2 181 ? 5.49629 24.23011 -3.30249 1.000 47.29065 164 GLN B O 1
ATOM 3648 N N . SER B 2 182 ? 5.90875 24.12321 -1.08860 1.000 49.96684 165 SER B N 1
ATOM 3649 C CA . SER B 2 182 ? 6.92935 25.16468 -1.15849 1.000 57.79976 165 SER B CA 1
ATOM 3650 C C . SER B 2 182 ? 8.08846 24.73760 -2.04455 1.000 51.30639 165 SER B C 1
ATOM 3651 O O . SER B 2 182 ? 8.71587 25.57888 -2.69901 1.000 59.18152 165 SER B O 1
ATOM 3654 N N . LEU B 2 183 ? 8.38307 23.43566 -2.07603 1.000 43.18689 166 LEU B N 1
ATOM 3655 C CA . LEU B 2 183 ? 9.40785 22.92069 -2.97634 1.000 44.35777 166 LEU B CA 1
ATOM 3656 C C . LEU B 2 183 ? 9.02183 23.13526 -4.43290 1.000 58.17965 166 LEU B C 1
ATOM 3657 O O . LEU B 2 183 ? 9.86835 23.48028 -5.26548 1.000 60.21020 166 LEU B O 1
ATOM 3662 N N . ILE B 2 184 ? 7.74694 22.92317 -4.76003 1.000 51.98198 167 ILE B N 1
ATOM 3663 C CA . ILE B 2 184 ? 7.29183 23.06539 -6.13958 1.000 49.84951 167 ILE B CA 1
ATOM 3664 C C . ILE B 2 184 ? 7.23240 24.53985 -6.54371 1.000 49.17824 167 ILE B C 1
ATOM 3665 O O . ILE B 2 184 ? 7.55065 24.89247 -7.68630 1.000 55.62660 167 ILE B O 1
ATOM 3670 N N . ASN B 2 185 ? 6.85392 25.42610 -5.61371 1.000 54.89927 168 ASN B N 1
ATOM 3671 C CA . ASN B 2 185 ? 6.86893 26.86025 -5.89902 1.000 51.61400 168 ASN B CA 1
ATOM 3672 C C . ASN B 2 185 ? 8.27895 27.35054 -6.21260 1.000 55.03178 168 ASN B C 1
ATOM 3673 O O . ASN B 2 185 ? 8.46641 28.20563 -7.08605 1.000 62.16475 168 ASN B O 1
ATOM 3678 N N . LEU B 2 186 ? 9.28287 26.83217 -5.49958 1.000 43.26544 169 LEU B N 1
ATOM 3679 C CA . LEU B 2 186 ? 10.66051 27.22101 -5.78058 1.000 45.89382 169 LEU B CA 1
ATOM 3680 C C . LEU B 2 186 ? 11.10250 26.74795 -7.15890 1.000 54.20899 169 LEU B C 1
ATOM 3681 O O . LEU B 2 186 ? 11.85405 27.44879 -7.84421 1.000 52.11362 169 LEU B O 1
ATOM 3686 N N . TYR B 2 187 ? 10.65477 25.56230 -7.57989 1.000 42.55908 170 TYR B N 1
ATOM 3687 C CA . TYR B 2 187 ? 11.03277 25.05809 -8.89649 1.000 50.12222 170 TYR B CA 1
ATOM 3688 C C . TYR B 2 187 ? 10.48200 25.93950 -10.00739 1.000 49.99018 170 TYR B C 1
ATOM 3689 O O . TYR B 2 187 ? 11.15197 26.15640 -11.02220 1.000 59.47341 170 TYR B O 1
ATOM 3698 N N . ASN B 2 188 ? 9.25936 26.44867 -9.84052 1.000 46.49871 171 ASN B N 1
ATOM 3699 C CA . ASN B 2 188 ? 8.68133 27.31416 -10.86200 1.000 54.14813 171 ASN B CA 1
ATOM 3700 C C . ASN B 2 188 ? 9.41929 28.64356 -10.93603 1.000 45.83872 171 ASN B C 1
ATOM 3701 O O . ASN B 2 188 ? 9.60962 29.19194 -12.02727 1.000 59.35355 171 ASN B O 1
ATOM 3706 N N . LYS B 2 189 ? 9.84277 29.17747 -9.78661 1.000 46.63429 172 LYS B N 1
ATOM 3707 C CA . LYS B 2 189 ? 10.61275 30.41724 -9.79256 1.000 45.20268 172 LYS B CA 1
ATOM 3708 C C . LYS B 2 189 ? 11.98098 30.21267 -10.43149 1.000 43.68145 172 LYS B C 1
ATOM 3709 O O . LYS B 2 189 ? 12.42700 31.04115 -11.23460 1.000 44.99347 172 LYS B O 1
ATOM 3715 N N . MET B 2 190 ? 12.66071 29.11401 -10.09041 1.000 43.08672 173 MET B N 1
ATOM 3716 C CA . MET B 2 190 ? 13.95700 28.83170 -10.69801 1.000 44.67829 173 MET B CA 1
ATOM 3717 C C . MET B 2 190 ? 13.82624 28.53728 -12.18627 1.000 50.25375 173 MET B C 1
ATOM 3718 O O . MET B 2 190 ? 14.71332 28.89585 -12.96764 1.000 53.94977 173 MET B O 1
ATOM 3723 N N . GLN B 2 191 ? 12.73424 27.89237 -12.59804 1.000 48.46887 174 GLN B N 1
ATOM 3724 C CA . GLN B 2 191 ? 12.52834 27.63437 -14.01859 1.000 51.34359 174 GLN B CA 1
ATOM 3725 C C . GLN B 2 191 ? 12.33470 28.93498 -14.78740 1.000 50.29559 174 GLN B C 1
ATOM 3726 O O . GLN B 2 191 ? 12.90665 29.11491 -15.86823 1.000 44.50780 174 GLN B O 1
ATOM 3732 N N . THR B 2 192 ? 11.54070 29.85774 -14.23940 1.000 40.49522 175 THR B N 1
ATOM 3733 C CA . THR B 2 192 ? 11.34596 31.14988 -14.88977 1.000 50.21399 175 THR B CA 1
ATOM 3734 C C . THR B 2 192 ? 12.64583 31.94368 -14.94382 1.000 51.30972 175 THR B C 1
ATOM 3735 O O . THR B 2 192 ? 12.98406 32.52731 -15.98066 1.000 54.55228 175 THR B O 1
ATOM 3739 N N . LEU B 2 193 ? 13.39003 31.97217 -13.83639 1.000 52.59257 176 LEU B N 1
ATOM 3740 C CA . LEU B 2 193 ? 14.63608 32.73006 -13.79427 1.000 52.57175 176 LEU B CA 1
ATOM 3741 C C . LEU B 2 193 ? 15.67502 32.14061 -14.73967 1.000 42.73294 176 LEU B C 1
ATOM 3742 O O . LEU B 2 193 ? 16.26735 32.85715 -15.55365 1.000 62.49402 176 LEU B O 1
ATOM 3747 N N . CYS B 2 194 ? 15.91451 30.83303 -14.64360 1.000 43.70730 177 CYS B N 1
ATOM 3748 C CA . CYS B 2 194 ? 17.00002 30.22113 -15.39821 1.000 45.81419 177 CYS B CA 1
ATOM 3749 C C . CYS B 2 194 ? 16.67604 30.07192 -16.87683 1.000 52.08110 177 CYS B C 1
ATOM 3750 O O . CYS B 2 194 ? 17.59556 29.87228 -17.67789 1.000 54.71441 177 CYS B O 1
ATOM 3753 N N . SER B 2 195 ? 15.39942 30.16206 -17.25944 1.000 54.45847 178 SER B N 1
ATOM 3754 C CA . SER B 2 195 ? 15.07193 30.19512 -18.68030 1.000 46.41296 178 SER B CA 1
ATOM 3755 C C . SER B 2 195 ? 15.57250 31.47568 -19.33329 1.000 47.61030 178 SER B C 1
ATOM 3756 O O . SER B 2 195 ? 15.88110 31.48030 -20.53025 1.000 52.34771 178 SER B O 1
ATOM 3759 N N . LYS B 2 196 ? 15.66419 32.56569 -18.56713 1.000 52.39101 179 LYS B N 1
ATOM 3760 C CA . LYS B 2 196 ? 16.19038 33.81021 -19.11718 1.000 47.44225 179 LYS B CA 1
ATOM 3761 C C . LYS B 2 196 ? 17.68936 33.70816 -19.36896 1.000 44.84739 179 LYS B C 1
ATOM 3762 O O . LYS B 2 196 ? 18.19157 34.21802 -20.37726 1.000 53.91829 179 LYS B O 1
ATOM 3768 N N . ASP B 2 197 ? 18.41642 33.04759 -18.46878 1.000 36.61208 180 ASP B N 1
ATOM 3769 C CA . ASP B 2 197 ? 19.86036 32.87710 -18.62022 1.000 41.92498 180 ASP B CA 1
ATOM 3770 C C . ASP B 2 197 ? 20.29482 31.77532 -17.66412 1.000 54.15356 180 ASP B C 1
ATOM 3771 O O . ASP B 2 197 ? 20.21330 31.94764 -16.44373 1.000 49.63257 180 ASP B O 1
ATOM 3776 N N . ALA B 2 198 ? 20.75279 30.65632 -18.21678 1.000 44.91205 181 ALA B N 1
ATOM 3777 C CA . ALA B 2 198 ? 21.15800 29.50587 -17.42265 1.000 42.90519 181 ALA B CA 1
ATOM 3778 C C . ALA B 2 198 ? 22.63465 29.52617 -17.05458 1.000 49.69326 181 ALA B C 1
ATOM 3779 O O . ALA B 2 198 ? 23.10406 28.59475 -16.39257 1.000 38.82892 181 ALA B O 1
ATOM 3781 N N . SER B 2 199 ? 23.37540 30.55905 -17.45702 1.000 46.57940 182 SER B N 1
ATOM 3782 C CA . SER B 2 199 ? 24.80608 30.60892 -17.18898 1.000 49.37214 182 SER B CA 1
ATOM 3783 C C . SER B 2 199 ? 25.14451 31.19609 -15.82545 1.000 31.45339 182 SER B C 1
ATOM 3784 O O . SER B 2 199 ? 26.26186 30.98210 -15.34053 1.000 39.26225 182 SER B O 1
ATOM 3787 N N . VAL B 2 200 ? 24.22340 31.92425 -15.19886 1.000 34.77813 183 VAL B N 1
ATOM 3788 C CA . VAL B 2 200 ? 24.48168 32.51965 -13.88851 1.000 48.83597 183 VAL B CA 1
ATOM 3789 C C . VAL B 2 200 ? 24.72870 31.38985 -12.89398 1.000 37.15621 183 VAL B C 1
ATOM 3790 O O . VAL B 2 200 ? 24.15853 30.29917 -13.04572 1.000 42.50883 183 VAL B O 1
ATOM 3794 N N . PRO B 2 201 ? 25.57696 31.59353 -11.88134 1.000 50.52495 184 PRO B N 1
ATOM 3795 C CA . PRO B 2 201 ? 26.01903 30.45479 -11.05511 1.000 43.77399 184 PRO B CA 1
ATOM 3796 C C . PRO B 2 201 ? 24.90459 29.74798 -10.30128 1.000 37.45913 184 PRO B C 1
ATOM 3797 O O . PRO B 2 201 ? 24.98240 28.52685 -10.11866 1.000 41.41994 184 PRO B O 1
ATOM 3801 N N . ILE B 2 202 ? 23.87172 30.46200 -9.85002 1.000 40.00452 185 ILE B N 1
ATOM 3802 C CA . ILE B 2 202 ? 22.79929 29.77727 -9.13452 1.000 37.82301 185 ILE B CA 1
ATOM 3803 C C . ILE B 2 202 ? 22.01173 28.88118 -10.08229 1.000 45.85869 185 ILE B C 1
ATOM 3804 O O . ILE B 2 202 ? 21.46467 27.85178 -9.66642 1.000 42.18096 185 ILE B O 1
ATOM 3809 N N . CYS B 2 203 ? 21.95982 29.23385 -11.36780 1.000 39.69921 186 CYS B N 1
ATOM 3810 C CA . CYS B 2 203 ? 21.21503 28.42537 -12.32470 1.000 41.42945 186 CYS B CA 1
ATOM 3811 C C . CYS B 2 203 ? 22.01967 27.21952 -12.79213 1.000 48.45595 186 CYS B C 1
ATOM 3812 O O . CYS B 2 203 ? 21.45203 26.14615 -13.02294 1.000 40.50378 186 CYS B O 1
ATOM 3815 N N . GLU B 2 204 ? 23.33766 27.37002 -12.93865 1.000 38.46939 187 GLU B N 1
ATOM 3816 C CA . GLU B 2 204 ? 24.16444 26.20615 -13.23409 1.000 39.70245 187 GLU B CA 1
ATOM 3817 C C . GLU B 2 204 ? 24.11908 25.19857 -12.09404 1.000 49.12626 187 GLU B C 1
ATOM 3818 O O . GLU B 2 204 ? 24.17712 23.98676 -12.33211 1.000 44.86432 187 GLU B O 1
ATOM 3824 N N . SER B 2 205 ? 24.00407 25.67806 -10.85335 1.000 39.35019 188 SER B N 1
ATOM 3825 C CA . SER B 2 205 ? 23.87271 24.77082 -9.71945 1.000 41.40337 188 SER B CA 1
ATOM 3826 C C . SER B 2 205 ? 22.50176 24.10697 -9.70303 1.000 40.66916 188 SER B C 1
ATOM 3827 O O . SER B 2 205 ? 22.38481 22.92136 -9.37473 1.000 40.23102 188 SER B O 1
ATOM 3830 N N . PHE B 2 206 ? 21.45265 24.85499 -10.05237 1.000 40.53064 189 PHE B N 1
ATOM 3831 C CA . PHE B 2 206 ? 20.11765 24.26899 -10.11508 1.000 47.11655 189 PHE B CA 1
ATOM 3832 C C . PHE B 2 206 ? 20.03679 23.20110 -11.19829 1.000 41.91878 189 PHE B C 1
ATOM 3833 O O . PHE B 2 206 ? 19.46212 22.12863 -10.97975 1.000 39.61987 189 PHE B O 1
ATOM 3841 N N . LEU B 2 207 ? 20.61295 23.47406 -12.37217 1.000 40.57385 190 LEU B N 1
ATOM 3842 C CA . LEU B 2 207 ? 20.64138 22.47337 -13.43439 1.000 38.70575 190 LEU B CA 1
ATOM 3843 C C . LEU B 2 207 ? 21.42280 21.23846 -13.00749 1.000 44.38652 190 LEU B C 1
ATOM 3844 O O . LEU B 2 207 ? 21.03298 20.10761 -13.32227 1.000 44.38359 190 LEU B O 1
ATOM 3849 N N . HIS B 2 208 ? 22.53011 21.43552 -12.28843 1.000 40.37578 191 HIS B N 1
ATOM 3850 C CA . HIS B 2 208 ? 23.32889 20.30207 -11.83588 1.000 40.84355 191 HIS B CA 1
ATOM 3851 C C . HIS B 2 208 ? 22.55832 19.43915 -10.84566 1.000 41.66795 191 HIS B C 1
ATOM 3852 O O . HIS B 2 208 ? 22.57528 18.20669 -10.94303 1.000 49.52871 191 HIS B O 1
ATOM 3859 N N . HIS B 2 209 ? 21.87746 20.06673 -9.88297 1.000 39.84685 192 HIS B N 1
ATOM 3860 C CA . HIS B 2 209 ? 21.14462 19.29629 -8.88442 1.000 39.34460 192 HIS B CA 1
ATOM 3861 C C . HIS B 2 209 ? 19.92229 18.61192 -9.48360 1.000 42.98203 192 HIS B C 1
ATOM 3862 O O . HIS B 2 209 ? 19.53498 17.53177 -9.02398 1.000 42.20430 192 HIS B O 1
ATOM 3869 N N . LEU B 2 210 ? 19.30018 19.21806 -10.49814 1.000 37.34975 193 LEU B N 1
ATOM 3870 C CA . LEU B 2 210 ? 18.26541 18.51063 -11.24519 1.000 47.12933 193 LEU B CA 1
ATOM 3871 C C . LEU B 2 210 ? 18.83250 17.25519 -11.89175 1.000 43.25762 193 LEU B C 1
ATOM 3872 O O . LEU B 2 210 ? 18.18521 16.20184 -11.89918 1.000 45.97310 193 LEU B O 1
ATOM 3877 N N . ARG B 2 211 ? 20.04987 17.35102 -12.43155 1.000 43.04483 194 ARG B N 1
ATOM 3878 C CA . ARG B 2 211 ? 20.69111 16.19854 -13.05440 1.000 41.81582 194 ARG B CA 1
ATOM 3879 C C . ARG B 2 211 ? 20.95871 15.09819 -12.03651 1.000 42.41660 194 ARG B C 1
ATOM 3880 O O . ARG B 2 211 ? 20.78418 13.91031 -12.33249 1.000 48.12943 194 ARG B O 1
ATOM 3888 N N . ALA B 2 212 ? 21.38736 15.47415 -10.82997 1.000 51.92407 195 ALA B N 1
ATOM 3889 C CA . ALA B 2 212 ? 21.66891 14.47671 -9.80441 1.000 52.57582 195 ALA B CA 1
ATOM 3890 C C . ALA B 2 212 ? 20.39131 13.85210 -9.26002 1.000 40.59247 195 ALA B C 1
ATOM 3891 O O . ALA B 2 212 ? 20.41490 12.70814 -8.79190 1.000 47.63182 195 ALA B O 1
ATOM 3893 N N . HIS B 2 213 ? 19.27312 14.58091 -9.30868 1.000 45.10796 196 HIS B N 1
ATOM 3894 C CA . HIS B 2 213 ? 18.00941 14.02167 -8.83865 1.000 53.13796 196 HIS B CA 1
ATOM 3895 C C . HIS B 2 213 ? 17.57171 12.85164 -9.71318 1.000 49.86910 196 HIS B C 1
ATOM 3896 O O . HIS B 2 213 ? 17.03329 11.85874 -9.20814 1.000 51.87436 196 HIS B O 1
ATOM 3903 N N . ASN B 2 214 ? 17.79165 12.95675 -11.02615 1.000 51.54286 197 ASN B N 1
ATOM 3904 C CA . ASN B 2 214 ? 17.65309 11.83276 -11.95688 1.000 50.00249 197 ASN B CA 1
ATOM 3905 C C . ASN B 2 214 ? 16.23073 11.26988 -11.96221 1.000 56.31911 197 ASN B C 1
ATOM 3906 O O . ASN B 2 214 ? 16.01424 10.06057 -11.85805 1.000 61.13597 197 ASN B O 1
ATOM 3911 N N . THR B 2 215 ? 15.25376 12.16202 -12.08302 1.000 43.88633 198 THR B N 1
ATOM 3912 C CA . THR B 2 215 ? 13.85803 11.78149 -12.23326 1.000 54.97506 198 THR B CA 1
ATOM 3913 C C . THR B 2 215 ? 13.33564 12.29414 -13.56825 1.000 65.45473 198 THR B C 1
ATOM 3914 O O . THR B 2 215 ? 13.97951 13.09630 -14.24865 1.000 67.60866 198 THR B O 1
ATOM 3918 N N . GLU B 2 216 ? 12.14940 11.81318 -13.94508 1.000 65.59866 199 GLU B N 1
ATOM 3919 C CA . GLU B 2 216 ? 11.54735 12.26407 -15.19387 1.000 61.22493 199 GLU B CA 1
ATOM 3920 C C . GLU B 2 216 ? 11.14733 13.73127 -15.12630 1.000 53.29388 199 GLU B C 1
ATOM 3921 O O . GLU B 2 216 ? 11.22395 14.43802 -16.13758 1.000 52.70626 199 GLU B O 1
ATOM 3927 N N . ASP B 2 217 ? 10.72774 14.20847 -13.95189 1.000 53.53774 200 ASP B N 1
ATOM 3928 C CA . ASP B 2 217 ? 10.37558 15.61801 -13.81760 1.000 62.08365 200 ASP B CA 1
ATOM 3929 C C . ASP B 2 217 ? 11.61041 16.50795 -13.89045 1.000 56.33345 200 ASP B C 1
ATOM 3930 O O . ASP B 2 217 ? 11.59883 17.53761 -14.57557 1.000 61.23086 200 ASP B O 1
ATOM 3935 N N . SER B 2 218 ? 12.68665 16.12679 -13.19704 1.000 46.86043 201 SER B N 1
ATOM 3936 C CA . SER B 2 218 ? 13.89668 16.94371 -13.20918 1.000 55.94906 201 SER B CA 1
ATOM 3937 C C . SER B 2 218 ? 14.54076 16.96063 -14.59071 1.000 48.06779 201 SER B C 1
ATOM 3938 O O . SER B 2 218 ? 15.00701 18.01020 -15.04962 1.000 50.75430 201 SER B O 1
ATOM 3941 N N . LYS B 2 219 ? 14.57681 15.80998 -15.26881 1.000 57.02308 202 LYS B N 1
ATOM 3942 C CA . LYS B 2 219 ? 15.09858 15.77405 -16.63227 1.000 53.03014 202 LYS B CA 1
ATOM 3943 C C . LYS B 2 219 ? 14.24220 16.61261 -17.57120 1.000 49.54469 202 LYS B C 1
ATOM 3944 O O . LYS B 2 219 ? 14.76659 17.30072 -18.45518 1.000 48.13036 202 LYS B O 1
ATOM 3950 N N . GLU B 2 220 ? 12.91945 16.56051 -17.39834 1.000 43.22664 203 GLU B N 1
ATOM 3951 C CA . GLU B 2 220 ? 12.02824 17.35728 -18.23432 1.000 56.42982 203 GLU B CA 1
ATOM 3952 C C . GLU B 2 220 ? 12.25603 18.84722 -18.01400 1.000 50.99281 203 GLU B C 1
ATOM 3953 O O . GLU B 2 220 ? 12.25376 19.63261 -18.96955 1.000 50.75482 203 GLU B O 1
ATOM 3959 N N . MET B 2 221 ? 12.46751 19.25402 -16.76024 1.000 62.29964 204 MET B N 1
ATOM 3960 C CA . MET B 2 221 ? 12.72222 20.66067 -16.47593 1.000 50.83799 204 MET B CA 1
ATOM 3961 C C . MET B 2 221 ? 14.07261 21.10978 -17.02167 1.000 50.98700 204 MET B C 1
ATOM 3962 O O . MET B 2 221 ? 14.21436 22.26325 -17.44332 1.000 50.84318 204 MET B O 1
ATOM 3967 N N . ILE B 2 222 ? 15.06870 20.22005 -17.02415 1.000 50.67857 205 ILE B N 1
ATOM 3968 C CA . ILE B 2 222 ? 16.36903 20.55172 -17.60382 1.000 45.30098 205 ILE B CA 1
ATOM 3969 C C . ILE B 2 222 ? 16.22155 20.87846 -19.08391 1.000 55.08178 205 ILE B C 1
ATOM 3970 O O . ILE B 2 222 ? 16.67939 21.92615 -19.55637 1.000 52.75184 205 ILE B O 1
ATOM 3975 N N . ASP B 2 223 ? 15.57982 19.98059 -19.83749 1.000 47.87213 206 ASP B N 1
ATOM 3976 C CA . ASP B 2 223 ? 15.40741 20.19617 -21.27101 1.000 46.30133 206 ASP B CA 1
ATOM 3977 C C . ASP B 2 223 ? 14.61119 21.46476 -21.54815 1.000 55.29807 206 ASP B C 1
ATOM 3978 O O . ASP B 2 223 ? 14.90094 22.19183 -22.50560 1.000 48.27980 206 ASP B O 1
ATOM 3983 N N . TYR B 2 224 ? 13.60493 21.74957 -20.71822 1.000 42.14292 207 TYR B N 1
ATOM 3984 C CA . TYR B 2 224 ? 12.81301 22.95982 -20.91024 1.000 43.11183 207 TYR B CA 1
ATOM 3985 C C . TYR B 2 224 ? 13.66653 24.20921 -20.72862 1.000 51.29376 207 TYR B C 1
ATOM 3986 O O . TYR B 2 224 ? 13.57965 25.15267 -21.52477 1.000 45.63398 207 TYR B O 1
ATOM 3995 N N . ILE B 2 225 ? 14.50105 24.23008 -19.68639 1.000 45.67549 208 ILE B N 1
ATOM 3996 C CA . ILE B 2 225 ? 15.33811 25.39592 -19.41893 1.000 56.72998 208 ILE B CA 1
ATOM 3997 C C . ILE B 2 225 ? 16.36943 25.58615 -20.52591 1.000 49.94035 208 ILE B C 1
ATOM 3998 O O . ILE B 2 225 ? 16.57469 26.70381 -21.01576 1.000 38.29675 208 ILE B O 1
ATOM 4003 N N . LEU B 2 226 ? 17.02712 24.50236 -20.94612 1.000 42.04616 209 LEU B N 1
ATOM 4004 C CA . LEU B 2 226 ? 18.09510 24.62870 -21.93423 1.000 43.71426 209 LEU B CA 1
ATOM 4005 C C . LEU B 2 226 ? 17.54954 25.00236 -23.30734 1.000 53.50772 209 LEU B C 1
ATOM 4006 O O . LEU B 2 226 ? 18.16918 25.78957 -24.03257 1.000 54.99633 209 LEU B O 1
ATOM 4011 N N . ARG B 2 227 ? 16.39613 24.44800 -23.68596 1.000 49.63577 210 ARG B N 1
ATOM 4012 C CA . ARG B 2 227 ? 15.79809 24.79334 -24.97052 1.000 56.70780 210 ARG B CA 1
ATOM 4013 C C . ARG B 2 227 ? 15.29074 26.22808 -25.00393 1.000 62.13550 210 ARG B C 1
ATOM 4014 O O . ARG B 2 227 ? 15.16480 26.80235 -26.09068 1.000 57.03934 210 ARG B O 1
ATOM 4022 N N . GLN B 2 228 ? 15.00606 26.81791 -23.84262 1.000 57.15546 211 GLN B N 1
ATOM 4023 C CA . GLN B 2 228 ? 14.53447 28.19362 -23.76334 1.000 53.00961 211 GLN B CA 1
ATOM 4024 C C . GLN B 2 228 ? 15.65405 29.21532 -23.91867 1.000 59.12540 211 GLN B C 1
ATOM 4025 O O . GLN B 2 228 ? 15.37030 30.41724 -23.96948 1.000 56.18226 211 GLN B O 1
ATOM 4031 N N . GLN B 2 229 ? 16.90653 28.77408 -23.99893 1.000 49.30166 212 GLN B N 1
ATOM 4032 C CA . GLN B 2 229 ? 18.02974 29.69724 -24.01819 1.000 49.74478 212 GLN B CA 1
ATOM 4033 C C . GLN B 2 229 ? 18.14240 30.39604 -25.37070 1.000 62.73518 212 GLN B C 1
ATOM 4034 O O . GLN B 2 229 ? 17.57608 29.96496 -26.37942 1.000 65.74526 212 GLN B O 1
ATOM 4040 N N . SER B 2 230 ? 18.89683 31.49195 -25.37728 1.000 50.02560 213 SER B N 1
ATOM 4041 C CA . SER B 2 230 ? 19.08029 32.28588 -26.57970 1.000 56.51142 213 SER B CA 1
ATOM 4042 C C . SER B 2 230 ? 20.00331 31.56938 -27.56390 1.000 61.80681 213 SER B C 1
ATOM 4043 O O . SER B 2 230 ? 20.63356 30.55444 -27.25115 1.000 55.48338 213 SER B O 1
ATOM 4046 N N . ALA B 2 231 ? 20.07919 32.12306 -28.77723 1.000 46.36563 214 ALA B N 1
ATOM 4047 C CA . ALA B 2 231 ? 20.98979 31.58361 -29.77995 1.000 53.63282 214 ALA B CA 1
ATOM 4048 C C . ALA B 2 231 ? 22.44471 31.78099 -29.37744 1.000 58.62005 214 ALA B C 1
ATOM 4049 O O . ALA B 2 231 ? 23.29292 30.93685 -29.68912 1.000 51.09490 214 ALA B O 1
ATOM 4051 N N . ASP B 2 232 ? 22.75101 32.88308 -28.68821 1.000 57.83623 215 ASP B N 1
ATOM 4052 C CA . ASP B 2 232 ? 24.12125 33.12532 -28.24881 1.000 60.15829 215 ASP B CA 1
ATOM 4053 C C . ASP B 2 232 ? 24.54078 32.12626 -27.17820 1.000 65.04903 215 ASP B C 1
ATOM 4054 O O . ASP B 2 232 ? 25.69542 31.68380 -27.15239 1.000 66.13953 215 ASP B O 1
ATOM 4059 N N . PHE B 2 233 ? 23.61820 31.76026 -26.28560 1.000 58.02676 216 PHE B N 1
ATOM 4060 C CA . PHE B 2 233 ? 23.91964 30.73917 -25.28784 1.000 60.32505 216 PHE B CA 1
ATOM 4061 C C . PHE B 2 233 ? 24.14669 29.38535 -25.94819 1.000 54.78020 216 PHE B C 1
ATOM 4062 O O . PHE B 2 233 ? 25.12269 28.69073 -25.64287 1.000 55.39382 216 PHE B O 1
ATOM 4070 N N . LYS B 2 234 ? 23.24979 28.99337 -26.85719 1.000 51.08192 217 LYS B N 1
ATOM 4071 C CA . LYS B 2 234 ? 23.35972 27.68285 -27.49103 1.000 52.62903 217 LYS B CA 1
ATOM 4072 C C . LYS B 2 234 ? 24.62663 27.57648 -28.33093 1.000 50.23727 217 LYS B C 1
ATOM 4073 O O . LYS B 2 234 ? 25.28166 26.52735 -28.35008 1.000 55.31257 217 LYS B O 1
ATOM 4079 N N . GLN B 2 235 ? 24.99300 28.65572 -29.02489 1.000 50.06738 218 GLN B N 1
ATOM 4080 C CA . GLN B 2 235 ? 26.22239 28.66321 -29.80846 1.000 58.78844 218 GLN B CA 1
ATOM 4081 C C . GLN B 2 235 ? 27.46999 28.60669 -28.93677 1.000 55.15850 218 GLN B C 1
ATOM 4082 O O . GLN B 2 235 ? 28.52073 28.16110 -29.40979 1.000 58.87127 218 GLN B O 1
ATOM 4088 N N . LYS B 2 236 ? 27.37751 29.04044 -27.68021 1.000 58.47766 219 LYS B N 1
ATOM 4089 C CA . LYS B 2 236 ? 28.53034 29.10280 -26.79045 1.000 43.37014 219 LYS B CA 1
ATOM 4090 C C . LYS B 2 236 ? 28.68474 27.84639 -25.93887 1.000 53.88189 219 LYS B C 1
ATOM 4091 O O . LYS B 2 236 ? 29.81109 27.39820 -25.69926 1.000 55.65502 219 LYS B O 1
ATOM 4097 N N . TYR B 2 237 ? 27.57911 27.26418 -25.47591 1.000 46.74589 220 TYR B N 1
ATOM 4098 C CA . TYR B 2 237 ? 27.62408 26.16028 -24.52633 1.000 58.71109 220 TYR B CA 1
ATOM 4099 C C . TYR B 2 237 ? 27.02240 24.86225 -25.03993 1.000 55.59849 220 TYR B C 1
ATOM 4100 O O . TYR B 2 237 ? 27.47397 23.79189 -24.62917 1.000 58.01119 220 TYR B O 1
ATOM 4109 N N . MET B 2 238 ? 26.02015 24.91990 -25.91579 1.000 53.79713 221 MET B N 1
ATOM 4110 C CA . MET B 2 238 ? 25.24285 23.74510 -26.28848 1.000 52.11944 221 MET B CA 1
ATOM 4111 C C . MET B 2 238 ? 25.56836 23.24918 -27.69431 1.000 51.06857 221 MET B C 1
ATOM 4112 O O . MET B 2 238 ? 24.69868 22.71039 -28.38369 1.000 51.18462 221 MET B O 1
ATOM 4117 N N . ARG B 2 239 ? 26.81920 23.41214 -28.13019 1.000 49.96366 222 ARG B N 1
ATOM 4118 C CA . ARG B 2 239 ? 27.20406 22.91754 -29.44635 1.000 53.98288 222 ARG B CA 1
ATOM 4119 C C . ARG B 2 239 ? 27.21367 21.39663 -29.51031 1.000 64.48149 222 ARG B C 1
ATOM 4120 O O . ARG B 2 239 ? 27.12174 20.83602 -30.60732 1.000 49.58967 222 ARG B O 1
ATOM 4128 N N . CYS B 2 240 ? 27.32105 20.71792 -28.36499 1.000 57.85514 223 CYS B N 1
ATOM 4129 C CA . CYS B 2 240 ? 27.17164 19.26739 -28.35785 1.000 50.67008 223 CYS B CA 1
ATOM 4130 C C . CYS B 2 240 ? 25.73175 18.85729 -28.63671 1.000 66.60158 223 CYS B C 1
ATOM 4131 O O . CYS B 2 240 ? 25.49313 17.80395 -29.23840 1.000 53.01289 223 CYS B O 1
ATOM 4134 N N . SER B 2 241 ? 24.76387 19.67498 -28.21753 1.000 54.18071 224 SER B N 1
ATOM 4135 C CA . SER B 2 241 ? 23.36266 19.36248 -28.46898 1.000 50.49796 224 SER B CA 1
ATOM 4136 C C . SER B 2 241 ? 22.92367 19.78620 -29.86396 1.000 58.98409 224 SER B C 1
ATOM 4137 O O . SER B 2 241 ? 22.00692 19.18060 -30.43116 1.000 60.10857 224 SER B O 1
ATOM 4140 N N . TYR B 2 242 ? 23.55851 20.81478 -30.43071 1.000 59.40387 225 TYR B N 1
ATOM 4141 C CA . TYR B 2 242 ? 23.21226 21.34678 -31.74701 1.000 59.62709 225 TYR B CA 1
ATOM 4142 C C . TYR B 2 242 ? 24.45184 21.29162 -32.63295 1.000 54.72590 225 TYR B C 1
ATOM 4143 O O . TYR B 2 242 ? 25.15264 22.30148 -32.80185 1.000 64.63413 225 TYR B O 1
ATOM 4152 N N . PRO B 2 243 ? 24.75354 20.13469 -33.21561 1.000 53.87747 226 PRO B N 1
ATOM 4153 C CA . PRO B 2 243 ? 25.91908 20.03428 -34.09743 1.000 48.01425 226 PRO B CA 1
ATOM 4154 C C . PRO B 2 243 ? 25.68041 20.73734 -35.42412 1.000 55.59717 226 PRO B C 1
ATOM 4155 O O . PRO B 2 243 ? 24.54594 20.97641 -35.84413 1.000 55.25244 226 PRO B O 1
ATOM 4159 N N . THR B 2 244 ? 26.78494 21.06793 -36.08878 1.000 55.89067 227 THR B N 1
ATOM 4160 C CA . THR B 2 244 ? 26.70782 21.67701 -37.40660 1.000 65.06345 227 THR B CA 1
ATOM 4161 C C . THR B 2 244 ? 26.24958 20.64688 -38.43796 1.000 52.33397 227 THR B C 1
ATOM 4162 O O . THR B 2 244 ? 26.09223 19.45838 -38.14636 1.000 51.73740 227 THR B O 1
ATOM 4166 N N . ARG B 2 245 ? 26.03414 21.12217 -39.66584 1.000 68.44062 228 ARG B N 1
ATOM 4167 C CA . ARG B 2 245 ? 25.65184 20.22426 -40.75127 1.000 60.26937 228 ARG B CA 1
ATOM 4168 C C . ARG B 2 245 ? 26.75902 19.22172 -41.04458 1.000 50.19417 228 ARG B C 1
ATOM 4169 O O . ARG B 2 245 ? 26.51437 18.01251 -41.12037 1.000 53.87442 228 ARG B O 1
ATOM 4177 N N . ASP B 2 246 ? 27.98985 19.71122 -41.21262 1.000 58.50741 229 ASP B N 1
ATOM 4178 C CA . ASP B 2 246 ? 29.10451 18.82605 -41.53011 1.000 61.62275 229 ASP B CA 1
ATOM 4179 C C . ASP B 2 246 ? 29.40549 17.87042 -40.38372 1.000 63.88694 229 ASP B C 1
ATOM 4180 O O . ASP B 2 246 ? 29.84498 16.73876 -40.61884 1.000 76.65251 229 ASP B O 1
ATOM 4185 N N . LYS B 2 247 ? 29.17236 18.30121 -39.14165 1.000 58.04807 230 LYS B N 1
ATOM 4186 C CA . LYS B 2 247 ? 29.40460 17.42217 -38.00063 1.000 58.29781 230 LYS B CA 1
ATOM 4187 C C . LYS B 2 247 ? 28.36470 16.31092 -37.93970 1.000 45.93830 230 LYS B C 1
ATOM 4188 O O . LYS B 2 247 ? 28.70166 15.15138 -37.67322 1.000 53.42071 230 LYS B O 1
ATOM 4194 N N . LEU B 2 248 ? 27.09594 16.64436 -38.18722 1.000 50.19209 231 LEU B N 1
ATOM 4195 C CA . LEU B 2 248 ? 26.03867 15.64200 -38.10141 1.000 60.53556 231 LEU B CA 1
ATOM 4196 C C . LEU B 2 248 ? 26.09729 14.66681 -39.27176 1.000 53.81203 231 LEU B C 1
ATOM 4197 O O . LEU B 2 248 ? 25.84435 13.46873 -39.09998 1.000 53.27268 231 LEU B O 1
ATOM 4202 N N . GLU B 2 249 ? 26.42673 15.15742 -40.46913 1.000 54.65638 232 GLU B N 1
ATOM 4203 C CA . GLU B 2 249 ? 26.49817 14.27396 -41.62975 1.000 53.09759 232 GLU B CA 1
ATOM 4204 C C . GLU B 2 249 ? 27.65522 13.28960 -41.50502 1.000 47.85947 232 GLU B C 1
ATOM 4205 O O . GLU B 2 249 ? 27.52691 12.12036 -41.88706 1.000 58.57446 232 GLU B O 1
ATOM 4211 N N . GLU B 2 250 ? 28.78950 13.73917 -40.96378 1.000 54.90705 233 GLU B N 1
ATOM 4212 C CA . GLU B 2 250 ? 29.92558 12.84029 -40.78970 1.000 60.48427 233 GLU B CA 1
ATOM 4213 C C . GLU B 2 250 ? 29.64254 11.78494 -39.72693 1.000 64.65183 233 GLU B C 1
ATOM 4214 O O . GLU B 2 250 ? 30.07785 10.63434 -39.85803 1.000 68.72692 233 GLU B O 1
ATOM 4220 N N . SER B 2 251 ? 28.90153 12.14985 -38.67587 1.000 52.04028 234 SER B N 1
ATOM 4221 C CA . SER B 2 251 ? 28.64887 11.21390 -37.58493 1.000 58.65055 234 SER B CA 1
ATOM 4222 C C . SER B 2 251 ? 27.84461 10.00125 -38.03317 1.000 54.18437 234 SER B C 1
ATOM 4223 O O . SER B 2 251 ? 27.87369 8.96853 -37.35574 1.000 64.83402 234 SER B O 1
ATOM 4226 N N . LEU B 2 252 ? 27.13027 10.09703 -39.15639 1.000 66.73161 235 LEU B N 1
ATOM 4227 C CA . LEU B 2 252 ? 26.39441 8.94466 -39.66139 1.000 61.01453 235 LEU B CA 1
ATOM 4228 C C . LEU B 2 252 ? 27.32109 7.85299 -40.17909 1.000 57.61905 235 LEU B C 1
ATOM 4229 O O . LEU B 2 252 ? 26.88480 6.70716 -40.33256 1.000 60.66783 235 LEU B O 1
ATOM 4234 N N . LYS B 2 253 ? 28.58627 8.17939 -40.44342 1.000 57.18547 236 LYS B N 1
ATOM 4235 C CA . LYS B 2 253 ? 29.54722 7.20453 -40.94044 1.000 60.35080 236 LYS B CA 1
ATOM 4236 C C . LYS B 2 253 ? 30.08853 6.28927 -39.85048 1.000 67.48440 236 LYS B C 1
ATOM 4237 O O . LYS B 2 253 ? 30.78624 5.32076 -40.17066 1.000 67.69020 236 LYS B O 1
ATOM 4243 N N . TYR B 2 254 ? 29.78737 6.56347 -38.58409 1.000 60.69472 237 TYR B N 1
ATOM 4244 C CA . TYR B 2 254 ? 30.25618 5.75159 -37.47276 1.000 56.17831 237 TYR B CA 1
ATOM 4245 C C . TYR B 2 254 ? 29.07007 5.10149 -36.77379 1.000 59.94998 237 TYR B C 1
ATOM 4246 O O . TYR B 2 254 ? 27.96292 5.64810 -36.75575 1.000 54.41328 237 TYR B O 1
ATOM 4255 N N . ALA B 2 255 ? 29.31237 3.92044 -36.20030 1.000 56.16204 238 ALA B N 1
ATOM 4256 C CA . ALA B 2 255 ? 28.24236 3.17708 -35.54477 1.000 67.30911 238 ALA B CA 1
ATOM 4257 C C . ALA B 2 255 ? 27.94831 3.69912 -34.14355 1.000 59.83834 238 ALA B C 1
ATOM 4258 O O . ALA B 2 255 ? 26.79391 3.65604 -33.70260 1.000 61.80567 238 ALA B O 1
ATOM 4260 N N . GLU B 2 256 ? 28.96300 4.18851 -33.43568 1.000 62.82786 239 GLU B N 1
ATOM 4261 C CA . GLU B 2 256 ? 28.77803 4.70086 -32.08833 1.000 57.72317 239 GLU B CA 1
ATOM 4262 C C . GLU B 2 256 ? 28.09812 6.06669 -32.12845 1.000 60.74112 239 GLU B C 1
ATOM 4263 O O . GLU B 2 256 ? 28.10191 6.74008 -33.16199 1.000 46.62107 239 GLU B O 1
ATOM 4269 N N . PRO B 2 257 ? 27.48992 6.49407 -31.01850 1.000 57.91285 240 PRO B N 1
ATOM 4270 C CA . PRO B 2 257 ? 26.86854 7.82385 -30.99223 1.000 48.68856 240 PRO B CA 1
ATOM 4271 C C . PRO B 2 257 ? 27.89911 8.92731 -31.18448 1.000 52.35282 240 PRO B C 1
ATOM 4272 O O . PRO B 2 257 ? 29.07715 8.77383 -30.85399 1.000 50.41866 240 PRO B O 1
ATOM 4276 N N . ARG B 2 258 ? 27.43540 10.05503 -31.73392 1.000 44.44726 241 ARG B N 1
ATOM 4277 C CA . ARG B 2 258 ? 28.32985 11.18005 -31.99449 1.000 46.17733 241 ARG B CA 1
ATOM 4278 C C . ARG B 2 258 ? 28.96727 11.70475 -30.71451 1.000 53.19607 241 ARG B C 1
ATOM 4279 O O . ARG B 2 258 ? 30.12906 12.12638 -30.72725 1.000 58.80097 241 ARG B O 1
ATOM 4287 N N . GLU B 2 259 ? 28.23374 11.67109 -29.60047 1.000 49.09635 242 GLU B N 1
ATOM 4288 C CA . GLU B 2 259 ? 28.74356 12.20734 -28.34356 1.000 61.04992 242 GLU B CA 1
ATOM 4289 C C . GLU B 2 259 ? 29.97686 11.46384 -27.84468 1.000 61.88356 242 GLU B C 1
ATOM 4290 O O . GLU B 2 259 ? 30.70468 11.99554 -26.99950 1.000 61.70598 242 GLU B O 1
ATOM 4296 N N . CYS B 2 260 ? 30.23368 10.25501 -28.34628 1.000 50.97049 243 CYS B N 1
ATOM 4297 C CA . CYS B 2 260 ? 31.36020 9.46280 -27.87053 1.000 46.92733 243 CYS B CA 1
ATOM 4298 C C . CYS B 2 260 ? 32.68317 9.84009 -28.52414 1.000 63.85512 243 CYS B C 1
ATOM 4299 O O . CYS B 2 260 ? 33.73712 9.42344 -28.02960 1.000 60.72985 243 CYS B O 1
ATOM 4302 N N . TRP B 2 261 ? 32.66047 10.60952 -29.61162 1.000 50.66562 244 TRP B N 1
ATOM 4303 C CA . TRP B 2 261 ? 33.88476 11.05743 -30.26327 1.000 56.12696 244 TRP B CA 1
ATOM 4304 C C . TRP B 2 261 ? 33.91912 12.54847 -30.55563 1.000 47.08043 244 TRP B C 1
ATOM 4305 O O . TRP B 2 261 ? 35.00783 13.07708 -30.81166 1.000 55.24891 244 TRP B O 1
ATOM 4316 N N . ASP B 2 262 ? 32.78588 13.23697 -30.53241 1.000 45.05264 245 ASP B N 1
ATOM 4317 C CA . ASP B 2 262 ? 32.73152 14.64775 -30.87853 1.000 45.54607 245 ASP B CA 1
ATOM 4318 C C . ASP B 2 262 ? 33.54102 15.46904 -29.88129 1.000 61.36996 245 ASP B C 1
ATOM 4319 O O . ASP B 2 262 ? 33.27602 15.39546 -28.67141 1.000 54.00955 245 ASP B O 1
ATOM 4324 N N . PRO B 2 263 ? 34.53342 16.24138 -30.32965 1.000 61.31456 246 PRO B N 1
ATOM 4325 C CA . PRO B 2 263 ? 35.24845 17.12164 -29.39213 1.000 55.03547 246 PRO B CA 1
ATOM 4326 C C . PRO B 2 263 ? 34.34468 18.14701 -28.73299 1.000 64.75749 246 PRO B C 1
ATOM 4327 O O . PRO B 2 263 ? 34.63853 18.59486 -27.61679 1.000 52.11800 246 PRO B O 1
ATOM 4331 N N . GLU B 2 264 ? 33.24940 18.53276 -29.39367 1.000 54.20427 247 GLU B N 1
ATOM 4332 C CA . GLU B 2 264 ? 32.30497 19.46345 -28.78627 1.000 47.47891 247 GLU B CA 1
ATOM 4333 C C . GLU B 2 264 ? 31.63607 18.86197 -27.55793 1.000 63.05342 247 GLU B C 1
ATOM 4334 O O . GLU B 2 264 ? 31.26910 19.59296 -26.63135 1.000 53.09207 247 GLU B O 1
ATOM 4340 N N . CYS B 2 265 ? 31.46810 17.54013 -27.52981 1.000 60.03937 248 CYS B N 1
ATOM 4341 C CA . CYS B 2 265 ? 30.83282 16.87968 -26.39713 1.000 54.03023 248 CYS B CA 1
ATOM 4342 C C . CYS B 2 265 ? 31.82334 16.49125 -25.30990 1.000 58.38864 248 CYS B C 1
ATOM 4343 O O . CYS B 2 265 ? 31.44022 16.40294 -24.13762 1.000 57.19171 248 CYS B O 1
ATOM 4346 N N . SER B 2 266 ? 33.08562 16.25262 -25.66645 1.000 47.43150 249 SER B N 1
ATOM 4347 C CA . SER B 2 266 ? 34.10578 16.00196 -24.65801 1.000 57.14726 249 SER B CA 1
ATOM 4348 C C . SER B 2 266 ? 34.55790 17.27830 -23.96054 1.000 50.70430 249 SER B C 1
ATOM 4349 O O . SER B 2 266 ? 35.10356 17.20278 -22.85438 1.000 56.35539 249 SER B O 1
ATOM 4352 N N . ASN B 2 267 ? 34.34276 18.44090 -24.57672 1.000 40.80165 250 ASN B N 1
ATOM 4353 C CA . ASN B 2 267 ? 34.68345 19.72660 -23.98307 1.000 61.35437 250 ASN B CA 1
ATOM 4354 C C . ASN B 2 267 ? 33.46254 20.47444 -23.46282 1.000 58.16016 250 ASN B C 1
ATOM 4355 O O . ASN B 2 267 ? 33.58932 21.62777 -23.03856 1.000 50.08102 250 ASN B O 1
ATOM 4360 N N . ALA B 2 268 ? 32.28985 19.84962 -23.48547 1.000 44.77833 251 ALA B N 1
ATOM 4361 C CA . ALA B 2 268 ? 31.06644 20.52465 -23.08629 1.000 45.66298 251 ALA B CA 1
ATOM 4362 C C . ALA B 2 268 ? 30.92544 20.55588 -21.56960 1.000 49.17082 251 ALA B C 1
ATOM 4363 O O . ALA B 2 268 ? 31.42121 19.67961 -20.85622 1.000 45.74449 251 ALA B O 1
ATOM 4365 N N . ASN B 2 269 ? 30.24502 21.58929 -21.08164 1.000 42.31658 252 ASN B N 1
ATOM 4366 C CA . ASN B 2 269 ? 29.83581 21.65118 -19.68502 1.000 48.44919 252 ASN B CA 1
ATOM 4367 C C . ASN B 2 269 ? 28.63648 20.73017 -19.49980 1.000 41.66394 252 ASN B C 1
ATOM 4368 O O . ASN B 2 269 ? 27.57183 20.96831 -20.07998 1.000 40.06413 252 ASN B O 1
ATOM 4373 N N . VAL B 2 270 ? 28.80847 19.68077 -18.69092 1.000 38.71475 253 VAL B N 1
ATOM 4374 C CA . VAL B 2 270 ? 27.78407 18.64992 -18.56358 1.000 45.43623 253 VAL B CA 1
ATOM 4375 C C . VAL B 2 270 ? 26.47339 19.19950 -18.01726 1.000 44.05557 253 VAL B C 1
ATOM 4376 O O . VAL B 2 270 ? 25.41651 18.59637 -18.23177 1.000 49.82061 253 VAL B O 1
ATOM 4380 N N . ASN B 2 271 ? 26.50920 20.33531 -17.31607 1.000 46.65361 254 ASN B N 1
ATOM 4381 C CA . ASN B 2 271 ? 25.28213 20.93684 -16.80630 1.000 38.30586 254 ASN B CA 1
ATOM 4382 C C . ASN B 2 271 ? 24.44785 21.58657 -17.90180 1.000 39.70153 254 ASN B C 1
ATOM 4383 O O . ASN B 2 271 ? 23.27515 21.89399 -17.66442 1.000 45.75066 254 ASN B O 1
ATOM 4388 N N . PHE B 2 272 ? 25.01876 21.80228 -19.08526 1.000 39.64430 255 PHE B N 1
ATOM 4389 C CA . PHE B 2 272 ? 24.31827 22.43098 -20.19560 1.000 51.34676 255 PHE B CA 1
ATOM 4390 C C . PHE B 2 272 ? 24.00300 21.44750 -21.31536 1.000 50.36711 255 PHE B C 1
ATOM 4391 O O . PHE B 2 272 ? 23.63619 21.87015 -22.41665 1.000 48.69114 255 PHE B O 1
ATOM 4399 N N . LEU B 2 273 ? 24.13777 20.14987 -21.06150 1.000 45.50180 256 LEU B N 1
ATOM 4400 C CA . LEU B 2 273 ? 23.77831 19.12761 -22.03202 1.000 46.37249 256 LEU B CA 1
ATOM 4401 C C . LEU B 2 273 ? 22.30379 18.77573 -21.90452 1.000 46.49692 256 LEU B C 1
ATOM 4402 O O . LEU B 2 273 ? 21.77939 18.64190 -20.79452 1.000 43.35306 256 LEU B O 1
ATOM 4407 N N . LEU B 2 274 ? 21.63794 18.62991 -23.04770 1.000 45.89656 257 LEU B N 1
ATOM 4408 C CA . LEU B 2 274 ? 20.29318 18.07553 -23.04550 1.000 54.75858 257 LEU B CA 1
ATOM 4409 C C . LEU B 2 274 ? 20.32611 16.64634 -22.51351 1.000 48.02210 257 LEU B C 1
ATOM 4410 O O . LEU B 2 274 ? 21.35109 15.96108 -22.57722 1.000 43.19369 257 LEU B O 1
ATOM 4415 N N . THR B 2 275 ? 19.18847 16.20391 -21.96956 1.000 46.88387 258 THR B N 1
ATOM 4416 C CA . THR B 2 275 ? 19.12369 14.88379 -21.34659 1.000 44.06647 258 THR B CA 1
ATOM 4417 C C . THR B 2 275 ? 19.53762 13.78586 -22.31992 1.000 53.56825 258 THR B C 1
ATOM 4418 O O . THR B 2 275 ? 20.23790 12.84001 -21.93862 1.000 48.82827 258 THR B O 1
ATOM 4422 N N . ARG B 2 276 ? 19.13138 13.90352 -23.58586 1.000 45.14588 259 ARG B N 1
ATOM 4423 C CA . ARG B 2 276 ? 19.50797 12.90380 -24.58069 1.000 54.06387 259 ARG B CA 1
ATOM 4424 C C . ARG B 2 276 ? 21.02067 12.83479 -24.75020 1.000 53.19681 259 ARG B C 1
ATOM 4425 O O . ARG B 2 276 ? 21.60232 11.74460 -24.79736 1.000 55.51559 259 ARG B O 1
ATOM 4433 N N . ASN B 2 277 ? 21.67714 13.99315 -24.84018 1.000 40.67037 260 ASN B N 1
ATOM 4434 C CA . ASN B 2 277 ? 23.12760 14.00517 -24.99830 1.000 46.90895 260 ASN B CA 1
ATOM 4435 C C . ASN B 2 277 ? 23.82350 13.47310 -23.75225 1.000 56.27509 260 ASN B C 1
ATOM 4436 O O . ASN B 2 277 ? 24.82618 12.75571 -23.85283 1.000 45.77944 260 ASN B O 1
ATOM 4441 N N . TYR B 2 278 ? 23.30386 13.81222 -22.56958 1.000 47.85362 261 TYR B N 1
ATOM 4442 C CA . TYR B 2 278 ? 23.90810 13.33769 -21.32915 1.000 43.36294 261 TYR B CA 1
ATOM 4443 C C . TYR B 2 278 ? 23.82124 11.82122 -21.21931 1.000 46.90050 261 TYR B C 1
ATOM 4444 O O . TYR B 2 278 ? 24.77427 11.16790 -20.77842 1.000 44.94344 261 TYR B O 1
ATOM 4453 N N . ASN B 2 279 ? 22.68421 11.24310 -21.61424 1.000 43.61984 262 ASN B N 1
ATOM 4454 C CA . ASN B 2 279 ? 22.54968 9.79042 -21.58772 1.000 52.54860 262 ASN B CA 1
ATOM 4455 C C . ASN B 2 279 ? 23.46951 9.13304 -22.60794 1.000 46.21954 262 ASN B C 1
ATOM 4456 O O . ASN B 2 279 ? 24.03002 8.06467 -22.34682 1.000 55.37802 262 ASN B O 1
ATOM 4461 N N . ASN B 2 280 ? 23.64006 9.75596 -23.77542 1.000 46.78607 263 ASN B N 1
ATOM 4462 C CA . ASN B 2 280 ? 24.47001 9.15714 -24.81516 1.000 52.27395 263 ASN B CA 1
ATOM 4463 C C . ASN B 2 280 ? 25.94319 9.14749 -24.42661 1.000 56.43721 263 ASN B C 1
ATOM 4464 O O . ASN B 2 280 ? 26.70303 8.30334 -24.91793 1.000 63.23309 263 ASN B O 1
ATOM 4469 N N . LEU B 2 281 ? 26.36669 10.06672 -23.54956 1.000 60.84859 264 LEU B N 1
ATOM 4470 C CA . LEU B 2 281 ? 27.75532 10.08204 -23.09973 1.000 54.33109 264 LEU B CA 1
ATOM 4471 C C . LEU B 2 281 ? 28.12456 8.83767 -22.30274 1.000 52.01512 264 LEU B C 1
ATOM 4472 O O . LEU B 2 281 ? 29.30866 8.49455 -22.23048 1.000 57.50936 264 LEU B O 1
ATOM 4477 N N . GLY B 2 282 ? 27.14813 8.15772 -21.70652 1.000 54.72165 265 GLY B N 1
ATOM 4478 C CA . GLY B 2 282 ? 27.42987 6.96710 -20.92854 1.000 65.92602 265 GLY B CA 1
ATOM 4479 C C . GLY B 2 282 ? 27.19932 5.67926 -21.69213 1.000 62.00569 265 GLY B C 1
ATOM 4480 O O . GLY B 2 282 ? 26.89935 4.64170 -21.09421 1.000 78.45170 265 GLY B O 1
ATOM 4481 N N . LEU B 2 283 ? 27.34090 5.73212 -23.01432 1.000 68.30762 266 LEU B N 1
ATOM 4482 C CA . LEU B 2 283 ? 27.11346 4.59008 -23.89351 1.000 64.25400 266 LEU B CA 1
ATOM 4483 C C . LEU B 2 283 ? 28.28603 4.40206 -24.84351 1.000 51.22420 266 LEU B C 1
ATOM 4484 O O . LEU B 2 283 ? 28.11406 4.00687 -25.99995 1.000 102.43777 266 LEU B O 1
ATOM 4489 N N . CYS B 2 284 ? 29.50099 4.67564 -24.37346 1.000 66.24082 267 CYS B N 1
ATOM 4490 C CA . CYS B 2 284 ? 30.66600 4.73558 -25.24487 1.000 86.42386 267 CYS B CA 1
ATOM 4491 C C . CYS B 2 284 ? 31.54867 3.49607 -25.16184 1.000 97.54761 267 CYS B C 1
ATOM 4492 O O . CYS B 2 284 ? 32.63807 3.49094 -25.74460 1.000 100.86618 267 CYS B O 1
ATOM 4495 N N . ASN B 2 285 ? 31.09938 2.44851 -24.46694 1.000 94.66689 268 ASN B N 1
ATOM 4496 C CA . ASN B 2 285 ? 31.81724 1.17891 -24.38570 1.000 99.55386 268 ASN B CA 1
ATOM 4497 C C . ASN B 2 285 ? 33.27580 1.37066 -23.98878 1.000 84.95052 268 ASN B C 1
ATOM 4498 O O . ASN B 2 285 ? 34.16902 1.35297 -24.84210 1.000 92.59678 268 ASN B O 1
ATOM 4503 N N . ILE B 2 286 ? 33.52255 1.54691 -22.69639 1.000 89.14620 269 ILE B N 1
ATOM 4504 C CA . ILE B 2 286 ? 34.87085 1.77379 -22.19046 1.000 88.86178 269 ILE B CA 1
ATOM 4505 C C . ILE B 2 286 ? 35.60169 0.43900 -22.11360 1.000 90.82768 269 ILE B C 1
ATOM 4506 O O . ILE B 2 286 ? 35.15555 -0.48584 -21.42798 1.000 92.74642 269 ILE B O 1
ATOM 4511 N N . VAL B 2 287 ? 36.72767 0.33370 -22.82025 1.000 91.27185 270 VAL B N 1
ATOM 4512 C CA . VAL B 2 287 ? 37.58281 -0.83591 -22.66939 1.000 103.22687 270 VAL B CA 1
ATOM 4513 C C . VAL B 2 287 ? 38.16616 -0.84092 -21.26027 1.000 97.67458 270 VAL B C 1
ATOM 4514 O O . VAL B 2 287 ? 38.28149 0.20722 -20.61082 1.000 108.03742 270 VAL B O 1
ATOM 4518 N N . ARG B 2 288 ? 38.51500 -2.03548 -20.77165 1.000 104.78629 271 ARG B N 1
ATOM 4519 C CA . ARG B 2 288 ? 39.04478 -2.21442 -19.42180 1.000 106.46210 271 ARG B CA 1
ATOM 4520 C C . ARG B 2 288 ? 40.15883 -1.21869 -19.12078 1.000 116.66779 271 ARG B C 1
ATOM 4521 O O . ARG B 2 288 ? 41.28135 -1.35891 -19.61702 1.000 110.35726 271 ARG B O 1
ATOM 4529 N N . GLY B 2 289 ? 39.85213 -0.21001 -18.30878 1.000 121.16512 272 GLY B N 1
ATOM 4530 C CA . GLY B 2 289 ? 40.77287 0.88173 -18.06682 1.000 103.21341 272 GLY B CA 1
ATOM 4531 C C . GLY B 2 289 ? 40.26006 2.19340 -18.62633 1.000 101.65204 272 GLY B C 1
ATOM 4532 O O . GLY B 2 289 ? 39.21167 2.68845 -18.20120 1.000 97.04192 272 GLY B O 1
ATOM 4533 N N . SER B 2 290 ? 40.98725 2.76415 -19.58337 1.000 102.15323 273 SER B N 1
ATOM 4534 C CA . SER B 2 290 ? 40.59605 3.99997 -20.25137 1.000 102.87423 273 SER B CA 1
ATOM 4535 C C . SER B 2 290 ? 40.13595 3.66539 -21.66389 1.000 113.74904 273 SER B C 1
ATOM 4536 O O . SER B 2 290 ? 40.91194 3.12671 -22.46092 1.000 122.23071 273 SER B O 1
ATOM 4539 N N . GLY B 2 291 ? 38.88148 3.98686 -21.97148 1.000 98.70920 274 GLY B N 1
ATOM 4540 C CA . GLY B 2 291 ? 38.31424 3.63017 -23.25713 1.000 105.18866 274 GLY B CA 1
ATOM 4541 C C . GLY B 2 291 ? 37.88312 4.80924 -24.10461 1.000 107.93280 274 GLY B C 1
ATOM 4542 O O . GLY B 2 291 ? 37.71952 4.66978 -25.32129 1.000 99.26372 274 GLY B O 1
ATOM 4543 N N . LEU B 2 292 ? 37.69655 5.96837 -23.47427 1.000 99.14612 275 LEU B N 1
ATOM 4544 C CA . LEU B 2 292 ? 37.25288 7.18353 -24.16087 1.000 89.11704 275 LEU B CA 1
ATOM 4545 C C . LEU B 2 292 ? 35.93566 6.96643 -24.90253 1.000 79.32779 275 LEU B C 1
ATOM 4546 O O . LEU B 2 292 ? 35.28070 7.92288 -25.31775 1.000 65.63563 275 LEU B O 1
ATOM 4551 N N . GLY C 3 2 ? 19.73909 -6.71727 -54.98619 1.000 106.33030 2 GLY J000 N 1
ATOM 4552 C CA . GLY C 3 2 ? 18.32818 -6.43678 -55.17536 1.000 105.15421 2 GLY J000 CA 1
ATOM 4553 C C . GLY C 3 2 ? 17.48296 -6.75277 -53.95682 1.000 103.76743 2 GLY J000 C 1
ATOM 4554 O O . GLY C 3 2 ? 17.90721 -7.50045 -53.07440 1.000 88.06231 2 GLY J000 O 1
ATOM 4555 N N . GLU C 3 3 ? 16.28079 -6.17591 -53.91878 1.000 82.44727 3 GLU J000 N 1
ATOM 4556 C CA . GLU C 3 3 ? 15.33279 -6.35440 -52.81828 1.000 92.36720 3 GLU J000 CA 1
ATOM 4557 C C . GLU C 3 3 ? 15.91950 -5.86069 -51.49332 1.000 84.39492 3 GLU J000 C 1
ATOM 4558 O O . GLU C 3 3 ? 16.05658 -6.60359 -50.51987 1.000 96.45330 3 GLU J000 O 1
ATOM 4564 N N . VAL C 3 4 ? 16.27185 -4.58222 -51.48049 1.000 78.75744 4 VAL J000 N 1
ATOM 4565 C CA . VAL C 3 4 ? 16.62276 -3.86240 -50.25743 1.000 61.47812 4 VAL J000 CA 1
ATOM 4566 C C . VAL C 3 4 ? 15.65878 -2.68481 -50.18832 1.000 62.86915 4 VAL J000 C 1
ATOM 4567 O O . VAL C 3 4 ? 15.95295 -1.58405 -50.66440 1.000 71.81398 4 VAL J000 O 1
ATOM 4571 N N . GLN C 3 5 ? 14.48894 -2.91622 -49.60125 1.000 53.30474 5 GLN J000 N 1
ATOM 4572 C CA . GLN C 3 5 ? 13.37262 -1.98444 -49.68541 1.000 63.49218 5 GLN J000 CA 1
ATOM 4573 C C . GLN C 3 5 ? 13.33349 -1.07497 -48.46242 1.000 66.59460 5 GLN J000 C 1
ATOM 4574 O O . GLN C 3 5 ? 13.35968 -1.55207 -47.32319 1.000 54.80617 5 GLN J000 O 1
ATOM 4580 N N . LEU C 3 6 ? 13.26426 0.23667 -48.70959 1.000 59.68763 6 LEU J000 N 1
ATOM 4581 C CA . LEU C 3 6 ? 13.16429 1.25818 -47.66983 1.000 57.47619 6 LEU J000 CA 1
ATOM 4582 C C . LEU C 3 6 ? 12.09474 2.26514 -48.10382 1.000 57.36002 6 LEU J000 C 1
ATOM 4583 O O . LEU C 3 6 ? 12.40051 3.39705 -48.47555 1.000 62.92216 6 LEU J000 O 1
ATOM 4588 N N . GLN C 3 7 ? 10.83340 1.84433 -48.06215 1.000 64.03245 7 GLN J000 N 1
ATOM 4589 C CA . GLN C 3 7 ? 9.72983 2.67953 -48.51797 1.000 75.69100 7 GLN J000 CA 1
ATOM 4590 C C . GLN C 3 7 ? 9.25227 3.58272 -47.38800 1.000 64.56539 7 GLN J000 C 1
ATOM 4591 O O . GLN C 3 7 ? 9.00010 3.11369 -46.27325 1.000 68.49280 7 GLN J000 O 1
ATOM 4597 N N . ALA C 3 8 ? 9.12453 4.87423 -47.68254 1.000 52.97652 8 ALA J000 N 1
ATOM 4598 C CA . ALA C 3 8 ? 8.65243 5.85842 -46.71929 1.000 67.80469 8 ALA J000 CA 1
ATOM 4599 C C . ALA C 3 8 ? 7.19961 6.21780 -47.00135 1.000 68.33811 8 ALA J000 C 1
ATOM 4600 O O . ALA C 3 8 ? 6.80116 6.37946 -48.15856 1.000 77.52714 8 ALA J000 O 1
ATOM 4602 N N . SER C 3 9 ? 6.41270 6.34410 -45.93425 1.000 59.26981 9 SER J000 N 1
ATOM 4603 C CA . SER C 3 9 ? 5.00941 6.71494 -46.03246 1.000 65.41707 9 SER J000 CA 1
ATOM 4604 C C . SER C 3 9 ? 4.66295 7.63301 -44.86739 1.000 75.73671 9 SER J000 C 1
ATOM 4605 O O . SER C 3 9 ? 5.51450 7.96841 -44.03717 1.000 69.82897 9 SER J000 O 1
ATOM 4608 N N . GLY C 3 10 ? 3.39508 8.04150 -44.80712 1.000 65.91172 10 GLY J000 N 1
ATOM 4609 C CA . GLY C 3 10 ? 2.89831 8.87031 -43.73024 1.000 61.28074 10 GLY J000 CA 1
ATOM 4610 C C . GLY C 3 10 ? 2.85789 10.35472 -44.02125 1.000 63.67461 10 GLY J000 C 1
ATOM 4611 O O . GLY C 3 10 ? 2.36121 11.11677 -43.18282 1.000 73.17986 10 GLY J000 O 1
ATOM 4612 N N . GLY C 3 11 ? 3.36051 10.78657 -45.17165 1.000 71.45974 11 GLY J000 N 1
ATOM 4613 C CA . GLY C 3 11 ? 3.36001 12.18917 -45.51675 1.000 72.24044 11 GLY J000 CA 1
ATOM 4614 C C . GLY C 3 11 ? 1.96219 12.70266 -45.82158 1.000 77.28926 11 GLY J000 C 1
ATOM 4615 O O . GLY C 3 11 ? 0.95026 12.02046 -45.65402 1.000 80.60348 11 GLY J000 O 1
ATOM 4616 N N . GLY C 3 12 ? 1.91895 13.94356 -46.27760 1.000 57.02028 12 GLY J000 N 1
ATOM 4617 C CA . GLY C 3 12 ? 0.66949 14.57112 -46.64841 1.000 75.89839 12 GLY J000 CA 1
ATOM 4618 C C . GLY C 3 12 ? 0.75545 16.07547 -46.48679 1.000 84.03944 12 GLY J000 C 1
ATOM 4619 O O . GLY C 3 12 ? 1.83099 16.64332 -46.31423 1.000 74.02644 12 GLY J000 O 1
ATOM 4620 N N . LEU C 3 13 ? -0.41333 16.70668 -46.54972 1.000 80.50295 13 LEU J000 N 1
ATOM 4621 C CA . LEU C 3 13 ? -0.55061 18.15204 -46.43706 1.000 82.43231 13 LEU J000 CA 1
ATOM 4622 C C . LEU C 3 13 ? -1.28108 18.48925 -45.14495 1.000 91.63632 13 LEU J000 C 1
ATOM 4623 O O . LEU C 3 13 ? -2.30622 17.87552 -44.82860 1.000 77.97094 13 LEU J000 O 1
ATOM 4628 N N . VAL C 3 14 ? -0.75516 19.46267 -44.40569 1.000 80.20162 14 VAL J000 N 1
ATOM 4629 C CA . VAL C 3 14 ? -1.32990 19.86083 -43.12465 1.000 90.56537 14 VAL J000 CA 1
ATOM 4630 C C . VAL C 3 14 ? -0.94373 21.30819 -42.85037 1.000 93.27147 14 VAL J000 C 1
ATOM 4631 O O . VAL C 3 14 ? 0.15422 21.74888 -43.20024 1.000 81.76800 14 VAL J000 O 1
ATOM 4635 N N . GLN C 3 15 ? -1.86402 22.05017 -42.23807 1.000 94.39546 15 GLN J000 N 1
ATOM 4636 C CA . GLN C 3 15 ? -1.60499 23.43509 -41.88014 1.000 100.94050 15 GLN J000 CA 1
ATOM 4637 C C . GLN C 3 15 ? -0.45467 23.50655 -40.87411 1.000 92.45426 15 GLN J000 C 1
ATOM 4638 O O . GLN C 3 15 ? -0.28694 22.60046 -40.05162 1.000 92.22091 15 GLN J000 O 1
ATOM 4644 N N . PRO C 3 16 ? 0.36914 24.55545 -40.93408 1.000 93.05723 16 PRO J000 N 1
ATOM 4645 C CA . PRO C 3 16 ? 1.44686 24.70397 -39.94528 1.000 87.70040 16 PRO J000 CA 1
ATOM 4646 C C . PRO C 3 16 ? 0.91013 24.67174 -38.52129 1.000 79.17966 16 PRO J000 C 1
ATOM 4647 O O . PRO C 3 16 ? -0.03459 25.38452 -38.17525 1.000 73.76902 16 PRO J000 O 1
ATOM 4651 N N . GLY C 3 17 ? 1.52567 23.82767 -37.69579 1.000 78.64141 17 GLY J000 N 1
ATOM 4652 C CA . GLY C 3 17 ? 1.06984 23.55748 -36.35066 1.000 57.55648 17 GLY J000 CA 1
ATOM 4653 C C . GLY C 3 17 ? 0.54974 22.15055 -36.15044 1.000 79.06078 17 GLY J000 C 1
ATOM 4654 O O . GLY C 3 17 ? 0.49808 21.67978 -35.00597 1.000 69.94022 17 GLY J000 O 1
ATOM 4655 N N . GLY C 3 18 ? 0.16990 21.46503 -37.22784 1.000 85.34579 18 GLY J000 N 1
ATOM 4656 C CA . GLY C 3 18 ? -0.32653 20.10553 -37.13798 1.000 88.52726 18 GLY J000 CA 1
ATOM 4657 C C . GLY C 3 18 ? 0.76838 19.09485 -36.86957 1.000 83.23407 18 GLY J000 C 1
ATOM 4658 O O . GLY C 3 18 ? 1.86393 19.46180 -36.43516 1.000 92.51683 18 GLY J000 O 1
ATOM 4659 N N . SER C 3 19 ? 0.49150 17.81799 -37.12429 1.000 91.69771 19 SER J000 N 1
ATOM 4660 C CA . SER C 3 19 ? 1.47062 16.77534 -36.86121 1.000 91.01780 19 SER J000 CA 1
ATOM 4661 C C . SER C 3 19 ? 1.35993 15.68684 -37.91838 1.000 87.71307 19 SER J000 C 1
ATOM 4662 O O . SER C 3 19 ? 0.29302 15.46545 -38.49773 1.000 85.87264 19 SER J000 O 1
ATOM 4665 N N . LEU C 3 20 ? 2.48201 15.01174 -38.16090 1.000 89.99995 20 LEU J000 N 1
ATOM 4666 C CA . LEU C 3 20 ? 2.54402 13.87072 -39.06135 1.000 66.29724 20 LEU J000 CA 1
ATOM 4667 C C . LEU C 3 20 ? 3.45127 12.81318 -38.45194 1.000 71.21090 20 LEU J000 C 1
ATOM 4668 O O . LEU C 3 20 ? 4.37320 13.12845 -37.69731 1.000 80.90837 20 LEU J000 O 1
ATOM 4673 N N . ARG C 3 21 ? 3.18145 11.55250 -38.78211 1.000 61.58009 21 ARG J000 N 1
ATOM 4674 C CA . ARG C 3 21 ? 3.99516 10.43070 -38.32260 1.000 57.65321 21 ARG J000 CA 1
ATOM 4675 C C . ARG C 3 21 ? 4.44720 9.63914 -39.54109 1.000 73.36474 21 ARG J000 C 1
ATOM 4676 O O . ARG C 3 21 ? 3.63627 8.96332 -40.18302 1.000 83.68432 21 ARG J000 O 1
ATOM 4684 N N . LEU C 3 22 ? 5.73438 9.72337 -39.85895 1.000 66.25814 22 LEU J000 N 1
ATOM 4685 C CA . LEU C 3 22 ? 6.28142 9.03481 -41.01666 1.000 55.81055 22 LEU J000 CA 1
ATOM 4686 C C . LEU C 3 22 ? 6.70836 7.62080 -40.64347 1.000 69.27707 22 LEU J000 C 1
ATOM 4687 O O . LEU C 3 22 ? 7.08375 7.34249 -39.50100 1.000 59.57709 22 LEU J000 O 1
ATOM 4692 N N . SER C 3 23 ? 6.64749 6.72625 -41.62711 1.000 68.16144 23 SER J000 N 1
ATOM 4693 C CA . SER C 3 23 ? 6.93527 5.31615 -41.42245 1.000 58.57185 23 SER J000 CA 1
ATOM 4694 C C . SER C 3 23 ? 7.92796 4.83473 -42.47040 1.000 60.82377 23 SER J000 C 1
ATOM 4695 O O . SER C 3 23 ? 8.00429 5.37757 -43.57532 1.000 55.40348 23 SER J000 O 1
ATOM 4698 N N . CYS C 3 24 ? 8.69070 3.80332 -42.10824 1.000 67.02680 24 CYS J000 N 1
ATOM 4699 C CA . CYS C 3 24 ? 9.66541 3.20699 -43.02611 1.000 55.14401 24 CYS J000 CA 1
ATOM 4700 C C . CYS C 3 24 ? 9.89287 1.76696 -42.55639 1.000 63.61142 24 CYS J000 C 1
ATOM 4701 O O . CYS C 3 24 ? 10.73648 1.51217 -41.69465 1.000 60.55384 24 CYS J000 O 1
ATOM 4704 N N . ALA C 3 25 ? 9.11835 0.84092 -43.11884 1.000 62.54073 25 ALA J000 N 1
ATOM 4705 C CA . ALA C 3 25 ? 9.24691 -0.57811 -42.79539 1.000 57.35605 25 ALA J000 CA 1
ATOM 4706 C C . ALA C 3 25 ? 10.35832 -1.15948 -43.65830 1.000 52.98818 25 ALA J000 C 1
ATOM 4707 O O . ALA C 3 25 ? 10.17322 -1.40203 -44.85357 1.000 66.44263 25 ALA J000 O 1
ATOM 4709 N N . ALA C 3 26 ? 11.52142 -1.38165 -43.05305 1.000 51.30675 26 ALA J000 N 1
ATOM 4710 C CA . ALA C 3 26 ? 12.68599 -1.83385 -43.79647 1.000 63.05854 26 ALA J000 CA 1
ATOM 4711 C C . ALA C 3 26 ? 12.60999 -3.32891 -44.08120 1.000 54.62549 26 ALA J000 C 1
ATOM 4712 O O . ALA C 3 26 ? 12.05685 -4.10813 -43.30018 1.000 50.35183 26 ALA J000 O 1
ATOM 4714 N N . SER C 3 27 ? 13.17685 -3.72210 -45.21995 1.000 61.19854 27 SER J000 N 1
ATOM 4715 C CA . SER C 3 27 ? 13.25436 -5.11891 -45.61846 1.000 58.47449 27 SER J000 CA 1
ATOM 4716 C C . SER C 3 27 ? 14.59330 -5.35865 -46.29817 1.000 57.07581 27 SER J000 C 1
ATOM 4717 O O . SER C 3 27 ? 15.04462 -4.54080 -47.10511 1.000 57.19609 27 SER J000 O 1
ATOM 4720 N N . GLY C 3 28 ? 15.21869 -6.48687 -45.97369 1.000 57.58611 28 GLY J000 N 1
ATOM 4721 C CA . GLY C 3 28 ? 16.58336 -6.74339 -46.38304 1.000 62.83244 28 GLY J000 CA 1
ATOM 4722 C C . GLY C 3 28 ? 17.62451 -6.12163 -45.48480 1.000 69.95278 28 GLY J000 C 1
ATOM 4723 O O . GLY C 3 28 ? 18.81889 -6.19286 -45.79878 1.000 67.13602 28 GLY J000 O 1
ATOM 4724 N N . ILE C 3 29 ? 17.20496 -5.52453 -44.37243 1.000 77.68074 29 ILE J000 N 1
ATOM 4725 C CA . ILE C 3 29 ? 18.08291 -4.79353 -43.46514 1.000 55.22866 29 ILE J000 CA 1
ATOM 4726 C C . ILE C 3 29 ? 17.54946 -4.96792 -42.05010 1.000 66.57091 29 ILE J000 C 1
ATOM 4727 O O . ILE C 3 29 ? 16.34369 -4.84378 -41.81564 1.000 68.75387 29 ILE J000 O 1
ATOM 4732 N N . VAL C 3 30 ? 18.44279 -5.26893 -41.10880 1.000 46.35644 30 VAL J000 N 1
ATOM 4733 C CA . VAL C 3 30 ? 18.09248 -5.43063 -39.70185 1.000 66.16571 30 VAL J000 CA 1
ATOM 4734 C C . VAL C 3 30 ? 18.58959 -4.21230 -38.93576 1.000 61.70336 30 VAL J000 C 1
ATOM 4735 O O . VAL C 3 30 ? 19.70731 -3.73556 -39.16560 1.000 57.91455 30 VAL J000 O 1
ATOM 4739 N N . PHE C 3 31 ? 17.75500 -3.70970 -38.02085 1.000 62.61879 31 PHE J000 N 1
ATOM 4740 C CA . PHE C 3 31 ? 18.09594 -2.48833 -37.29626 1.000 59.55387 31 PHE J000 CA 1
ATOM 4741 C C . PHE C 3 31 ? 19.20627 -2.71485 -36.27771 1.000 59.05473 31 PHE J000 C 1
ATOM 4742 O O . PHE C 3 31 ? 19.98832 -1.79681 -36.00632 1.000 59.96697 31 PHE J000 O 1
ATOM 4750 N N . SER C 3 32 ? 19.30008 -3.91891 -35.70888 1.000 57.34409 32 SER J000 N 1
ATOM 4751 C CA . SER C 3 32 ? 20.36762 -4.23640 -34.76403 1.000 66.52056 32 SER J000 CA 1
ATOM 4752 C C . SER C 3 32 ? 21.74462 -4.24273 -35.41112 1.000 60.78208 32 SER J000 C 1
ATOM 4753 O O . SER C 3 32 ? 22.73166 -4.54761 -34.73591 1.000 67.92990 32 SER J000 O 1
ATOM 4756 N N . ASN C 3 33 ? 21.82776 -3.90946 -36.69475 1.000 64.33330 33 ASN J000 N 1
ATOM 4757 C CA . ASN C 3 33 ? 23.06321 -3.95692 -37.45423 1.000 62.83618 33 ASN J000 CA 1
ATOM 4758 C C . ASN C 3 33 ? 23.31348 -2.68472 -38.25741 1.000 66.75527 33 ASN J000 C 1
ATOM 4759 O O . ASN C 3 33 ? 24.45369 -2.45796 -38.67971 1.000 52.82784 33 ASN J000 O 1
ATOM 4764 N N . ASN C 3 34 ? 22.30958 -1.82446 -38.42702 1.000 52.89179 34 ASN J000 N 1
ATOM 4765 C CA . ASN C 3 34 ? 22.43721 -0.59119 -39.18683 1.000 57.87597 34 ASN J000 CA 1
ATOM 4766 C C . ASN C 3 34 ? 22.11394 0.62508 -38.32826 1.000 60.80273 34 ASN J000 C 1
ATOM 4767 O O . ASN C 3 34 ? 21.52357 0.52325 -37.24884 1.000 59.68243 34 ASN J000 O 1
ATOM 4772 N N . ARG C 3 35 ? 22.51170 1.78523 -38.84280 1.000 62.43631 35 ARG J000 N 1
ATOM 4773 C CA . ARG C 3 35 ? 22.07380 3.08146 -38.34568 1.000 42.31652 35 ARG J000 CA 1
ATOM 4774 C C . ARG C 3 35 ? 21.04223 3.63961 -39.31814 1.000 57.42332 35 ARG J000 C 1
ATOM 4775 O O . ARG C 3 35 ? 21.34132 3.82930 -40.50243 1.000 65.40227 35 ARG J000 O 1
ATOM 4783 N N . MET C 3 36 ? 19.83536 3.89531 -38.82395 1.000 53.49523 36 MET J000 N 1
ATOM 4784 C CA . MET C 3 36 ? 18.77458 4.45485 -39.64769 1.000 50.69935 36 MET J000 CA 1
ATOM 4785 C C . MET C 3 36 ? 18.74568 5.96967 -39.50201 1.000 57.01111 36 MET J000 C 1
ATOM 4786 O O . MET C 3 36 ? 18.91492 6.50258 -38.40287 1.000 67.48168 36 MET J000 O 1
ATOM 4791 N N . SER C 3 37 ? 18.52881 6.66059 -40.61872 1.000 54.69116 37 SER J000 N 1
ATOM 4792 C CA . SER C 3 37 ? 18.54694 8.11674 -40.63828 1.000 46.15057 37 SER J000 CA 1
ATOM 4793 C C . SER C 3 37 ? 17.45644 8.62514 -41.56667 1.000 60.69513 37 SER J000 C 1
ATOM 4794 O O . SER C 3 37 ? 17.29985 8.11722 -42.68065 1.000 62.34052 37 SER J000 O 1
ATOM 4797 N N . TRP C 3 38 ? 16.70648 9.62147 -41.10470 1.000 52.41838 38 TRP J000 N 1
ATOM 4798 C CA . TRP C 3 38 ? 15.69493 10.27947 -41.92048 1.000 48.43185 38 TRP J000 CA 1
ATOM 4799 C C . TRP C 3 38 ? 16.30552 11.51388 -42.57044 1.000 62.80433 38 TRP J000 C 1
ATOM 4800 O O . TRP C 3 38 ? 16.79558 12.40843 -41.87375 1.000 61.19451 38 TRP J000 O 1
ATOM 4811 N N . TYR C 3 39 ? 16.28016 11.55784 -43.89688 1.000 61.37637 39 TYR J000 N 1
ATOM 4812 C CA . TYR C 3 39 ? 16.72496 12.71720 -44.65322 1.000 59.25508 39 TYR J000 CA 1
ATOM 4813 C C . TYR C 3 39 ? 15.52415 13.50374 -45.16674 1.000 66.00365 39 TYR J000 C 1
ATOM 4814 O O . TYR C 3 39 ? 14.37399 13.06931 -45.07596 1.00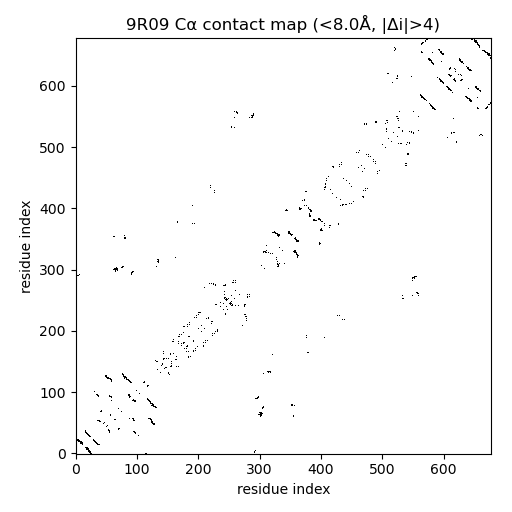0 66.87576 39 TYR J000 O 1
ATOM 4823 N N . ARG C 3 40 ? 15.81011 14.68164 -45.71560 1.000 62.07397 40 ARG J000 N 1
ATOM 4824 C CA . ARG C 3 40 ? 14.80465 15.46178 -46.41892 1.000 63.28138 40 ARG J000 CA 1
ATOM 4825 C C . ARG C 3 40 ? 15.49709 16.28760 -47.49019 1.000 70.42512 40 ARG J000 C 1
ATOM 4826 O O . ARG C 3 40 ? 16.67883 16.62105 -47.36964 1.000 70.22700 40 ARG J000 O 1
ATOM 4834 N N . GLN C 3 41 ? 14.75206 16.60522 -48.54587 1.000 60.96888 41 GLN J000 N 1
ATOM 4835 C CA . GLN C 3 41 ? 15.28485 17.37475 -49.66604 1.000 73.49368 41 GLN J000 CA 1
ATOM 4836 C C . GLN C 3 41 ? 14.22039 18.36307 -50.11881 1.000 80.45423 41 GLN J000 C 1
ATOM 4837 O O . GLN C 3 41 ? 13.17158 17.95912 -50.63084 1.000 70.74629 41 GLN J000 O 1
ATOM 4843 N N . ALA C 3 42 ? 14.48715 19.65212 -49.92013 1.000 95.61073 42 ALA J000 N 1
ATOM 4844 C CA . ALA C 3 42 ? 13.59072 20.70245 -50.36905 1.000 91.10507 42 ALA J000 CA 1
ATOM 4845 C C . ALA C 3 42 ? 13.72675 20.90222 -51.87780 1.000 91.61525 42 ALA J000 C 1
ATOM 4846 O O . ALA C 3 42 ? 14.77105 20.59100 -52.45759 1.000 83.05497 42 ALA J000 O 1
ATOM 4848 N N . PRO C 3 43 ? 12.68033 21.40335 -52.53675 1.000 99.68016 43 PRO J000 N 1
ATOM 4849 C CA . PRO C 3 43 ? 12.75583 21.62489 -53.99067 1.000 97.69465 43 PRO J000 CA 1
ATOM 4850 C C . PRO C 3 43 ? 13.89646 22.56393 -54.35168 1.000 95.07756 43 PRO J000 C 1
ATOM 4851 O O . PRO C 3 43 ? 13.91756 23.73024 -53.95029 1.000 92.40115 43 PRO J000 O 1
ATOM 4855 N N . GLY C 3 44 ? 14.85421 22.04095 -55.11462 1.000 82.52747 44 GLY J000 N 1
ATOM 4856 C CA . GLY C 3 44 ? 16.01237 22.81458 -55.51628 1.000 79.31851 44 GLY J000 CA 1
ATOM 4857 C C . GLY C 3 44 ? 16.98701 23.05617 -54.38237 1.000 96.08522 44 GLY J000 C 1
ATOM 4858 O O . GLY C 3 44 ? 17.40924 24.19261 -54.14833 1.000 104.56170 44 GLY J000 O 1
ATOM 4859 N N . LYS C 3 45 ? 17.35186 21.99155 -53.67168 1.000 104.61953 45 LYS J000 N 1
ATOM 4860 C CA . LYS C 3 45 ? 18.26225 22.09288 -52.54038 1.000 80.86689 45 LYS J000 CA 1
ATOM 4861 C C . LYS C 3 45 ? 18.82497 20.70810 -52.25565 1.000 81.84354 45 LYS J000 C 1
ATOM 4862 O O . LYS C 3 45 ? 18.17851 19.69581 -52.53624 1.000 82.73919 45 LYS J000 O 1
ATOM 4868 N N . GLN C 3 46 ? 20.03802 20.67417 -51.70818 1.000 85.24398 46 GLN J000 N 1
ATOM 4869 C CA . GLN C 3 46 ? 20.67889 19.40560 -51.39405 1.000 87.78573 46 GLN J000 CA 1
ATOM 4870 C C . GLN C 3 46 ? 19.96819 18.70784 -50.23638 1.000 72.92657 46 GLN J000 C 1
ATOM 4871 O O . GLN C 3 46 ? 19.28116 19.33024 -49.42194 1.000 69.06022 46 GLN J000 O 1
ATOM 4877 N N . ARG C 3 47 ? 20.14235 17.39062 -50.17415 1.000 66.53282 47 ARG J000 N 1
ATOM 4878 C CA . ARG C 3 47 ? 19.54552 16.60759 -49.10353 1.000 67.70191 47 ARG J000 CA 1
ATOM 4879 C C . ARG C 3 47 ? 20.27746 16.85516 -47.78908 1.000 78.27293 47 ARG J000 C 1
ATOM 4880 O O . ARG C 3 47 ? 21.49032 17.08152 -47.75751 1.000 69.93190 47 ARG J000 O 1
ATOM 4888 N N . GLU C 3 48 ? 19.52233 16.81284 -46.69338 1.000 64.52134 48 GLU J000 N 1
ATOM 4889 C CA . GLU C 3 48 ? 20.07771 17.00881 -45.36305 1.000 70.56769 48 GLU J000 CA 1
ATOM 4890 C C . GLU C 3 48 ? 19.44128 16.02087 -44.39788 1.000 61.54472 48 GLU J000 C 1
ATOM 4891 O O . GLU C 3 48 ? 18.25545 15.69776 -44.51568 1.000 62.53182 48 GLU J000 O 1
ATOM 4897 N N . VAL C 3 49 ? 20.23975 15.53884 -43.45159 1.000 53.53494 49 VAL J000 N 1
ATOM 4898 C CA . VAL C 3 49 ? 19.75484 14.61032 -42.43792 1.000 65.00462 49 VAL J000 CA 1
ATOM 4899 C C . VAL C 3 49 ? 18.99257 15.38265 -41.37055 1.000 55.90455 49 VAL J000 C 1
ATOM 4900 O O . VAL C 3 49 ? 19.41586 16.46044 -40.93345 1.000 69.05066 49 VAL J000 O 1
ATOM 4904 N N . VAL C 3 50 ? 17.85256 14.83707 -40.95942 1.000 55.77411 50 VAL J000 N 1
ATOM 4905 C CA . VAL C 3 50 ? 16.99150 15.44787 -39.95721 1.000 57.03625 50 VAL J000 CA 1
ATOM 4906 C C . VAL C 3 50 ? 17.10517 14.73134 -38.61633 1.000 62.55077 50 VAL J000 C 1
ATOM 4907 O O . VAL C 3 50 ? 17.23123 15.36897 -37.57049 1.000 76.40845 50 VAL J000 O 1
ATOM 4911 N N . ALA C 3 51 ? 17.06556 13.40129 -38.63044 1.000 64.64729 51 ALA J000 N 1
ATOM 4912 C CA . ALA C 3 51 ? 17.18450 12.61786 -37.41054 1.000 61.51743 51 ALA J000 CA 1
ATOM 4913 C C . ALA C 3 51 ? 17.89494 11.31380 -37.73563 1.000 61.50263 51 ALA J000 C 1
ATOM 4914 O O . ALA C 3 51 ? 17.92262 10.87082 -38.88613 1.000 55.86835 51 ALA J000 O 1
ATOM 4916 N N . THR C 3 52 ? 18.47751 10.70373 -36.70631 1.000 59.08226 52 THR J000 N 1
ATOM 4917 C CA . THR C 3 52 ? 19.18821 9.44690 -36.87995 1.000 54.76298 52 THR J000 CA 1
ATOM 4918 C C . THR C 3 52 ? 19.07500 8.63360 -35.60090 1.000 60.16200 52 THR J000 C 1
ATOM 4919 O O . THR C 3 52 ? 18.77418 9.16255 -34.52888 1.000 61.44934 52 THR J000 O 1
ATOM 4923 N N . ILE C 3 53 ? 19.31584 7.33284 -35.72931 1.000 49.40229 53 ILE J000 N 1
ATOM 4924 C CA . ILE C 3 53 ? 19.28734 6.42110 -34.59048 1.000 46.51056 53 ILE J000 CA 1
ATOM 4925 C C . ILE C 3 53 ? 20.30231 5.31304 -34.83479 1.000 60.77396 53 ILE J000 C 1
ATOM 4926 O O . ILE C 3 53 ? 20.31052 4.68381 -35.89761 1.000 55.01245 53 ILE J000 O 1
ATOM 4931 N N . THR C 3 54 ? 21.17159 5.08937 -33.85349 1.000 50.82475 54 THR J000 N 1
ATOM 4932 C CA . THR C 3 54 ? 22.20946 4.08366 -33.98921 1.000 55.12825 54 THR J000 CA 1
ATOM 4933 C C . THR C 3 54 ? 21.61542 2.68274 -33.86413 1.000 51.28862 54 THR J000 C 1
ATOM 4934 O O . THR C 3 54 ? 20.44365 2.49561 -33.52559 1.000 53.53754 54 THR J000 O 1
ATOM 4938 N N . SER C 3 55 ? 22.45309 1.68279 -34.13995 1.000 50.31523 55 SER J000 N 1
ATOM 4939 C CA . SER C 3 55 ? 22.03220 0.30008 -33.96041 1.000 58.85621 55 SER J000 CA 1
ATOM 4940 C C . SER C 3 55 ? 21.77477 -0.03304 -32.49739 1.000 52.50443 55 SER J000 C 1
ATOM 4941 O O . SER C 3 55 ? 21.10451 -1.03069 -32.20953 1.000 64.98439 55 SER J000 O 1
ATOM 4944 N N . GLY C 3 56 ? 22.28604 0.77640 -31.57224 1.000 57.27627 56 GLY J000 N 1
ATOM 4945 C CA . GLY C 3 56 ? 22.03527 0.57227 -30.16003 1.000 50.13769 56 GLY J000 CA 1
ATOM 4946 C C . GLY C 3 56 ? 20.77599 1.26627 -29.68257 1.000 47.71215 56 GLY J000 C 1
ATOM 4947 O O . GLY C 3 56 ? 20.16876 0.85136 -28.69129 1.000 77.33288 56 GLY J000 O 1
ATOM 4948 N N . GLY C 3 57 ? 20.37195 2.32416 -30.38103 1.000 57.56041 57 GLY J000 N 1
ATOM 4949 C CA . GLY C 3 57 ? 19.17381 3.07215 -30.03540 1.000 52.17284 57 GLY J000 CA 1
ATOM 4950 C C . GLY C 3 57 ? 19.39998 4.53671 -29.71625 1.000 54.02565 57 GLY J000 C 1
ATOM 4951 O O . GLY C 3 57 ? 18.41906 5.25444 -29.47428 1.000 51.59262 57 GLY J000 O 1
ATOM 4952 N N . ALA C 3 58 ? 20.63848 5.02336 -29.70030 1.000 50.37032 58 ALA J000 N 1
ATOM 4953 C CA . ALA C 3 58 ? 20.89095 6.42720 -29.40405 1.000 50.87891 58 ALA J000 CA 1
ATOM 4954 C C . ALA C 3 58 ? 20.47023 7.29837 -30.58094 1.000 59.43802 58 ALA J000 C 1
ATOM 4955 O O . ALA C 3 58 ? 20.77382 6.98899 -31.73648 1.000 64.90948 58 ALA J000 O 1
ATOM 4957 N N . THR C 3 59 ? 19.77422 8.39108 -30.28931 1.000 60.09565 59 THR J000 N 1
ATOM 4958 C CA . THR C 3 59 ? 19.23587 9.26995 -31.31819 1.000 62.29351 59 THR J000 CA 1
ATOM 4959 C C . THR C 3 59 ? 20.03688 10.56544 -31.39850 1.000 56.94955 59 THR J000 C 1
ATOM 4960 O O . THR C 3 59 ? 20.88961 10.85902 -30.55582 1.000 53.30645 59 THR J000 O 1
ATOM 4964 N N . ASP C 3 60 ? 19.74123 11.34397 -32.43728 1.000 52.62162 60 ASP J000 N 1
ATOM 4965 C CA . ASP C 3 60 ? 20.39345 12.61970 -32.70017 1.000 51.90254 60 ASP J000 CA 1
ATOM 4966 C C . ASP C 3 60 ? 19.56345 13.35871 -33.73913 1.000 60.38404 60 ASP J000 C 1
ATOM 4967 O O . ASP C 3 60 ? 18.93171 12.73273 -34.59436 1.000 69.32375 60 ASP J000 O 1
ATOM 4972 N N . TYR C 3 61 ? 19.56429 14.68830 -33.65852 1.000 57.56568 61 TYR J000 N 1
ATOM 4973 C CA . TYR C 3 61 ? 18.67236 15.49090 -34.48147 1.000 53.34847 61 TYR J000 CA 1
ATOM 4974 C C . TYR C 3 61 ? 19.40554 16.69971 -35.04403 1.000 57.45090 61 TYR J000 C 1
ATOM 4975 O O . TYR C 3 61 ? 20.45342 17.11284 -34.54261 1.000 65.73818 61 TYR J000 O 1
ATOM 4984 N N . GLN C 3 62 ? 18.83548 17.25619 -36.10822 1.000 64.95309 62 GLN J000 N 1
ATOM 4985 C CA . GLN C 3 62 ? 19.25864 18.54873 -36.62045 1.000 71.45705 62 GLN J000 CA 1
ATOM 4986 C C . GLN C 3 62 ? 18.69571 19.65108 -35.73157 1.000 60.63250 62 GLN J000 C 1
ATOM 4987 O O . GLN C 3 62 ? 17.59453 19.53234 -35.18679 1.000 68.63633 62 GLN J000 O 1
ATOM 4993 N N . ASP C 3 63 ? 19.46465 20.73329 -35.58586 1.000 49.79046 63 ASP J000 N 1
ATOM 4994 C CA . ASP C 3 63 ? 19.12637 21.74212 -34.58496 1.000 65.11762 63 ASP J000 CA 1
ATOM 4995 C C . ASP C 3 63 ? 17.79329 22.42040 -34.88018 1.000 58.67040 63 ASP J000 C 1
ATOM 4996 O O . ASP C 3 63 ? 17.05180 22.75453 -33.94754 1.000 61.43930 63 ASP J000 O 1
ATOM 5001 N N . SER C 3 64 ? 17.46015 22.61698 -36.15799 1.000 64.79086 64 SER J000 N 1
ATOM 5002 C CA . SER C 3 64 ? 16.22775 23.31094 -36.50713 1.000 56.17743 64 SER J000 CA 1
ATOM 5003 C C . SER C 3 64 ? 14.98581 22.45070 -36.31803 1.000 58.09397 64 SER J000 C 1
ATOM 5004 O O . SER C 3 64 ? 13.87229 22.96340 -36.46908 1.000 60.15280 64 SER J000 O 1
ATOM 5007 N N . VAL C 3 65 ? 15.14513 21.16780 -35.99470 1.000 61.14441 65 VAL J000 N 1
ATOM 5008 C CA . VAL C 3 65 ? 14.02630 20.27750 -35.71410 1.000 60.05629 65 VAL J000 CA 1
ATOM 5009 C C . VAL C 3 65 ? 14.11201 19.65480 -34.33056 1.000 61.98863 65 VAL J000 C 1
ATOM 5010 O O . VAL C 3 65 ? 13.21151 18.90127 -33.94758 1.000 56.14393 65 VAL J000 O 1
ATOM 5014 N N . GLU C 3 66 ? 15.16898 19.94041 -33.57252 1.000 68.64708 66 GLU J000 N 1
ATOM 5015 C CA . GLU C 3 66 ? 15.32551 19.36989 -32.24110 1.000 56.76552 66 GLU J000 CA 1
ATOM 5016 C C . GLU C 3 66 ? 14.16663 19.79194 -31.34646 1.000 57.13894 66 GLU J000 C 1
ATOM 5017 O O . GLU C 3 66 ? 13.78736 20.96607 -31.31055 1.000 57.51493 66 GLU J000 O 1
ATOM 5023 N N . GLY C 3 67 ? 13.60149 18.82474 -30.62515 1.000 43.58456 67 GLY J000 N 1
ATOM 5024 C CA . GLY C 3 67 ? 12.45471 19.04826 -29.77761 1.000 54.99709 67 GLY J000 CA 1
ATOM 5025 C C . GLY C 3 67 ? 11.11966 18.90833 -30.48164 1.000 57.17145 67 GLY J000 C 1
ATOM 5026 O O . GLY C 3 67 ? 10.12944 18.53200 -29.84563 1.000 59.03624 67 GLY J000 O 1
ATOM 5027 N N . ARG C 3 68 ? 11.06915 19.20013 -31.78111 1.000 60.86391 68 ARG J000 N 1
ATOM 5028 C CA . ARG C 3 68 ? 9.83618 19.07100 -32.54739 1.000 70.06292 68 ARG J000 CA 1
ATOM 5029 C C . ARG C 3 68 ? 9.68284 17.68667 -33.16694 1.000 66.16823 68 ARG J000 C 1
ATOM 5030 O O . ARG C 3 68 ? 8.56868 17.15443 -33.22111 1.000 67.00626 68 ARG J000 O 1
ATOM 5038 N N . PHE C 3 69 ? 10.77781 17.08908 -33.62915 1.000 67.12108 69 PHE J000 N 1
ATOM 5039 C CA . PHE C 3 69 ? 10.75333 15.77326 -34.24931 1.000 56.57224 69 PHE J000 CA 1
ATOM 5040 C C . PHE C 3 69 ? 11.32744 14.73217 -33.29592 1.000 66.34010 69 PHE J000 C 1
ATOM 5041 O O . PHE C 3 69 ? 12.14819 15.04381 -32.42832 1.000 71.03486 69 PHE J000 O 1
ATOM 5049 N N . THR C 3 70 ? 10.88602 13.48725 -33.46658 1.000 65.67024 70 THR J000 N 1
ATOM 5050 C CA . THR C 3 70 ? 11.33423 12.37662 -32.63631 1.000 64.80753 70 THR J000 CA 1
ATOM 5051 C C . THR C 3 70 ? 11.42994 11.12536 -33.49509 1.000 63.72533 70 THR J000 C 1
ATOM 5052 O O . THR C 3 70 ? 10.45882 10.75096 -34.15683 1.000 65.66954 70 THR J000 O 1
ATOM 5056 N N . ILE C 3 71 ? 12.59203 10.47926 -33.48104 1.000 57.47773 71 ILE J000 N 1
ATOM 5057 C CA . ILE C 3 71 ? 12.84109 9.27828 -34.26988 1.000 50.79695 71 ILE J000 CA 1
ATOM 5058 C C . ILE C 3 71 ? 12.86202 8.07782 -33.33262 1.000 61.36341 71 ILE J000 C 1
ATOM 5059 O O . ILE C 3 71 ? 13.58214 8.07620 -32.32666 1.000 72.96304 71 ILE J000 O 1
ATOM 5064 N N . SER C 3 72 ? 12.06129 7.06497 -33.65381 1.000 63.30592 72 SER J000 N 1
ATOM 5065 C CA . SER C 3 72 ? 11.96217 5.85697 -32.84945 1.000 52.45818 72 SER J000 CA 1
ATOM 5066 C C . SER C 3 72 ? 12.08226 4.63697 -33.75266 1.000 62.54547 72 SER J000 C 1
ATOM 5067 O O . SER C 3 72 ? 12.02157 4.73368 -34.98085 1.000 65.26587 72 SER J000 O 1
ATOM 5070 N N . ARG C 3 73 ? 12.25916 3.47527 -33.12834 1.000 67.24160 73 ARG J000 N 1
ATOM 5071 C CA . ARG C 3 73 ? 12.40605 2.22529 -33.85641 1.000 61.19327 73 ARG J000 CA 1
ATOM 5072 C C . ARG C 3 73 ? 11.57801 1.14581 -33.17609 1.000 64.30312 73 ARG J000 C 1
ATOM 5073 O O . ARG C 3 73 ? 11.30486 1.21186 -31.97440 1.000 57.73540 73 ARG J000 O 1
ATOM 5081 N N . ASP C 3 74 ? 11.16964 0.15649 -33.96707 1.000 64.33585 74 ASP J000 N 1
ATOM 5082 C CA . ASP C 3 74 ? 10.48782 -1.03602 -33.47380 1.000 59.38608 74 ASP J000 CA 1
ATOM 5083 C C . ASP C 3 74 ? 11.27368 -2.23221 -33.98886 1.000 60.06542 74 ASP J000 C 1
ATOM 5084 O O . ASP C 3 74 ? 11.21753 -2.54363 -35.18193 1.000 70.18917 74 ASP J000 O 1
ATOM 5089 N N . MET C 3 75 ? 12.01580 -2.89295 -33.09766 1.000 60.19445 75 MET J000 N 1
ATOM 5090 C CA . MET C 3 75 ? 12.85625 -4.00435 -33.53045 1.000 65.13777 75 MET J000 CA 1
ATOM 5091 C C . MET C 3 75 ? 12.02557 -5.17628 -34.03796 1.000 70.55986 75 MET J000 C 1
ATOM 5092 O O . MET C 3 75 ? 12.45856 -5.89123 -34.94901 1.000 67.56941 75 MET J000 O 1
ATOM 5097 N N . ALA C 3 76 ? 10.83483 -5.38461 -33.47270 1.000 65.64014 76 ALA J000 N 1
ATOM 5098 C CA . ALA C 3 76 ? 9.98459 -6.48183 -33.92307 1.000 65.94150 76 ALA J000 CA 1
ATOM 5099 C C . ALA C 3 76 ? 9.44675 -6.22174 -35.32427 1.000 67.54039 76 ALA J000 C 1
ATOM 5100 O O . ALA C 3 76 ? 9.57746 -7.06610 -36.21771 1.000 64.54456 76 ALA J000 O 1
ATOM 5102 N N . LYS C 3 77 ? 8.83863 -5.05595 -35.53571 1.000 50.29590 77 LYS J000 N 1
ATOM 5103 C CA . LYS C 3 77 ? 8.29792 -4.70274 -36.84058 1.000 45.58249 77 LYS J000 CA 1
ATOM 5104 C C . LYS C 3 77 ? 9.37160 -4.29614 -37.83902 1.000 55.06240 77 LYS J000 C 1
ATOM 5105 O O . LYS C 3 77 ? 9.06278 -4.15366 -39.02745 1.000 58.33669 77 LYS J000 O 1
ATOM 5111 N N . ASN C 3 78 ? 10.61222 -4.11408 -37.38523 1.000 66.33081 78 ASN J000 N 1
ATOM 5112 C CA . ASN C 3 78 ? 11.70879 -3.63134 -38.22469 1.000 56.25561 78 ASN J000 CA 1
ATOM 5113 C C . ASN C 3 78 ? 11.30806 -2.35992 -38.96935 1.000 48.77943 78 ASN J000 C 1
ATOM 5114 O O . ASN C 3 78 ? 11.59855 -2.18527 -40.15416 1.000 49.98486 78 ASN J000 O 1
ATOM 5119 N N . THR C 3 79 ? 10.63616 -1.45757 -38.25732 1.000 65.00612 79 THR J000 N 1
ATOM 5120 C CA . THR C 3 79 ? 10.11740 -0.22149 -38.82711 1.000 63.84991 79 THR J000 CA 1
ATOM 5121 C C . THR C 3 79 ? 10.62141 0.96141 -38.01431 1.000 67.60331 79 THR J000 C 1
ATOM 5122 O O . THR C 3 79 ? 10.52600 0.95856 -36.78268 1.000 67.98547 79 THR J000 O 1
ATOM 5126 N N . VAL C 3 80 ? 11.15388 1.96687 -38.70379 1.000 62.11433 80 VAL J000 N 1
ATOM 5127 C CA . VAL C 3 80 ? 11.63179 3.19439 -38.07836 1.000 58.23038 80 VAL J000 CA 1
ATOM 5128 C C . VAL C 3 80 ? 10.61202 4.29511 -38.33350 1.000 70.65681 80 VAL J000 C 1
ATOM 5129 O O . VAL C 3 80 ? 10.05631 4.40312 -39.43498 1.000 65.26202 80 VAL J000 O 1
ATOM 5133 N N . TYR C 3 81 ? 10.34936 5.10389 -37.30977 1.000 73.05057 81 TYR J000 N 1
ATOM 5134 C CA . TYR C 3 81 ? 9.32380 6.13218 -37.36497 1.000 72.35169 81 TYR J000 CA 1
ATOM 5135 C C . TYR C 3 81 ? 9.94549 7.50942 -37.17825 1.000 68.17389 81 TYR J000 C 1
ATOM 5136 O O . TYR C 3 81 ? 11.09027 7.64691 -36.73660 1.000 66.81635 81 TYR J000 O 1
ATOM 5145 N N . LEU C 3 82 ? 9.16796 8.53583 -37.52066 1.000 62.79834 82 LEU J000 N 1
ATOM 5146 C CA . LEU C 3 82 ? 9.58779 9.92526 -37.34350 1.000 63.06128 82 LEU J000 CA 1
ATOM 5147 C C . LEU C 3 82 ? 8.34877 10.73606 -36.97932 1.000 57.77700 82 LEU J000 C 1
ATOM 5148 O O . LEU C 3 82 ? 7.59697 11.16072 -37.86155 1.000 64.01465 82 LEU J000 O 1
ATOM 5153 N N . GLN C 3 83 ? 8.13870 10.94328 -35.68258 1.000 63.81713 83 GLN J000 N 1
ATOM 5154 C CA . GLN C 3 83 ? 7.02990 11.76119 -35.21054 1.000 72.81886 83 GLN J000 CA 1
ATOM 5155 C C . GLN C 3 83 ? 7.36868 13.23157 -35.42065 1.000 65.48143 83 GLN J000 C 1
ATOM 5156 O O . GLN C 3 83 ? 8.40573 13.70931 -34.95011 1.000 69.85984 83 GLN J000 O 1
ATOM 5162 N N . MET C 3 84 ? 6.49930 13.94468 -36.12774 1.000 68.24481 84 MET J000 N 1
ATOM 5163 C CA . MET C 3 84 ? 6.70755 15.34563 -36.46903 1.000 72.08283 84 MET J000 CA 1
ATOM 5164 C C . MET C 3 84 ? 5.64378 16.18602 -35.77736 1.000 79.67936 84 MET J000 C 1
ATOM 5165 O O . MET C 3 84 ? 4.45041 16.03030 -36.05525 1.000 78.75974 84 MET J000 O 1
ATOM 5170 N N . ASN C 3 85 ? 6.07404 17.07110 -34.88245 1.000 80.13903 85 ASN J000 N 1
ATOM 5171 C CA . ASN C 3 85 ? 5.17612 17.97981 -34.18747 1.000 67.00978 85 ASN J000 CA 1
ATOM 5172 C C . ASN C 3 85 ? 5.57670 19.41990 -34.47593 1.000 56.50993 85 ASN J000 C 1
ATOM 5173 O O . ASN C 3 85 ? 6.74248 19.71044 -34.76252 1.000 67.81258 85 ASN J000 O 1
ATOM 5178 N N . SER C 3 86 ? 4.59237 20.31821 -34.40007 1.000 69.26283 86 SER J000 N 1
ATOM 5179 C CA . SER C 3 86 ? 4.80747 21.75161 -34.60714 1.000 66.71834 86 SER J000 CA 1
ATOM 5180 C C . SER C 3 86 ? 5.46410 22.02104 -35.96076 1.000 69.46751 86 SER J000 C 1
ATOM 5181 O O . SER C 3 86 ? 6.50395 22.67605 -36.05467 1.000 77.06592 86 SER J000 O 1
ATOM 5184 N N . LEU C 3 87 ? 4.84142 21.50570 -37.01829 1.000 78.51942 87 LEU J000 N 1
ATOM 5185 C CA . LEU C 3 87 ? 5.39753 21.62485 -38.36144 1.000 78.36318 87 LEU J000 CA 1
ATOM 5186 C C . LEU C 3 87 ? 5.39163 23.08040 -38.81315 1.000 77.02488 87 LEU J000 C 1
ATOM 5187 O O . LEU C 3 87 ? 4.33387 23.71681 -38.87385 1.000 73.04305 87 LEU J000 O 1
ATOM 5192 N N . LYS C 3 88 ? 6.58802 23.60799 -39.13624 1.000 78.98637 88 LYS J000 N 1
ATOM 5193 C CA . LYS C 3 88 ? 6.82040 24.94989 -39.65005 1.000 87.68072 88 LYS J000 CA 1
ATOM 5194 C C . LYS C 3 88 ? 6.89960 24.92664 -41.17283 1.000 87.54820 88 LYS J000 C 1
ATOM 5195 O O . LYS C 3 88 ? 7.26204 23.90203 -41.76102 1.000 82.42060 88 LYS J000 O 1
ATOM 5201 N N . PRO C 3 89 ? 6.55748 26.04167 -41.82701 1.000 91.71600 89 PRO J000 N 1
ATOM 5202 C CA . PRO C 3 89 ? 6.54172 26.05212 -43.29826 1.000 75.53750 89 PRO J000 CA 1
ATOM 5203 C C . PRO C 3 89 ? 7.85288 25.63807 -43.94603 1.000 76.03824 89 PRO J000 C 1
ATOM 5204 O O . PRO C 3 89 ? 7.83763 25.11610 -45.06780 1.000 80.59924 89 PRO J000 O 1
ATOM 5208 N N . GLU C 3 90 ? 8.98678 25.84605 -43.28330 1.000 80.96423 90 GLU J000 N 1
ATOM 5209 C CA . GLU C 3 90 ? 10.28436 25.45260 -43.82340 1.000 76.64029 90 GLU J000 CA 1
ATOM 5210 C C . GLU C 3 90 ? 10.56203 23.95883 -43.68593 1.000 85.55600 90 GLU J000 C 1
ATOM 5211 O O . GLU C 3 90 ? 11.68940 23.53387 -43.94451 1.000 79.43504 90 GLU J000 O 1
ATOM 5217 N N . ASP C 3 91 ? 9.57302 23.16244 -43.28473 1.000 74.72198 91 ASP J000 N 1
ATOM 5218 C CA . ASP C 3 91 ? 9.70286 21.71191 -43.25924 1.000 78.52718 91 ASP J000 CA 1
ATOM 5219 C C . ASP C 3 91 ? 9.22947 21.05152 -44.54750 1.000 79.26981 91 ASP J000 C 1
ATOM 5220 O O . ASP C 3 91 ? 9.32004 19.82532 -44.66617 1.000 71.41984 91 ASP J000 O 1
ATOM 5225 N N . THR C 3 92 ? 8.72507 21.82783 -45.50571 1.000 83.07449 92 THR J000 N 1
ATOM 5226 C CA . THR C 3 92 ? 8.27852 21.28947 -46.78599 1.000 73.66852 92 THR J000 CA 1
ATOM 5227 C C . THR C 3 92 ? 9.44423 20.68542 -47.55671 1.000 71.87189 92 THR J000 C 1
ATOM 5228 O O . THR C 3 92 ? 10.33878 21.40879 -48.00827 1.000 84.57736 92 THR J000 O 1
ATOM 5232 N N . ALA C 3 93 ? 9.43692 19.36623 -47.71062 1.000 66.68132 93 ALA J000 N 1
ATOM 5233 C CA . ALA C 3 93 ? 10.49568 18.64953 -48.41434 1.000 70.33830 93 ALA J000 CA 1
ATOM 5234 C C . ALA C 3 93 ? 10.01639 17.22458 -48.67078 1.000 66.45169 93 ALA J000 C 1
ATOM 5235 O O . ALA C 3 93 ? 8.89433 16.85025 -48.31486 1.000 58.91969 93 ALA J000 O 1
ATOM 5237 N N . VAL C 3 94 ? 10.88313 16.43088 -49.29219 1.000 69.85890 94 VAL J000 N 1
ATOM 5238 C CA . VAL C 3 94 ? 10.63953 15.01278 -49.52620 1.000 66.80814 94 VAL J000 CA 1
ATOM 5239 C C . VAL C 3 94 ? 11.49306 14.23884 -48.53112 1.000 70.53013 94 VAL J000 C 1
ATOM 5240 O O . VAL C 3 94 ? 12.72557 14.25963 -48.60911 1.000 75.84037 94 VAL J000 O 1
ATOM 5244 N N . TYR C 3 95 ? 10.84348 13.55568 -47.59415 1.000 76.11779 95 TYR J000 N 1
ATOM 5245 C CA . TYR C 3 95 ? 11.52844 12.82168 -46.53853 1.000 66.78381 95 TYR J000 CA 1
ATOM 5246 C C . TYR C 3 95 ? 11.68326 11.36052 -46.93789 1.000 71.42652 95 TYR J000 C 1
ATOM 5247 O O . TYR C 3 95 ? 10.70836 10.71678 -47.33845 1.000 68.77768 95 TYR J000 O 1
ATOM 5256 N N . PHE C 3 96 ? 12.90384 10.83803 -46.81972 1.000 64.52393 96 PHE J000 N 1
ATOM 5257 C CA . PHE C 3 96 ? 13.18703 9.46923 -47.22601 1.000 62.64181 96 PHE J000 CA 1
ATOM 5258 C C . PHE C 3 96 ? 14.11545 8.79970 -46.22053 1.000 65.61941 96 PHE J000 C 1
ATOM 5259 O O . PHE C 3 96 ? 14.86894 9.45485 -45.49676 1.000 71.91035 96 PHE J000 O 1
ATOM 5267 N N . CYS C 3 97 ? 14.04222 7.47153 -46.19639 1.000 69.53368 97 CYS J000 N 1
ATOM 5268 C CA . CYS C 3 97 ? 14.78031 6.61182 -45.28508 1.000 61.99976 97 CYS J000 CA 1
ATOM 5269 C C . CYS C 3 97 ? 16.23698 6.47316 -45.72858 1.000 59.37917 97 CYS J000 C 1
ATOM 5270 O O . CYS C 3 97 ? 16.60210 6.78952 -46.86293 1.000 76.85325 97 CYS J000 O 1
ATOM 5273 N N . ASN C 3 98 ? 17.07420 5.98543 -44.81352 1.000 53.88160 98 ASN J000 N 1
ATOM 5274 C CA . ASN C 3 98 ? 18.47975 5.74110 -45.12001 1.000 54.75720 98 ASN J000 CA 1
ATOM 5275 C C . ASN C 3 98 ? 19.04130 4.72618 -44.13463 1.000 54.63072 98 ASN J000 C 1
ATOM 5276 O O . ASN C 3 98 ? 18.83753 4.85767 -42.92349 1.000 59.93484 98 ASN J000 O 1
ATOM 5281 N N . ALA C 3 99 ? 19.75543 3.72772 -44.65477 1.000 51.31691 99 ALA J000 N 1
ATOM 5282 C CA . ALA C 3 99 ? 20.33411 2.66008 -43.84825 1.000 46.44124 99 ALA J000 CA 1
ATOM 5283 C C . ALA C 3 99 ? 21.82728 2.57002 -44.12372 1.000 54.95611 99 ALA J000 C 1
ATOM 5284 O O . ALA C 3 99 ? 22.24891 2.56930 -45.28441 1.000 69.47957 99 ALA J000 O 1
ATOM 5286 N N . ARG C 3 100 ? 22.62204 2.49511 -43.05742 1.000 67.63580 100 ARG J000 N 1
ATOM 5287 C CA . ARG C 3 100 ? 24.07372 2.41516 -43.16009 1.000 63.66965 100 ARG J000 CA 1
ATOM 5288 C C . ARG C 3 100 ? 24.57405 1.34605 -42.20059 1.000 66.49821 100 ARG J000 C 1
ATOM 5289 O O . ARG C 3 100 ? 24.24104 1.37533 -41.01294 1.000 70.07893 100 ARG J000 O 1
ATOM 5297 N N . ARG C 3 101 ? 25.36768 0.40775 -42.71098 1.000 66.33795 101 ARG J000 N 1
ATOM 5298 C CA . ARG C 3 101 ? 25.88965 -0.66320 -41.87375 1.000 61.03530 101 ARG J000 CA 1
ATOM 5299 C C . ARG C 3 101 ? 26.82744 -0.11019 -40.80414 1.000 68.83014 101 ARG J000 C 1
ATOM 5300 O O . ARG C 3 101 ? 27.37409 0.99014 -40.92450 1.000 95.16089 101 ARG J000 O 1
ATOM 5308 N N . ASP C 3 102 ? 27.01626 -0.90277 -39.74524 1.000 63.56434 102 ASP J000 N 1
ATOM 5309 C CA . ASP C 3 102 ? 27.84501 -0.46326 -38.62608 1.000 72.14243 102 ASP J000 CA 1
ATOM 5310 C C . ASP C 3 102 ? 29.29786 -0.27716 -39.04869 1.000 83.62451 102 ASP J000 C 1
ATOM 5311 O O . ASP C 3 102 ? 29.88064 0.79509 -38.84635 1.000 90.98235 102 ASP J000 O 1
ATOM 5316 N N . ASN C 3 103 ? 29.90334 -1.31171 -39.63488 1.000 59.45238 103 ASN J000 N 1
ATOM 5317 C CA . ASN C 3 103 ? 31.28917 -1.23205 -40.07957 1.000 67.09684 103 ASN J000 CA 1
ATOM 5318 C C . ASN C 3 103 ? 31.45494 -1.64142 -41.53756 1.000 78.99793 103 ASN J000 C 1
ATOM 5319 O O . ASN C 3 103 ? 32.58581 -1.87710 -41.97858 1.000 79.76208 103 ASN J000 O 1
ATOM 5324 N N . PHE C 3 104 ? 30.36293 -1.73392 -42.29075 1.000 82.03404 104 PHE J000 N 1
ATOM 5325 C CA . PHE C 3 104 ? 30.38287 -2.08560 -43.70803 1.000 75.86917 104 PHE J000 CA 1
ATOM 5326 C C . PHE C 3 104 ? 29.88796 -0.86007 -44.47455 1.000 70.41588 104 PHE J000 C 1
ATOM 5327 O O . PHE C 3 104 ? 28.72992 -0.78091 -44.88777 1.000 75.56222 104 PHE J000 O 1
ATOM 5335 N N . ALA C 3 105 ? 30.79117 0.10856 -44.66007 1.000 59.65139 105 ALA J000 N 1
ATOM 5336 C CA . ALA C 3 105 ? 30.40263 1.40570 -45.20726 1.000 52.94314 105 ALA J000 CA 1
ATOM 5337 C C . ALA C 3 105 ? 29.85733 1.28308 -46.62508 1.000 71.72721 105 ALA J000 C 1
ATOM 5338 O O . ALA C 3 105 ? 28.95659 2.03506 -47.01610 1.000 73.74932 105 ALA J000 O 1
ATOM 5340 N N . THR C 3 106 ? 30.39092 0.34295 -47.41109 1.000 67.70130 106 THR J000 N 1
ATOM 5341 C CA . THR C 3 106 ? 29.96108 0.20515 -48.79993 1.000 78.75790 106 THR J000 CA 1
ATOM 5342 C C . THR C 3 106 ? 28.48817 -0.16513 -48.90204 1.000 77.30523 106 THR J000 C 1
ATOM 5343 O O . THR C 3 106 ? 27.83635 0.14971 -49.90439 1.000 60.96709 106 THR J000 O 1
ATOM 5347 N N . ALA C 3 107 ? 27.94589 -0.82752 -47.88032 1.000 65.64730 107 ALA J000 N 1
ATOM 5348 C CA . ALA C 3 107 ? 26.55162 -1.26450 -47.89280 1.000 62.38095 107 ALA J000 CA 1
ATOM 5349 C C . ALA C 3 107 ? 25.68229 -0.16219 -47.29328 1.000 64.35625 107 ALA J000 C 1
ATOM 5350 O O . ALA C 3 107 ? 25.19965 -0.24200 -46.16134 1.000 62.99665 107 ALA J000 O 1
ATOM 5352 N N . ILE C 3 108 ? 25.48615 0.89262 -48.07894 1.000 70.46932 108 ILE J000 N 1
ATOM 5353 C CA . ILE C 3 108 ? 24.57145 1.97552 -47.73986 1.000 65.31182 108 ILE J000 CA 1
ATOM 5354 C C . ILE C 3 108 ? 23.40427 1.92074 -48.71603 1.000 62.29112 108 ILE J000 C 1
ATOM 5355 O O . ILE C 3 108 ? 23.57814 1.56168 -49.88649 1.000 77.71756 108 ILE J000 O 1
ATOM 5360 N N . TYR C 3 109 ? 22.20904 2.24644 -48.23033 1.000 55.31298 109 TYR J000 N 1
ATOM 5361 C CA . TYR C 3 109 ? 21.00755 2.16632 -49.04754 1.000 57.18134 109 TYR J000 CA 1
ATOM 5362 C C . TYR C 3 109 ? 20.12890 3.38341 -48.80384 1.000 62.35486 109 TYR J000 C 1
ATOM 5363 O O . TYR C 3 109 ? 20.05236 3.89648 -47.68379 1.000 62.82483 109 TYR J000 O 1
ATOM 5372 N N . TRP C 3 110 ? 19.46920 3.83843 -49.86371 1.000 59.84510 110 TRP J000 N 1
ATOM 5373 C CA . TRP C 3 110 ? 18.58827 4.99448 -49.81563 1.000 60.39734 110 TRP J000 CA 1
ATOM 5374 C C . TRP C 3 110 ? 17.18825 4.59454 -50.26184 1.000 58.06571 110 TRP J000 C 1
ATOM 5375 O O . TRP C 3 110 ? 17.01749 3.74523 -51.14203 1.000 76.46714 110 TRP J000 O 1
ATOM 5386 N N . GLY C 3 111 ? 16.18273 5.21861 -49.64680 1.000 61.56100 111 GLY J000 N 1
ATOM 5387 C CA . GLY C 3 111 ? 14.80402 4.82637 -49.81999 1.000 53.16826 111 GLY J000 CA 1
ATOM 5388 C C . GLY C 3 111 ? 13.99092 5.79839 -50.66197 1.000 61.85293 111 GLY J000 C 1
ATOM 5389 O O . GLY C 3 111 ? 14.44285 6.87369 -51.05400 1.000 57.93487 111 GLY J000 O 1
ATOM 5390 N N . GLN C 3 112 ? 12.75383 5.38679 -50.92808 1.000 61.52710 112 GLN J000 N 1
ATOM 5391 C CA . GLN C 3 112 ? 11.82797 6.15665 -51.74762 1.000 67.07732 112 GLN J000 CA 1
ATOM 5392 C C . GLN C 3 112 ? 11.05889 7.12044 -50.85027 1.000 70.25737 112 GLN J000 C 1
ATOM 5393 O O . GLN C 3 112 ? 10.42495 6.69950 -49.87579 1.000 67.02518 112 GLN J000 O 1
ATOM 5399 N N . GLY C 3 113 ? 11.11133 8.41103 -51.18218 1.000 66.71725 113 GLY J000 N 1
ATOM 5400 C CA . GLY C 3 113 ? 10.60193 9.43137 -50.29200 1.000 74.34007 113 GLY J000 CA 1
ATOM 5401 C C . GLY C 3 113 ? 9.09198 9.58529 -50.31740 1.000 67.65841 113 GLY J000 C 1
ATOM 5402 O O . GLY C 3 113 ? 8.38995 9.07199 -51.18758 1.000 70.85878 113 GLY J000 O 1
ATOM 5403 N N . THR C 3 114 ? 8.59523 10.31279 -49.31728 1.000 75.23357 114 THR J000 N 1
ATOM 5404 C CA . THR C 3 114 ? 7.19386 10.69062 -49.21935 1.000 59.40243 114 THR J000 CA 1
ATOM 5405 C C . THR C 3 114 ? 7.10641 12.20055 -49.04642 1.000 68.15817 114 THR J000 C 1
ATOM 5406 O O . THR C 3 114 ? 7.97434 12.82091 -48.42565 1.000 84.12364 114 THR J000 O 1
ATOM 5410 N N . GLN C 3 115 ? 6.05553 12.79073 -49.60919 1.000 69.68141 115 GLN J000 N 1
ATOM 5411 C CA . GLN C 3 115 ? 5.94071 14.24208 -49.65305 1.000 72.13176 115 GLN J000 CA 1
ATOM 5412 C C . GLN C 3 115 ? 5.34408 14.77761 -48.35802 1.000 83.61429 115 GLN J000 C 1
ATOM 5413 O O . GLN C 3 115 ? 4.31291 14.28799 -47.88727 1.000 80.43060 115 GLN J000 O 1
ATOM 5419 N N . VAL C 3 116 ? 5.99656 15.78539 -47.78614 1.000 74.50129 116 VAL J000 N 1
ATOM 5420 C CA . VAL C 3 116 ? 5.49229 16.50950 -46.62515 1.000 71.37107 116 VAL J000 CA 1
ATOM 5421 C C . VAL C 3 116 ? 5.36909 17.97243 -47.02253 1.000 68.84372 116 VAL J000 C 1
ATOM 5422 O O . VAL C 3 116 ? 6.35199 18.58904 -47.45194 1.000 66.07796 116 VAL J000 O 1
ATOM 5426 N N . THR C 3 117 ? 4.16396 18.52102 -46.90008 1.000 61.33602 117 THR J000 N 1
ATOM 5427 C CA . THR C 3 117 ? 3.90593 19.90093 -47.28439 1.000 84.91748 117 THR J000 CA 1
ATOM 5428 C C . THR C 3 117 ? 3.08537 20.56013 -46.19254 1.000 75.22944 117 THR J000 C 1
ATOM 5429 O O . THR C 3 117 ? 2.08313 19.99860 -45.74043 1.000 73.32418 117 THR J000 O 1
ATOM 5433 N N . VAL C 3 118 ? 3.50698 21.73880 -45.75773 1.000 73.24123 118 VAL J000 N 1
ATOM 5434 C CA . VAL C 3 118 ? 2.75954 22.47701 -44.75397 1.000 85.60806 118 VAL J000 CA 1
ATOM 5435 C C . VAL C 3 118 ? 2.62649 23.90553 -45.26713 1.000 79.54436 118 VAL J000 C 1
ATOM 5436 O O . VAL C 3 118 ? 3.61635 24.49516 -45.72141 1.000 88.11665 118 VAL J000 O 1
ATOM 5440 N N . SER C 3 119 ? 1.39755 24.43537 -45.25570 1.000 77.39060 119 SER J000 N 1
ATOM 5441 C CA . SER C 3 119 ? 1.06532 25.76240 -45.78445 1.000 82.08034 119 SER J000 CA 1
ATOM 5442 C C . SER C 3 119 ? -0.39105 26.06631 -45.44357 1.000 86.52639 119 SER J000 C 1
ATOM 5443 O O . SER C 3 119 ? -1.08187 25.26460 -44.80724 1.000 92.12494 119 SER J000 O 1
ATOM 5446 N N . SER C 3 120 ? -0.85403 27.23277 -45.88342 1.000 96.09346 120 SER J000 N 1
ATOM 5447 C CA . SER C 3 120 ? -2.22308 27.65935 -45.62887 1.000 99.94591 120 SER J000 CA 1
ATOM 5448 C C . SER C 3 120 ? -3.01813 27.71574 -46.92801 1.000 87.39325 120 SER J000 C 1
ATOM 5449 O O . SER C 3 120 ? -4.14774 27.23386 -46.99736 1.000 97.75889 120 SER J000 O 1
#

Secondary structure (P-SEA, 3-state):
ccccbbbbbbbcccccbbbbbccccccccccbbbbbccccccccccccccccccccccccccccccccccccccccccccccccccccccccccbbbbbcccccaaaaaaaaaccccbbbbbcbbbbbbccccccaaaaaaaaacccccccccccccccccccaaaaaaaaaaaccccaaaaaaaacccaaaaaaaaaaaacccccaaaaaaaaaaccccaaaaaaaaaaaaaaaccccccccccccccccccccccccccccccccccccccccccaaaaaaaaacccc/cccccccccbbbbcccccccccccaaaaaaccccbbbbbccccccaaaaaaaacccbbbbbccccccbbbbbcccccccccccccccccccccccccccccccccbbbbbcccccccccccaaaaaaaaccccccaaaaaaaaaaaaacccccaaaaaaaaaaaaaaaaaaaaccccaaaaaaaaaaaaaccaaaaaaaaaaaaaccaaaaacccccccccaaaaaaaaacccccccccccccccccccccaaaaaaaacccccccccc/cccccccccbbbbcccbbbbbbbbccccccccbbbbbbbbcccccccccccccccbbbbbcccccccbbbbbbccccbbbbbbcccccccccccbbbbbccccccbbbbbbbbbbbbcc